Protein AF-A0A934ERA2-F1 (afdb_monomer_lite)

Foldseek 3Di:
DVVVLVVCVVDDDQLLLQLLLLLLLQVLLLVLLQHPLLVQAPLSLVLLLCQAAVLLVVLVVLCVVLVVCLPDPPCNVVSVVVSVVCCVVSVSPHRQHFPPSVVSNVVVVVVVVVCVSAQPCSLRRRHNVSVVQLVVCVPDQWDKAFAPLDPQPCPLCVPPSLSQADSSNQAGERSSDPPPCPSCVRGPSSRIDIGRDYDPVRYDYDDHDPVSSVVSNVCSNVVNCVQVVVQVVCVVVVNAFFQAAQQAAFLSVLLSQQSLSNQLQSNQSQSQWHADPCSNTNSSGSPITGDLQSGFQDLQDQRSCVPRPRSSRHRDDSVQSQFWASFFKDFQLCQQLLSVLVVCVVPDPDDSVVSQDDPLQVQQPQPLTQKAWAWDADPVRDIGTHIDGNRLNHNQRSNSQNPQPGPDGHRMDTGGDGPIDTHDDPVVVVPPCPPPQDDPLKGWPDRKDKQADDVSVCVVDVPPCVLCRNLAWGMKTWIWIDNDPPDIDIDIDTDGSDPVSVCVSVVVPQDADWDDDPPPDTDGPDDPPD

Secondary structure (DSSP, 8-state):
-HHHHHHHTTTS--THHHHHHHHHHHHHHHHTT---GGGT-HHHHHHHHIIIIIHHHHHHHHHHHHHHHHTSTTTHHHHHHHHHHHHHHHT-SS----TTHHHHHHHHHHHHHHHHHSTTHIIIII-HHHHHHHHHGGG-S-EEEE-TT-----HHHHH-TT--B-TTSS-EETTT-----HHHHT-TT--EEEES---GGGEE-----HHHHHHHHHHHHHHHHHHHHHHHHHHHTT-----PPTTBPPHHHHHHH-----HHHHT-TT--EEE-SSBTBTTTTT-EEE-TTT----TT--SHHHH-SSSSB----HHHHTTEEEEEEEE-TTT-HHHHHHHHGGG-SS-GGGG---HHHHT--STT-SEEEEEEE-TT--EEEEEEE-TTT-----HHHHH--SSSS-SEEEEEEEEEEEPPPHHHHHTS--S-SEETTEEESSSPEEEEHHHHHHHHSSS--HHHHHTTEEEEEEEEEEEETTEEEEEEEEEESSHHHHHHHHHS---S--EEETTTEEE-------

Sequence (530 aa):
MAGLRKKSQKSLYDGRRFKYYLLAFLLIGLVFGLQCVGWFDPLSIATSVYAISIHPYIINLINSFFGYLSAIPLIGYSFAVIHKFIQEILFAYHAPFFRAHGILLMVFVLLIATGMVFRRYWCRNICPMGAILALLSDWTIFKRTVSSSCTSCGLCVESCGMGAIESDGQGTKAGECILCMTCQKICPENSITFGNKQPAGQRYEIDLSKRAFIISGLTGAATTPFLKLNYTKSINKGKTSIIRPPGAVDEEDFVALCIRCGECMKVCKTNGLHPVLLAAGIEGVWTPKLIPRIGYCDYGCVLCTRVCPSGAIRRLPLEEKREVALGKARIDHNRCIPWVGYARLPELEKEWQDFNCGVCEEVCPVPTKAIHFNTYVDAQGREIRRPFVREDVCVGCGFCEKVCPVLGTSAIVVEGIQPQTKVKRPKEILNKNFLPETLGDWKRISGPNIYEGKDKLYEYIDGGAEPYLSYSFICVFNAEYVKDANKKILIDVWEFGSPEDAFGVFSKDRAGTDIKLGNGSALFNNYLYL

Structure (mmCIF, N/CA/C/O backbone):
data_AF-A0A934ERA2-F1
#
_entry.id   AF-A0A934ERA2-F1
#
loop_
_atom_site.group_PDB
_atom_site.id
_atom_site.type_symbol
_atom_site.label_atom_id
_atom_site.label_alt_id
_atom_site.label_comp_id
_atom_site.label_asym_id
_atom_site.label_entity_id
_atom_site.label_seq_id
_atom_site.pdbx_PDB_ins_code
_atom_site.Cartn_x
_atom_site.Cartn_y
_atom_site.Cartn_z
_atom_site.occupancy
_atom_site.B_iso_or_equiv
_atom_site.auth_seq_id
_atom_site.auth_comp_id
_atom_site.auth_asym_id
_atom_site.auth_atom_id
_atom_site.pdbx_PDB_model_num
ATOM 1 N N . MET A 1 1 ? -22.241 26.445 27.083 1.00 41.84 1 MET A N 1
ATOM 2 C CA . MET A 1 1 ? -21.954 25.114 26.480 1.00 41.84 1 MET A CA 1
ATOM 3 C C . MET A 1 1 ? -22.251 23.911 27.394 1.00 41.84 1 MET A C 1
ATOM 5 O O . MET A 1 1 ? -22.624 22.868 26.873 1.00 41.84 1 MET A O 1
ATOM 9 N N . ALA A 1 2 ? -22.143 24.013 28.729 1.00 34.28 2 ALA A N 1
ATOM 10 C CA . ALA A 1 2 ? -22.423 22.890 29.644 1.00 34.28 2 ALA A CA 1
ATOM 11 C C . ALA A 1 2 ? -23.906 22.437 29.678 1.00 34.28 2 ALA A C 1
ATOM 13 O O . ALA A 1 2 ? -24.179 21.242 29.751 1.00 34.28 2 ALA A O 1
ATOM 14 N N . GLY A 1 3 ? -24.864 23.366 29.548 1.00 34.94 3 GLY A N 1
ATOM 15 C CA . GLY A 1 3 ? -26.306 23.058 29.573 1.00 34.94 3 GLY A CA 1
ATOM 16 C C . GLY A 1 3 ? -26.826 22.282 28.351 1.00 34.94 3 GLY A C 1
ATOM 17 O O . GLY A 1 3 ? -27.640 21.375 28.503 1.00 34.94 3 GLY A O 1
ATOM 18 N N . LEU A 1 4 ? -26.300 22.563 27.151 1.00 40.66 4 LEU A N 1
ATOM 19 C CA . LEU A 1 4 ? -26.626 21.816 25.922 1.00 40.66 4 LEU A CA 1
ATOM 20 C C . LEU A 1 4 ? -26.089 20.373 25.970 1.00 40.66 4 LEU A C 1
ATOM 22 O O . LEU A 1 4 ? -26.783 19.441 25.565 1.00 40.66 4 LEU A O 1
ATOM 26 N N . ARG A 1 5 ? -24.897 20.172 26.554 1.00 48.78 5 ARG A N 1
ATOM 27 C CA . ARG A 1 5 ? -24.331 18.838 26.839 1.00 48.78 5 ARG A CA 1
ATOM 28 C C . ARG A 1 5 ? -25.234 18.019 27.772 1.00 48.78 5 ARG A C 1
ATOM 30 O O . ARG A 1 5 ? -25.459 16.842 27.508 1.00 48.78 5 ARG A O 1
ATOM 37 N N . LYS A 1 6 ? -25.799 18.654 28.808 1.00 45.78 6 LYS A N 1
ATOM 38 C CA . LYS A 1 6 ? -26.645 18.010 29.832 1.00 45.78 6 LYS A CA 1
ATOM 39 C C . LYS A 1 6 ? -27.974 17.472 29.279 1.00 45.78 6 LYS A C 1
ATOM 41 O O . LYS A 1 6 ? -28.416 16.400 29.683 1.00 45.78 6 LYS A O 1
ATOM 46 N N . LYS A 1 7 ? -28.597 18.189 28.332 1.00 40.59 7 LYS A N 1
ATOM 47 C CA . LYS A 1 7 ? -29.864 17.780 27.686 1.00 40.59 7 LYS A CA 1
ATOM 48 C C . LYS A 1 7 ? -29.660 16.700 26.612 1.00 40.59 7 LYS A C 1
ATOM 50 O O . LYS A 1 7 ? -30.451 15.769 26.529 1.00 40.59 7 LYS A O 1
ATOM 55 N N . SER A 1 8 ? -28.566 16.784 25.852 1.00 44.84 8 SER A N 1
ATOM 56 C CA . SER A 1 8 ? -28.188 15.803 24.819 1.00 44.84 8 SER A CA 1
ATOM 57 C C . SER A 1 8 ? -27.900 14.405 25.397 1.00 44.84 8 SER A C 1
ATOM 59 O O . SER A 1 8 ? -28.312 13.390 24.836 1.00 44.84 8 SER A O 1
ATOM 61 N N . GLN A 1 9 ? -27.279 14.340 26.580 1.00 48.28 9 GLN A N 1
ATOM 62 C CA . GLN A 1 9 ? -26.897 13.081 27.228 1.00 48.28 9 GLN A CA 1
ATOM 63 C C . GLN A 1 9 ? -28.094 12.259 27.756 1.00 48.28 9 GLN A C 1
ATOM 65 O O . GLN A 1 9 ? -27.956 11.050 27.921 1.00 48.28 9 GLN A O 1
ATOM 70 N N . LYS A 1 10 ? -29.260 12.891 27.988 1.00 43.75 10 LYS A N 1
ATOM 71 C CA . LYS A 1 10 ? -30.485 12.240 28.499 1.00 43.75 10 LYS A CA 1
ATOM 72 C C . LYS A 1 10 ? -31.393 11.632 27.418 1.00 43.75 10 LYS A C 1
ATOM 74 O O . LYS A 1 10 ? -32.306 10.901 27.777 1.00 43.75 10 LYS A O 1
ATOM 79 N N . SER A 1 11 ? -31.179 11.924 26.131 1.00 39.41 11 SER A N 1
ATOM 80 C CA . SER A 1 11 ? -32.147 11.569 25.072 1.00 39.41 11 SER A CA 1
ATOM 81 C C . SER A 1 11 ? -31.541 11.029 23.772 1.00 39.41 11 SER A C 1
ATOM 83 O O . SER A 1 11 ? -32.299 10.632 22.887 1.00 39.41 11 SER A O 1
ATOM 85 N N . LEU A 1 12 ? -30.215 10.988 23.609 1.00 42.38 12 LEU A N 1
ATOM 86 C CA . LEU A 1 12 ? -29.642 10.336 22.433 1.00 42.38 12 LEU A CA 1
ATOM 87 C C . LEU A 1 12 ? -29.610 8.816 22.615 1.00 42.38 12 LEU A C 1
ATOM 89 O O . LEU A 1 12 ? -28.908 8.302 23.485 1.00 42.38 12 LEU A O 1
ATOM 93 N N . TYR A 1 13 ? -30.372 8.145 21.751 1.00 51.91 13 TYR A N 1
ATOM 94 C CA . TYR A 1 13 ? -30.264 6.747 21.331 1.00 51.91 13 TYR A CA 1
ATOM 95 C C . TYR A 1 13 ? -28.963 6.062 21.792 1.00 51.91 13 TYR A C 1
ATOM 97 O O . TYR A 1 13 ? -27.866 6.452 21.379 1.00 51.91 13 TYR A O 1
ATOM 105 N N . ASP A 1 14 ? -29.068 5.037 22.649 1.00 64.62 14 ASP A N 1
ATOM 106 C CA . ASP A 1 14 ? -27.907 4.283 23.134 1.00 64.62 14 ASP A CA 1
ATOM 107 C C . ASP A 1 14 ? -27.366 3.372 22.016 1.00 64.62 14 ASP A C 1
ATOM 109 O O . ASP A 1 14 ? -27.658 2.180 21.938 1.00 64.62 14 ASP A O 1
ATOM 113 N N . GLY A 1 15 ? -26.567 3.956 21.119 1.00 77.06 15 GLY A N 1
ATOM 114 C CA . GLY A 1 15 ? -25.959 3.294 19.961 1.00 77.06 15 GLY A CA 1
ATOM 115 C C . GLY A 1 15 ? -24.936 2.199 20.292 1.00 77.06 15 GLY A C 1
ATOM 116 O O . GLY A 1 15 ? -24.309 1.673 19.380 1.00 77.06 15 GLY A O 1
ATOM 117 N N . ARG A 1 16 ? -24.768 1.809 21.563 1.00 85.69 16 ARG A N 1
ATOM 118 C CA . ARG A 1 16 ? -23.820 0.769 22.013 1.00 85.69 16 ARG A CA 1
ATOM 119 C C . ARG A 1 16 ? -24.027 -0.571 21.334 1.00 85.69 16 ARG A C 1
ATOM 121 O O . ARG A 1 16 ? -23.072 -1.312 21.148 1.00 85.69 16 ARG A O 1
ATOM 128 N N . ARG A 1 17 ? -25.266 -0.886 20.952 1.00 89.81 17 ARG A N 1
ATOM 129 C CA . ARG A 1 17 ? -25.591 -2.122 20.226 1.00 89.81 17 ARG A CA 1
ATOM 130 C C . ARG A 1 17 ? -24.832 -2.206 18.895 1.00 89.81 17 ARG A C 1
ATOM 132 O O . ARG A 1 17 ? -24.452 -3.293 18.476 1.00 89.81 17 ARG A O 1
ATOM 139 N N . PHE A 1 18 ? -24.558 -1.059 18.266 1.00 92.12 18 PHE A N 1
ATOM 140 C CA . PHE A 1 18 ? -23.933 -0.993 16.949 1.00 92.12 18 PHE A CA 1
ATOM 141 C C . PHE A 1 18 ? -22.527 -1.601 16.924 1.00 92.12 18 PHE A C 1
ATOM 143 O O . PHE A 1 18 ? -22.264 -2.403 16.037 1.00 92.12 18 PHE A O 1
ATOM 150 N N . LYS A 1 19 ? -21.652 -1.327 17.905 1.00 92.69 19 LYS A N 1
ATOM 151 C CA . LYS A 1 19 ? -20.303 -1.933 17.938 1.00 92.69 19 LYS A CA 1
ATOM 152 C C . LYS A 1 19 ? -20.334 -3.467 17.982 1.00 92.69 19 LYS A C 1
ATOM 154 O O . LYS A 1 19 ? -19.456 -4.096 17.402 1.00 92.69 19 LYS A O 1
ATOM 159 N N . TYR A 1 20 ? -21.343 -4.075 18.615 1.00 93.19 20 TYR A N 1
ATOM 160 C CA . TYR A 1 20 ? -21.502 -5.536 18.658 1.00 93.19 20 TYR A CA 1
ATOM 161 C C . TYR A 1 20 ? -21.994 -6.096 17.324 1.00 93.19 20 TYR A C 1
ATOM 163 O O . TYR A 1 20 ? -21.489 -7.112 16.855 1.00 93.19 20 TYR A O 1
ATOM 171 N N . TYR A 1 21 ? -22.951 -5.419 16.691 1.00 94.62 21 TYR A N 1
ATOM 172 C CA . TYR A 1 21 ? -23.435 -5.787 15.362 1.00 94.62 21 TYR A CA 1
ATOM 173 C C . TYR A 1 21 ? -22.355 -5.605 14.291 1.00 94.62 21 TYR A C 1
ATOM 175 O O . TYR A 1 21 ? -22.184 -6.471 13.436 1.00 94.62 21 TYR A O 1
ATOM 183 N N . LEU A 1 22 ? -21.567 -4.532 14.381 1.00 94.56 22 LEU A N 1
ATOM 184 C CA . LEU A 1 22 ? -20.403 -4.313 13.531 1.00 94.56 22 LEU A CA 1
ATOM 185 C C . LEU A 1 22 ? -19.338 -5.389 13.766 1.00 94.56 22 LEU A C 1
ATOM 187 O O . LEU A 1 22 ? -18.792 -5.911 12.803 1.00 94.56 22 LEU A O 1
ATOM 191 N N . LEU A 1 23 ? -19.069 -5.764 15.021 1.00 94.38 23 LEU A N 1
ATOM 192 C CA . LEU A 1 23 ? -18.162 -6.870 15.326 1.00 94.38 23 LEU A CA 1
ATOM 193 C C . LEU A 1 23 ? -18.644 -8.183 14.690 1.00 94.38 23 LEU A C 1
ATOM 195 O O . LEU A 1 23 ? -17.845 -8.869 14.061 1.00 94.38 23 LEU A O 1
ATOM 199 N N . ALA A 1 24 ? -19.936 -8.510 14.799 1.00 93.94 24 ALA A N 1
ATOM 200 C CA . ALA A 1 24 ? -20.512 -9.701 14.171 1.00 93.94 24 ALA A CA 1
ATOM 201 C C . ALA A 1 24 ? -20.370 -9.671 12.640 1.00 93.94 24 ALA A C 1
ATOM 203 O O . ALA A 1 24 ? -19.940 -10.659 12.047 1.00 93.94 24 ALA A O 1
ATOM 204 N N . PHE A 1 25 ? -20.667 -8.526 12.012 1.00 94.06 25 PHE A N 1
ATOM 205 C CA . PHE A 1 25 ? -20.465 -8.306 10.578 1.00 94.06 25 PHE A CA 1
ATOM 206 C C . PHE A 1 25 ? -19.002 -8.524 10.170 1.00 94.06 25 PHE A C 1
ATOM 208 O O . PHE A 1 25 ? -18.738 -9.242 9.211 1.00 94.06 25 PHE A O 1
ATOM 215 N N . LEU A 1 26 ? -18.051 -7.941 10.909 1.00 92.88 26 LEU A N 1
ATOM 216 C CA . LEU A 1 26 ? -16.624 -8.025 10.593 1.00 92.88 26 LEU A CA 1
ATOM 217 C C . LEU A 1 26 ? -16.064 -9.436 10.794 1.00 92.88 26 LEU A C 1
ATOM 219 O O . LEU A 1 26 ? -15.336 -9.914 9.933 1.00 92.88 26 LEU A O 1
ATOM 223 N N . LEU A 1 27 ? -16.403 -10.111 11.898 1.00 91.88 27 LEU A N 1
ATOM 224 C CA . LEU A 1 27 ? -15.912 -11.464 12.181 1.00 91.88 27 LEU A CA 1
ATOM 225 C C . LEU A 1 27 ? -16.462 -12.484 11.186 1.00 91.88 27 LEU A C 1
ATOM 227 O O . LEU A 1 27 ? -15.705 -13.307 10.681 1.00 91.88 27 LEU A O 1
ATOM 231 N N . ILE A 1 28 ? -17.760 -12.421 10.881 1.00 91.19 28 ILE A N 1
ATOM 232 C CA . ILE A 1 28 ? -18.367 -13.345 9.920 1.00 91.19 28 ILE A CA 1
ATOM 233 C C . ILE A 1 28 ? -17.897 -13.004 8.505 1.00 91.19 28 ILE A C 1
ATOM 235 O O . ILE A 1 28 ? -17.505 -13.907 7.778 1.00 91.19 28 ILE A O 1
ATOM 239 N N . GLY A 1 29 ? -17.830 -11.722 8.132 1.00 89.50 29 GLY A N 1
ATOM 240 C CA . GLY A 1 29 ? -17.253 -11.298 6.854 1.00 89.50 29 GLY A CA 1
ATOM 241 C C . GLY A 1 29 ? -15.820 -11.806 6.653 1.00 89.50 29 GLY A C 1
ATOM 242 O O . GLY A 1 29 ? -15.500 -12.312 5.578 1.00 89.50 29 GLY A O 1
ATOM 243 N N . LEU A 1 30 ? -14.986 -11.767 7.699 1.00 87.81 30 LEU A N 1
ATOM 244 C CA . LEU A 1 30 ? -13.610 -12.271 7.660 1.00 87.81 30 LEU A CA 1
ATOM 245 C C . LEU A 1 30 ? -13.542 -13.765 7.304 1.00 87.81 30 LEU A C 1
ATOM 247 O O . LEU A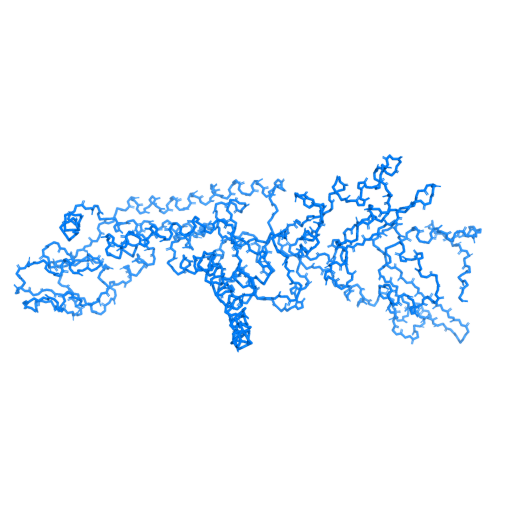 1 30 ? -12.690 -14.145 6.506 1.00 87.81 30 LEU A O 1
ATOM 251 N N . VAL A 1 31 ? -14.454 -14.595 7.830 1.00 87.12 31 VAL A N 1
ATOM 252 C CA . VAL A 1 31 ? -14.536 -16.037 7.501 1.00 87.12 31 VAL A CA 1
ATOM 253 C C . VAL A 1 31 ? -14.765 -16.260 6.003 1.00 87.12 31 VAL A C 1
ATOM 255 O O . VAL A 1 31 ? -14.252 -17.219 5.438 1.00 87.12 31 VAL A O 1
ATOM 258 N N . PHE A 1 32 ? -15.484 -15.349 5.344 1.00 83.62 32 PHE A N 1
ATOM 259 C CA . PHE A 1 32 ? -15.729 -15.391 3.901 1.00 83.62 32 PHE A CA 1
ATOM 260 C C . PHE A 1 32 ? -14.697 -14.591 3.083 1.00 83.62 32 PHE A C 1
ATOM 262 O O . PHE A 1 32 ? -14.867 -14.427 1.876 1.00 83.62 32 PHE A O 1
ATOM 269 N N . GLY A 1 33 ? -13.622 -14.097 3.709 1.00 79.62 33 GLY A N 1
ATOM 270 C CA . GLY A 1 33 ? -12.528 -13.389 3.039 1.00 79.62 33 GLY A CA 1
ATOM 271 C C . GLY A 1 33 ? -12.774 -11.897 2.790 1.00 79.62 33 GLY A C 1
ATOM 272 O O . GLY A 1 33 ? -12.138 -11.334 1.898 1.00 79.62 33 GLY A O 1
ATOM 273 N N . LEU A 1 34 ? -13.686 -11.262 3.540 1.00 84.75 34 LEU A N 1
ATOM 274 C CA . LEU A 1 34 ? -13.900 -9.811 3.547 1.00 84.75 34 LEU A CA 1
ATOM 275 C C . LEU A 1 34 ? -13.084 -9.169 4.674 1.00 84.75 34 LEU A C 1
ATOM 277 O O . LEU A 1 34 ? -13.501 -9.154 5.835 1.00 84.75 34 LEU A O 1
ATOM 281 N N . GLN A 1 35 ? -11.924 -8.603 4.334 1.00 85.88 35 GLN A N 1
ATOM 282 C CA . GLN A 1 35 ? -11.099 -7.889 5.307 1.00 85.88 35 GLN A CA 1
ATOM 283 C C . GLN A 1 35 ? -11.419 -6.387 5.342 1.00 85.88 35 GLN A C 1
ATOM 285 O O . GLN A 1 35 ? -10.787 -5.587 4.646 1.00 85.88 35 GLN A O 1
ATOM 290 N N . CYS A 1 36 ? -12.346 -5.986 6.215 1.00 87.00 36 CYS A N 1
ATOM 291 C CA . CYS A 1 36 ? -12.695 -4.578 6.465 1.00 87.00 36 CYS A CA 1
ATOM 292 C C . CYS A 1 36 ? -12.222 -4.046 7.829 1.00 87.00 36 CYS A C 1
ATOM 294 O O . CYS A 1 36 ? -12.471 -2.882 8.147 1.00 87.00 36 CYS A O 1
ATOM 296 N N . VAL A 1 37 ? -11.541 -4.859 8.648 1.00 87.19 37 VAL A N 1
ATOM 297 C CA . VAL A 1 37 ? -11.178 -4.488 10.029 1.00 87.19 37 VAL A CA 1
ATOM 298 C C . VAL A 1 37 ? -10.292 -3.240 10.069 1.00 87.19 37 VAL A C 1
ATOM 300 O O . VAL A 1 37 ? -10.499 -2.381 10.923 1.00 87.19 37 VAL A O 1
ATOM 303 N N . GLY A 1 38 ? -9.381 -3.071 9.103 1.00 85.44 38 GLY A N 1
ATOM 304 C CA . GLY A 1 38 ? -8.486 -1.907 9.029 1.00 85.44 38 GLY A CA 1
ATOM 305 C C . GLY A 1 38 ? -9.198 -0.548 8.927 1.00 85.44 38 GLY A C 1
ATOM 306 O O . GLY A 1 38 ? -8.617 0.467 9.298 1.00 85.44 38 GLY A O 1
ATOM 307 N N . TRP A 1 39 ? -10.461 -0.503 8.483 1.00 89.50 39 TRP A N 1
ATOM 308 C CA . TRP A 1 39 ? -11.257 0.735 8.432 1.00 89.50 39 TRP A CA 1
ATOM 309 C C . TRP A 1 39 ? -11.908 1.113 9.762 1.00 89.50 39 TRP A C 1
ATOM 311 O O . TRP A 1 39 ? -12.347 2.249 9.924 1.00 89.50 39 TRP A O 1
ATOM 321 N N . PHE A 1 40 ? -11.987 0.171 10.701 1.00 91.12 40 PHE A N 1
ATOM 322 C CA . PHE A 1 40 ? -12.629 0.353 12.004 1.00 91.12 40 PHE A CA 1
ATOM 323 C C . PHE A 1 40 ? -11.666 0.132 13.177 1.00 91.12 40 PHE A C 1
ATOM 325 O O . PHE A 1 40 ? -12.047 0.313 14.336 1.00 91.12 40 PHE A O 1
ATOM 332 N N . ASP A 1 41 ? -10.419 -0.238 12.896 1.00 89.81 41 ASP A N 1
ATOM 333 C CA . ASP A 1 41 ? -9.360 -0.342 13.886 1.00 89.81 41 ASP A CA 1
ATOM 334 C C . ASP A 1 41 ? -8.748 1.045 14.171 1.00 89.81 41 ASP A C 1
ATOM 336 O O . ASP A 1 41 ? -8.185 1.669 13.266 1.00 89.81 41 ASP A O 1
ATOM 340 N N . PRO A 1 42 ? -8.823 1.559 15.414 1.00 88.88 42 PRO A N 1
ATOM 341 C CA . PRO A 1 42 ? -8.307 2.886 15.741 1.00 88.88 42 PRO A CA 1
ATOM 342 C C . PRO A 1 42 ? -6.802 3.035 15.482 1.00 88.88 42 PRO A C 1
ATOM 344 O O . PRO A 1 42 ? -6.370 4.132 15.129 1.00 88.88 42 PRO A O 1
ATOM 347 N N . LEU A 1 43 ? -6.007 1.968 15.629 1.00 89.19 43 LEU A N 1
ATOM 348 C CA . LEU A 1 43 ? -4.563 2.024 15.380 1.00 89.19 43 LEU A CA 1
ATOM 349 C C . LEU A 1 43 ? -4.264 2.136 13.884 1.00 89.19 43 LEU A C 1
ATOM 351 O O . LEU A 1 43 ? -3.487 2.999 13.474 1.00 89.19 43 LEU A O 1
ATOM 355 N N . SER A 1 44 ? -4.923 1.327 13.059 1.00 91.75 44 SER A N 1
ATOM 356 C CA . SER A 1 44 ? -4.827 1.389 11.600 1.00 91.75 44 SER A CA 1
ATOM 357 C C . SER A 1 44 ? -5.296 2.744 11.073 1.00 91.75 44 SER A C 1
ATOM 359 O O . SER A 1 44 ? -4.587 3.356 10.280 1.00 91.75 44 SER A O 1
ATOM 361 N N . ILE A 1 45 ? -6.420 3.282 11.562 1.00 92.12 45 ILE A N 1
ATOM 362 C CA . ILE A 1 45 ? -6.892 4.625 11.184 1.00 92.12 45 ILE A CA 1
ATOM 363 C C . ILE A 1 45 ? -5.857 5.690 11.570 1.00 92.12 45 ILE A C 1
ATOM 365 O O . ILE A 1 45 ? -5.471 6.499 10.727 1.00 92.12 45 ILE A O 1
ATOM 369 N N . ALA A 1 46 ? -5.387 5.692 12.822 1.00 92.25 46 ALA A N 1
ATOM 370 C CA . ALA A 1 46 ? -4.443 6.696 13.309 1.00 92.25 46 ALA A CA 1
ATOM 371 C C . ALA A 1 46 ? -3.115 6.661 12.539 1.00 92.25 46 ALA A C 1
ATOM 373 O O . ALA A 1 46 ? -2.627 7.707 12.110 1.00 92.25 46 ALA A O 1
ATOM 374 N N . THR A 1 47 ? -2.560 5.467 12.316 1.00 93.00 47 THR A N 1
ATOM 375 C CA . THR A 1 47 ? -1.319 5.281 11.546 1.00 93.00 47 THR A CA 1
ATOM 376 C C . THR A 1 47 ? -1.494 5.700 10.089 1.00 93.00 47 THR A C 1
ATOM 378 O O . THR A 1 47 ? -0.665 6.448 9.579 1.00 93.00 47 THR A O 1
ATOM 381 N N . SER A 1 48 ? -2.612 5.342 9.452 1.00 92.88 48 SER A N 1
ATOM 382 C CA . SER A 1 48 ? -2.913 5.735 8.069 1.00 92.88 48 SER A CA 1
ATOM 383 C C . SER A 1 48 ? -3.053 7.245 7.918 1.00 92.88 48 SER A C 1
ATOM 385 O O . SER A 1 48 ? -2.474 7.836 7.009 1.00 92.88 48 SER A O 1
ATOM 387 N N . VAL A 1 49 ? -3.809 7.890 8.812 1.00 93.94 49 VAL A N 1
ATOM 388 C CA . VAL A 1 49 ? -3.990 9.349 8.810 1.00 93.94 49 VAL A CA 1
ATOM 389 C C . VAL A 1 49 ? -2.655 10.038 9.051 1.00 93.94 49 VAL A C 1
ATOM 391 O O . VAL A 1 49 ? -2.328 10.997 8.349 1.00 93.94 49 VAL A O 1
ATOM 394 N N . TYR A 1 50 ? -1.861 9.536 9.999 1.00 92.31 50 TYR A N 1
ATOM 395 C CA . TYR A 1 50 ? -0.526 10.056 10.238 1.00 92.31 50 TYR A CA 1
ATOM 396 C C . TYR A 1 50 ? 0.345 9.934 8.984 1.00 92.31 50 TYR A C 1
ATOM 398 O O . TYR A 1 50 ? 0.836 10.944 8.497 1.00 92.31 50 TYR A O 1
ATOM 406 N N . ALA A 1 51 ? 0.479 8.736 8.418 1.00 90.81 51 ALA A N 1
ATOM 407 C CA . ALA A 1 51 ? 1.338 8.459 7.271 1.00 90.81 51 ALA A CA 1
ATOM 408 C C . ALA A 1 51 ? 0.930 9.227 6.003 1.00 90.81 51 ALA A C 1
ATOM 410 O O . ALA A 1 51 ? 1.784 9.792 5.325 1.00 90.81 51 ALA A O 1
ATOM 411 N N . ILE A 1 52 ? -0.365 9.240 5.679 1.00 90.75 52 ILE A N 1
ATOM 412 C CA . ILE A 1 52 ? -0.883 9.715 4.387 1.00 90.75 52 ILE A CA 1
ATOM 413 C C . ILE A 1 52 ? -1.268 11.196 4.442 1.00 90.75 52 ILE A C 1
ATOM 415 O O . ILE A 1 52 ? -1.179 11.893 3.434 1.00 90.75 52 ILE A O 1
ATOM 419 N N . SER A 1 53 ? -1.735 11.684 5.594 1.00 92.06 53 SER A N 1
ATOM 420 C CA . SER A 1 53 ? -2.249 13.052 5.718 1.00 92.06 53 SER A CA 1
ATOM 421 C C . SER A 1 53 ? -1.331 13.937 6.541 1.00 92.06 53 SER A C 1
ATOM 423 O O . SER A 1 53 ? -0.900 14.955 6.032 1.00 92.06 53 SER A O 1
ATOM 425 N N . ILE A 1 54 ? -0.994 13.578 7.781 1.00 91.12 54 ILE A N 1
ATOM 426 C CA . ILE A 1 54 ? -0.303 14.497 8.705 1.00 91.12 54 ILE A CA 1
ATOM 427 C C . ILE A 1 54 ? 1.198 14.608 8.395 1.00 91.12 54 ILE A C 1
ATOM 429 O O . ILE A 1 54 ? 1.742 15.710 8.340 1.00 91.12 54 ILE A O 1
ATOM 433 N N . HIS A 1 55 ? 1.871 13.477 8.186 1.00 88.25 55 HIS A N 1
ATOM 434 C CA . HIS A 1 55 ? 3.317 13.390 8.006 1.00 88.25 55 HIS A CA 1
ATOM 435 C C . HIS A 1 55 ? 3.828 14.257 6.840 1.00 88.25 55 HIS A C 1
ATOM 437 O O . HIS A 1 55 ? 4.748 15.039 7.080 1.00 88.25 55 HIS A O 1
ATOM 443 N N . PRO A 1 56 ? 3.217 14.249 5.634 1.00 88.31 56 PRO A N 1
ATOM 444 C CA . PRO A 1 56 ? 3.640 15.129 4.543 1.00 88.31 56 PRO A CA 1
ATOM 445 C C . PRO A 1 56 ? 3.604 16.618 4.897 1.00 88.31 56 PRO A C 1
ATOM 447 O O . PRO A 1 56 ? 4.539 17.340 4.559 1.00 88.31 56 PRO A O 1
ATOM 450 N N . TYR A 1 57 ? 2.576 17.085 5.617 1.00 89.00 57 TYR A N 1
ATOM 451 C CA . TYR A 1 57 ? 2.498 18.489 6.037 1.00 89.00 57 TYR A CA 1
ATOM 452 C C . TYR A 1 57 ? 3.539 18.837 7.096 1.00 89.00 57 TYR A C 1
ATOM 454 O O . TYR A 1 57 ? 4.123 19.914 7.020 1.00 89.00 57 TYR A O 1
ATOM 462 N N . ILE A 1 58 ? 3.801 17.939 8.054 1.00 88.06 58 ILE A N 1
ATOM 463 C CA . ILE A 1 58 ? 4.868 18.135 9.046 1.00 88.06 58 ILE A CA 1
ATOM 464 C C . ILE A 1 58 ? 6.219 18.249 8.337 1.00 88.06 58 ILE A C 1
ATOM 466 O O . ILE A 1 58 ? 6.961 19.193 8.596 1.00 88.06 58 ILE A O 1
ATOM 470 N N . ILE A 1 59 ? 6.521 17.335 7.410 1.00 85.00 59 ILE A N 1
ATOM 471 C CA . ILE A 1 59 ? 7.769 17.372 6.640 1.00 85.00 59 ILE A CA 1
ATOM 472 C C . ILE A 1 59 ? 7.870 18.647 5.803 1.00 85.00 59 ILE A C 1
ATOM 474 O O . ILE A 1 59 ? 8.917 19.291 5.801 1.00 85.00 59 ILE A O 1
ATOM 478 N N . ASN A 1 60 ? 6.787 19.050 5.136 1.00 87.12 60 ASN A N 1
ATOM 479 C CA . ASN A 1 60 ? 6.765 20.290 4.369 1.00 87.12 60 ASN A CA 1
ATOM 480 C C . ASN A 1 60 ? 7.016 21.512 5.263 1.00 87.12 60 ASN A C 1
ATOM 482 O O . ASN A 1 60 ? 7.847 22.345 4.928 1.00 87.12 60 ASN A O 1
ATOM 486 N N . LEU A 1 61 ? 6.356 21.589 6.421 1.00 88.44 61 LEU A N 1
ATOM 487 C CA . LEU A 1 61 ? 6.535 22.676 7.381 1.00 88.44 61 LEU A CA 1
ATOM 488 C C . LEU A 1 61 ? 7.978 22.747 7.897 1.00 88.44 61 LEU A C 1
ATOM 490 O O . LEU A 1 61 ? 8.562 23.826 7.904 1.00 88.44 61 LEU A O 1
ATOM 494 N N . ILE A 1 62 ? 8.559 21.606 8.282 1.00 85.94 62 ILE A N 1
ATOM 495 C CA . ILE A 1 62 ? 9.956 21.512 8.730 1.00 85.94 62 ILE A CA 1
ATOM 496 C C . ILE A 1 62 ? 10.893 21.976 7.611 1.00 85.94 62 ILE A C 1
ATOM 498 O O . ILE A 1 62 ? 11.730 22.845 7.838 1.00 85.94 62 ILE A O 1
ATOM 502 N N . ASN A 1 63 ? 10.731 21.453 6.393 1.00 85.06 63 ASN A N 1
ATOM 503 C CA . ASN A 1 63 ? 11.586 21.813 5.263 1.00 85.06 63 ASN A CA 1
ATOM 504 C C . ASN A 1 63 ? 11.471 23.296 4.890 1.00 85.06 63 ASN A C 1
ATOM 506 O O . ASN A 1 63 ? 12.493 23.931 4.646 1.00 85.06 63 ASN A O 1
ATOM 510 N N . SER A 1 64 ? 10.265 23.868 4.886 1.00 87.19 64 SER A N 1
ATOM 511 C CA . SER A 1 64 ? 10.068 25.301 4.644 1.00 87.19 64 SER A CA 1
ATOM 512 C C . SER A 1 64 ? 10.681 26.160 5.751 1.00 87.19 64 SER A C 1
ATOM 514 O O . SER A 1 64 ? 11.327 27.162 5.455 1.00 87.19 64 SER A O 1
ATOM 516 N N . PHE A 1 65 ? 10.523 25.762 7.016 1.00 88.75 65 PHE A N 1
ATOM 517 C CA . PHE A 1 65 ? 11.072 26.483 8.164 1.00 88.75 65 PHE A CA 1
ATOM 518 C C . PHE A 1 65 ? 12.606 26.497 8.158 1.00 88.75 65 PHE A C 1
ATOM 520 O O . PHE A 1 65 ? 13.213 27.563 8.242 1.00 88.75 65 PHE A O 1
ATOM 527 N N . PHE A 1 66 ? 13.242 25.333 8.002 1.00 85.56 66 PHE A N 1
ATOM 528 C CA . PHE A 1 66 ? 14.702 25.246 7.939 1.00 85.56 66 PHE A CA 1
ATOM 529 C C . PHE A 1 66 ? 15.271 25.846 6.652 1.00 85.56 66 PHE A C 1
ATOM 531 O O . PHE A 1 66 ? 16.315 26.491 6.707 1.00 85.56 66 PHE A O 1
ATOM 538 N N . GLY A 1 67 ? 14.563 25.720 5.525 1.00 84.56 67 GLY A N 1
ATOM 539 C CA . GLY A 1 67 ? 14.918 26.405 4.284 1.00 84.56 67 GLY A CA 1
ATOM 540 C C . GLY A 1 67 ? 14.971 27.922 4.474 1.00 84.56 67 GLY A C 1
ATOM 541 O O . GLY A 1 67 ? 15.967 28.548 4.122 1.00 84.56 67 GLY A O 1
ATOM 542 N N . TYR A 1 68 ? 13.960 28.500 5.129 1.00 87.62 68 TYR A N 1
ATOM 543 C CA . TYR A 1 68 ? 13.950 29.921 5.479 1.00 87.62 68 TYR A CA 1
ATOM 544 C C . TYR A 1 68 ? 15.108 30.306 6.415 1.00 87.62 68 TYR A C 1
ATOM 546 O O . TYR A 1 68 ? 15.824 31.266 6.143 1.00 87.62 68 TYR A O 1
ATOM 554 N N . LEU A 1 69 ? 15.344 29.540 7.487 1.00 87.19 69 LEU A N 1
ATOM 555 C CA . LEU A 1 69 ? 16.430 29.820 8.438 1.00 87.19 69 LEU A CA 1
ATOM 556 C C . LEU A 1 69 ? 17.826 29.706 7.814 1.00 87.19 69 LEU A C 1
ATOM 558 O O . LEU A 1 69 ? 18.719 30.478 8.158 1.00 87.19 69 LEU A O 1
ATOM 562 N N . SER A 1 70 ? 18.013 28.767 6.884 1.00 84.81 70 SER A N 1
ATOM 563 C CA . SER A 1 70 ? 19.283 28.581 6.176 1.00 84.81 70 SER A CA 1
ATOM 564 C C . SER A 1 70 ? 19.658 29.775 5.288 1.00 84.81 70 SER A C 1
ATOM 566 O O . SER A 1 70 ? 20.837 29.977 5.009 1.00 84.81 70 SER A O 1
ATOM 568 N N . ALA A 1 71 ? 18.680 30.604 4.904 1.00 85.44 71 ALA A N 1
ATOM 569 C CA . ALA A 1 71 ? 18.887 31.805 4.099 1.00 85.44 71 ALA A CA 1
ATOM 570 C C . ALA A 1 71 ? 19.322 33.039 4.918 1.00 85.44 71 ALA A C 1
ATOM 572 O O . ALA A 1 71 ? 19.635 34.075 4.334 1.00 85.44 71 ALA A O 1
ATOM 573 N N . ILE A 1 72 ? 19.348 32.960 6.257 1.00 88.62 72 ILE A N 1
ATOM 574 C CA . ILE A 1 72 ? 19.714 34.086 7.129 1.00 88.62 72 ILE A CA 1
ATOM 575 C C . ILE A 1 72 ? 21.252 34.215 7.219 1.00 88.62 72 ILE A C 1
ATOM 577 O O . ILE A 1 72 ? 21.918 33.268 7.657 1.00 88.62 72 ILE A O 1
ATOM 581 N N . PRO A 1 73 ? 21.840 35.382 6.880 1.00 80.00 73 PRO A N 1
ATOM 582 C CA . PRO A 1 73 ? 23.271 35.641 7.069 1.00 80.00 73 PRO A CA 1
ATOM 583 C C . PRO A 1 73 ? 23.679 35.513 8.553 1.00 80.00 73 PRO A C 1
ATOM 585 O O . PRO A 1 73 ? 22.905 35.881 9.428 1.00 80.00 73 PRO A O 1
ATOM 588 N N . LEU A 1 74 ? 24.889 35.012 8.839 1.00 80.69 74 LEU A N 1
ATOM 589 C CA . LEU A 1 74 ? 25.454 34.588 10.147 1.00 80.69 74 LEU A CA 1
ATOM 590 C C . LEU A 1 74 ? 25.090 33.184 10.664 1.00 80.69 74 LEU A C 1
ATOM 592 O O . LEU A 1 74 ? 25.991 32.495 11.133 1.00 80.69 74 LEU A O 1
ATOM 596 N N . ILE A 1 75 ? 23.824 32.752 10.630 1.00 83.38 75 ILE A N 1
ATOM 597 C CA . ILE A 1 75 ? 23.396 31.498 11.308 1.00 83.38 75 ILE A CA 1
ATOM 598 C C . ILE A 1 75 ? 22.998 30.393 10.308 1.00 83.38 75 ILE A C 1
ATOM 600 O O . ILE A 1 75 ? 22.851 29.227 10.681 1.00 83.38 75 ILE A O 1
ATOM 604 N N . GLY A 1 76 ? 22.888 30.723 9.016 1.00 81.94 76 GLY A N 1
ATOM 605 C CA . GLY A 1 76 ? 22.415 29.807 7.975 1.00 81.94 76 GLY A CA 1
ATOM 606 C C . GLY A 1 76 ? 23.187 28.485 7.872 1.00 81.94 76 GLY A C 1
ATOM 607 O O . GLY A 1 76 ? 22.569 27.435 7.705 1.00 81.94 76 GLY A O 1
ATOM 608 N N . TYR A 1 77 ? 24.514 28.498 8.064 1.00 84.00 77 TYR A N 1
ATOM 609 C CA . TYR A 1 77 ? 25.335 27.278 8.032 1.00 84.00 77 TYR A CA 1
ATOM 610 C C . TYR A 1 77 ? 24.947 26.283 9.136 1.00 84.00 77 TYR A C 1
ATOM 612 O O . TYR A 1 77 ? 24.722 25.104 8.863 1.00 84.00 77 TYR A O 1
ATOM 620 N N . SER A 1 78 ? 24.797 26.759 10.376 1.00 85.56 78 SER A N 1
ATOM 621 C CA . SER A 1 78 ? 24.395 25.919 11.510 1.00 85.56 78 SER A CA 1
ATOM 622 C C . SER A 1 78 ? 23.018 25.299 11.279 1.00 85.56 78 SER A C 1
ATOM 624 O O . SER A 1 78 ? 22.823 24.107 11.520 1.00 85.56 78 SER A O 1
ATOM 626 N N . PHE A 1 79 ? 22.071 26.077 10.744 1.00 86.19 79 PHE A N 1
ATOM 627 C CA . PHE A 1 79 ? 20.742 25.565 10.414 1.00 86.19 79 PHE A CA 1
ATOM 628 C C . PHE A 1 79 ? 20.749 24.585 9.244 1.00 86.19 79 PHE A C 1
ATOM 630 O O . PHE A 1 79 ? 19.989 23.625 9.295 1.00 86.19 79 PHE A O 1
ATOM 637 N N . ALA A 1 80 ? 21.616 24.750 8.244 1.00 82.00 80 ALA A N 1
ATOM 638 C CA . ALA A 1 80 ? 21.757 23.786 7.153 1.00 82.00 80 ALA A CA 1
ATOM 639 C C . ALA A 1 80 ? 22.286 22.425 7.647 1.00 82.00 80 ALA A C 1
ATOM 641 O O . ALA A 1 80 ? 21.779 21.378 7.241 1.00 82.00 80 ALA A O 1
ATOM 642 N N . VAL A 1 81 ? 23.252 22.425 8.575 1.00 84.88 81 VAL A N 1
ATOM 643 C CA . VAL A 1 81 ? 23.762 21.193 9.203 1.00 84.88 81 VAL A CA 1
ATOM 644 C C . VAL A 1 81 ? 22.666 20.502 10.019 1.00 84.88 81 VAL A C 1
ATOM 646 O O . VAL A 1 81 ? 22.440 19.301 9.860 1.00 84.88 81 VAL A O 1
ATOM 649 N N . ILE A 1 82 ? 21.940 21.262 10.848 1.00 84.31 82 ILE A N 1
ATOM 650 C CA . ILE A 1 82 ? 20.813 20.739 11.636 1.00 84.31 82 ILE A CA 1
ATOM 651 C C . ILE A 1 82 ? 19.705 20.215 10.712 1.00 84.31 82 ILE A C 1
ATOM 653 O O . ILE A 1 82 ? 19.154 19.145 10.959 1.00 84.31 82 ILE A O 1
ATOM 657 N N . HIS A 1 83 ? 19.395 20.931 9.630 1.00 83.06 83 HIS A N 1
ATOM 658 C CA . HIS A 1 83 ? 18.374 20.535 8.663 1.00 83.06 83 HIS A CA 1
ATOM 659 C C . HIS A 1 83 ? 18.721 19.207 7.999 1.00 83.06 83 HIS A C 1
ATOM 661 O O . HIS A 1 83 ? 17.879 18.312 7.986 1.00 83.06 83 HIS A O 1
ATOM 667 N N . LYS A 1 84 ? 19.965 19.039 7.536 1.00 82.12 84 LYS A N 1
ATOM 668 C CA . LYS A 1 84 ? 20.437 17.779 6.946 1.00 82.12 84 LYS A CA 1
ATOM 669 C C . LYS A 1 84 ? 20.332 16.615 7.936 1.00 82.12 84 LYS A C 1
ATOM 671 O O . LYS A 1 84 ? 19.834 15.550 7.583 1.00 82.12 84 LYS A O 1
ATOM 676 N N . PHE A 1 85 ? 20.724 16.837 9.189 1.00 83.94 85 PHE A N 1
ATOM 677 C CA . PHE A 1 85 ? 20.605 15.832 10.247 1.00 83.94 85 PHE A CA 1
ATOM 678 C C . PHE A 1 85 ? 19.139 15.444 10.521 1.00 83.94 85 PHE A C 1
ATOM 680 O O . PHE A 1 85 ? 18.804 14.263 10.612 1.00 83.94 85 PHE A O 1
ATOM 687 N N . ILE A 1 86 ? 18.234 16.427 10.580 1.00 79.38 86 ILE A N 1
ATOM 688 C CA . ILE A 1 86 ? 16.790 16.192 10.735 1.00 79.38 86 ILE A CA 1
ATOM 689 C C . ILE A 1 86 ? 16.219 15.448 9.522 1.00 79.38 86 ILE A C 1
ATOM 691 O O . ILE A 1 86 ? 15.388 14.557 9.696 1.00 79.38 86 ILE A O 1
ATOM 695 N N . GLN A 1 87 ? 16.660 15.774 8.304 1.00 78.12 87 GLN A N 1
ATOM 696 C CA . GLN A 1 87 ? 16.237 15.083 7.084 1.00 78.12 87 GLN A CA 1
ATOM 697 C C . GLN A 1 8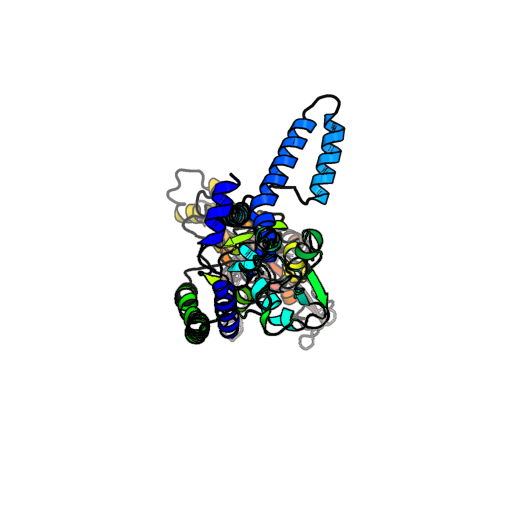7 ? 16.643 13.609 7.077 1.00 78.12 87 GLN A C 1
ATOM 699 O O . GLN A 1 87 ? 15.834 12.764 6.686 1.00 78.12 87 GLN A O 1
ATOM 704 N N . GLU A 1 88 ? 17.847 13.296 7.555 1.00 75.38 88 GLU A N 1
ATOM 705 C CA . GLU A 1 88 ? 18.323 11.922 7.719 1.00 75.38 88 GLU A CA 1
ATOM 706 C C . GLU A 1 88 ? 17.513 11.150 8.772 1.00 75.38 88 GLU A C 1
ATOM 708 O O . GLU A 1 88 ? 17.096 10.024 8.503 1.00 75.38 88 GLU A O 1
ATOM 713 N N . ILE A 1 89 ? 17.217 11.759 9.927 1.00 74.31 89 ILE A N 1
ATOM 714 C CA . ILE A 1 89 ? 16.453 11.109 11.010 1.00 74.31 89 ILE A CA 1
ATOM 715 C C . ILE A 1 89 ? 14.979 10.907 10.643 1.00 74.31 89 ILE A C 1
ATOM 717 O O . ILE A 1 89 ? 14.415 9.839 10.885 1.00 74.31 89 ILE A O 1
ATOM 721 N N . LEU A 1 90 ? 14.332 11.934 10.089 1.00 67.06 90 LEU A N 1
ATOM 722 C CA . LEU A 1 90 ? 12.897 11.917 9.793 1.00 67.06 90 LEU A CA 1
ATOM 723 C C . LEU A 1 90 ? 12.571 11.339 8.409 1.00 67.06 90 LEU A C 1
ATOM 725 O O . LEU A 1 90 ? 11.396 11.294 8.046 1.00 67.06 90 LEU A O 1
ATOM 729 N N . PHE A 1 91 ? 13.580 10.912 7.636 1.00 63.75 91 PHE A N 1
ATOM 730 C CA . PHE A 1 91 ? 13.440 10.523 6.226 1.00 63.75 91 PHE A CA 1
ATOM 731 C C . PHE A 1 91 ? 12.711 11.599 5.388 1.00 63.75 91 PHE A C 1
ATOM 733 O O . PHE A 1 91 ? 11.938 11.298 4.481 1.00 63.75 91 PHE A O 1
ATOM 740 N N . ALA A 1 92 ? 12.970 12.874 5.693 1.00 58.09 92 ALA A N 1
ATOM 741 C CA . ALA A 1 92 ? 12.185 14.038 5.272 1.00 58.09 92 ALA A CA 1
ATOM 742 C C . ALA A 1 92 ? 12.635 14.674 3.939 1.00 58.09 92 ALA A C 1
ATOM 744 O O . ALA A 1 92 ? 12.463 15.877 3.733 1.00 58.09 92 ALA A O 1
ATOM 745 N N . TYR A 1 93 ? 13.230 13.892 3.035 1.00 59.94 93 TYR A N 1
ATOM 746 C CA . TYR A 1 93 ? 13.843 14.407 1.802 1.00 59.94 93 TYR A CA 1
ATOM 747 C C . TYR A 1 93 ? 12.830 15.056 0.847 1.00 59.94 93 TYR A C 1
ATOM 749 O O . TYR A 1 93 ? 13.116 16.086 0.244 1.00 59.94 93 TYR A O 1
ATOM 757 N N . HIS A 1 94 ? 11.618 14.503 0.762 1.00 64.19 94 HIS A N 1
ATOM 758 C CA . HIS A 1 94 ? 10.512 15.062 -0.013 1.00 64.19 94 HIS A CA 1
ATOM 759 C C . HIS A 1 94 ? 9.206 14.873 0.754 1.00 64.19 94 HIS A C 1
ATOM 761 O O . HIS A 1 94 ? 8.961 13.781 1.251 1.00 64.19 94 HIS A O 1
ATOM 767 N N . ALA A 1 95 ? 8.368 15.912 0.839 1.00 63.59 95 ALA A N 1
ATOM 768 C CA . ALA A 1 95 ? 7.029 15.816 1.421 1.00 63.59 95 ALA A CA 1
ATOM 769 C C . ALA A 1 95 ? 6.095 15.085 0.436 1.00 63.59 95 ALA A C 1
ATOM 771 O O . ALA A 1 95 ? 5.742 15.651 -0.604 1.00 63.59 95 ALA A O 1
ATOM 772 N N . PRO A 1 96 ? 5.693 13.833 0.712 1.00 70.44 96 PRO A N 1
ATOM 773 C CA . PRO A 1 96 ? 4.922 13.062 -0.243 1.00 70.44 96 PRO A CA 1
ATOM 774 C C . PRO A 1 96 ? 3.438 13.432 -0.155 1.00 70.44 96 PRO A C 1
ATOM 776 O O . PRO A 1 96 ? 2.732 12.976 0.736 1.00 70.44 96 PRO A O 1
ATOM 779 N N . PHE A 1 97 ? 2.919 14.258 -1.065 1.00 82.31 97 PHE A N 1
ATOM 780 C CA . PHE A 1 97 ? 1.473 14.508 -1.111 1.00 82.31 97 PHE A CA 1
ATOM 781 C C . PHE A 1 97 ? 0.747 13.327 -1.760 1.00 82.31 97 PHE A C 1
ATOM 783 O O . PHE A 1 97 ? 0.862 13.078 -2.962 1.00 82.31 97 PHE A O 1
ATOM 790 N N . PHE A 1 98 ? -0.014 12.581 -0.960 1.00 86.88 98 PHE A N 1
ATOM 791 C CA . PHE A 1 98 ? -0.723 11.393 -1.427 1.00 86.88 98 PHE A CA 1
ATOM 792 C C . PHE A 1 98 ? -2.086 11.726 -2.041 1.00 86.88 98 PHE A C 1
ATOM 794 O O . PHE A 1 98 ? -2.765 12.665 -1.636 1.00 86.88 98 PHE A O 1
ATOM 801 N N . ARG A 1 99 ? -2.558 10.924 -3.000 1.00 82.25 99 ARG A N 1
ATOM 802 C CA . ARG A 1 99 ? -3.930 11.065 -3.514 1.00 82.25 99 ARG A CA 1
ATOM 803 C C . ARG A 1 99 ? -4.948 10.816 -2.394 1.00 82.25 99 ARG A C 1
ATOM 805 O O . ARG A 1 99 ? -4.755 9.927 -1.575 1.00 82.25 99 ARG A O 1
ATOM 812 N N . ALA A 1 100 ? -6.032 11.594 -2.380 1.00 82.69 100 ALA A N 1
ATOM 813 C CA . ALA A 1 100 ? -7.152 11.459 -1.441 1.00 82.69 100 ALA A CA 1
ATOM 814 C C . ALA A 1 100 ? -6.826 11.587 0.065 1.00 82.69 100 ALA A C 1
ATOM 816 O O . ALA A 1 100 ? -7.676 11.266 0.897 1.00 82.69 100 ALA A O 1
ATOM 817 N N . HIS A 1 101 ? -5.656 12.122 0.429 1.00 88.88 101 HIS A N 1
ATOM 818 C CA . HIS A 1 101 ? -5.299 12.423 1.822 1.00 88.88 101 HIS A CA 1
ATOM 819 C C . HIS A 1 101 ? -6.349 13.313 2.518 1.00 88.88 101 HIS A C 1
ATOM 821 O O . HIS A 1 101 ? -6.735 13.042 3.650 1.00 88.88 101 HIS A O 1
ATOM 827 N N . GLY A 1 102 ? -6.906 14.312 1.818 1.00 90.00 102 GLY A N 1
ATOM 828 C CA . GLY A 1 102 ? -7.939 15.197 2.370 1.00 90.00 102 GLY A CA 1
ATOM 829 C C . GLY A 1 102 ? -9.225 14.478 2.800 1.00 90.00 102 GLY A C 1
ATOM 830 O O . GLY A 1 102 ? -9.809 14.844 3.816 1.00 90.00 102 GLY A O 1
ATOM 831 N N . ILE A 1 103 ? -9.639 13.420 2.089 1.00 90.44 103 ILE A N 1
ATOM 832 C CA . ILE A 1 103 ? -10.815 12.614 2.467 1.00 90.44 103 ILE A CA 1
ATOM 833 C C . ILE A 1 103 ? -10.531 11.869 3.773 1.00 90.44 103 ILE A C 1
ATOM 835 O O . ILE A 1 103 ? -11.344 11.901 4.696 1.00 90.44 103 ILE A O 1
ATOM 839 N N . LEU A 1 104 ? -9.360 11.234 3.866 1.00 88.94 104 LEU A N 1
ATOM 840 C CA . LEU A 1 104 ? -8.950 10.493 5.057 1.00 88.94 104 LEU A CA 1
ATOM 841 C C . LEU A 1 104 ? -8.848 11.419 6.281 1.00 88.94 104 LEU A C 1
ATOM 843 O O . LEU A 1 104 ? -9.373 11.095 7.347 1.00 88.94 104 LEU A O 1
ATOM 847 N N . LEU A 1 105 ? -8.240 12.598 6.111 1.00 92.06 105 LEU A N 1
ATOM 848 C CA . LEU A 1 105 ? -8.146 13.616 7.156 1.00 92.06 105 LEU A CA 1
ATOM 849 C C . LEU A 1 105 ? -9.526 14.123 7.588 1.00 92.06 105 LEU A C 1
ATOM 851 O O . LEU A 1 105 ? -9.787 14.231 8.782 1.00 92.06 105 LEU A O 1
ATOM 855 N N . MET A 1 106 ? -10.421 14.399 6.637 1.00 93.12 106 MET A N 1
ATOM 856 C CA . MET A 1 106 ? -11.780 14.862 6.923 1.00 93.12 106 MET A CA 1
ATOM 857 C C . MET A 1 106 ? -12.556 13.843 7.762 1.00 93.12 106 MET A C 1
ATOM 859 O O . MET A 1 106 ? -13.124 14.209 8.789 1.00 93.12 106 MET A O 1
ATOM 863 N N . VAL A 1 107 ? -12.536 12.563 7.372 1.00 89.88 107 VAL A N 1
ATOM 864 C CA . VAL A 1 107 ? -13.177 11.484 8.140 1.00 89.88 107 VAL A CA 1
ATOM 865 C C . VAL A 1 107 ? -12.596 11.417 9.551 1.00 89.88 107 VAL A C 1
ATOM 867 O O . VAL A 1 107 ? -13.347 11.362 10.521 1.00 89.88 107 VAL A O 1
ATOM 870 N N . PHE A 1 108 ? -11.273 11.494 9.694 1.00 91.50 108 PHE A N 1
ATOM 871 C CA . PHE A 1 108 ? -10.623 11.462 11.003 1.00 91.50 108 PHE A CA 1
ATOM 872 C C . PHE A 1 108 ? -10.990 12.659 11.892 1.00 91.50 108 PHE A C 1
ATOM 874 O O . PHE A 1 108 ? -11.294 12.483 13.072 1.00 91.50 108 PHE A O 1
ATOM 881 N N . VAL A 1 109 ? -11.024 13.871 11.331 1.00 92.56 109 VAL A N 1
ATOM 882 C CA . VAL A 1 109 ? -11.448 15.083 12.048 1.00 92.56 109 VAL A CA 1
ATOM 883 C C . VAL A 1 109 ? -12.900 14.961 12.501 1.00 92.56 109 VAL A C 1
ATOM 885 O O . VAL A 1 109 ? -13.196 15.272 13.653 1.00 92.56 109 VAL A O 1
ATOM 888 N N . LEU A 1 110 ? -13.794 14.451 11.648 1.00 91.19 110 LEU A N 1
ATOM 889 C CA . LEU A 1 110 ? -15.186 14.188 12.020 1.00 91.19 110 LEU A CA 1
ATOM 890 C C . LEU A 1 110 ? -15.273 13.170 13.166 1.00 91.19 110 LEU A C 1
ATOM 892 O O . LEU A 1 110 ? -15.996 13.403 14.136 1.00 91.19 110 LEU A O 1
ATOM 896 N N . LEU A 1 111 ? -14.492 12.087 13.113 1.00 88.81 111 LEU A N 1
ATOM 897 C CA . LEU A 1 111 ? -14.423 11.104 14.197 1.00 88.81 111 LEU A CA 1
ATOM 898 C C . LEU A 1 111 ? -13.969 11.741 15.519 1.00 88.81 111 LEU A C 1
ATOM 900 O O . LEU A 1 111 ? -14.620 11.534 16.544 1.00 88.81 111 LEU A O 1
ATOM 904 N N . ILE A 1 112 ? -12.921 12.569 15.517 1.00 89.38 112 ILE A N 1
ATOM 905 C CA . ILE A 1 112 ? -12.468 13.285 16.723 1.00 89.38 112 ILE A CA 1
ATOM 906 C C . ILE A 1 112 ? -13.522 14.289 17.208 1.00 89.38 112 ILE A C 1
ATOM 908 O O . ILE A 1 112 ? -13.789 14.366 18.411 1.00 89.38 112 ILE A O 1
ATOM 912 N N . ALA A 1 113 ? -14.156 15.027 16.295 1.00 90.56 113 ALA A N 1
ATOM 913 C CA . ALA A 1 113 ? -15.179 16.015 16.621 1.00 90.56 113 ALA A CA 1
ATOM 914 C C . ALA A 1 113 ? -16.371 15.376 17.352 1.00 90.56 113 ALA A C 1
ATOM 916 O O . ALA A 1 113 ? -16.872 15.949 18.324 1.00 90.56 113 ALA A O 1
ATOM 917 N N . THR A 1 114 ? -16.770 14.147 16.989 1.00 86.06 114 THR A N 1
ATOM 918 C CA . THR A 1 114 ? -17.805 13.417 17.752 1.00 86.06 114 THR A CA 1
ATOM 919 C C . THR A 1 114 ? -17.396 13.181 19.208 1.00 86.06 114 THR A C 1
ATOM 921 O O . THR A 1 114 ? -18.237 13.272 20.103 1.00 86.06 114 THR A O 1
ATOM 924 N N . GLY A 1 115 ? -16.102 12.967 19.467 1.00 82.44 115 GLY A N 1
ATOM 925 C CA . GLY A 1 115 ? -15.525 12.839 20.806 1.00 82.44 115 GLY A CA 1
ATOM 926 C C . GLY A 1 115 ? -15.582 14.124 21.641 1.00 82.44 115 GLY A C 1
ATOM 927 O O . GLY A 1 115 ? -15.674 14.061 22.870 1.00 82.44 115 GLY A O 1
ATOM 928 N N . MET A 1 116 ? -15.567 15.294 20.990 1.00 82.75 116 MET A N 1
ATOM 929 C CA . MET A 1 116 ? -15.723 16.591 21.660 1.00 82.75 116 MET A CA 1
ATOM 930 C C . MET A 1 116 ? -17.160 16.806 22.141 1.00 82.75 116 MET A C 1
ATOM 932 O O . MET A 1 116 ? -17.378 17.411 23.193 1.00 82.75 116 MET A O 1
ATOM 936 N N . VAL A 1 117 ? -18.148 16.279 21.416 1.00 81.62 117 VAL A N 1
ATOM 937 C CA . VAL A 1 117 ? -19.559 16.345 21.820 1.00 81.62 117 VAL A CA 1
ATOM 938 C C . VAL A 1 117 ? -19.868 15.262 22.857 1.00 81.62 117 VAL A C 1
ATOM 940 O O . VAL A 1 117 ? -20.393 15.571 23.930 1.00 81.62 117 VAL A O 1
ATOM 943 N N . PHE A 1 118 ? -19.465 14.019 22.582 1.00 81.31 118 PHE A N 1
ATOM 944 C CA . PHE A 1 118 ? -19.735 12.842 23.404 1.00 81.31 118 PHE A CA 1
ATOM 945 C C . PHE A 1 118 ? -18.432 12.170 23.847 1.00 81.31 118 PHE A C 1
ATOM 947 O O . PHE A 1 118 ? -17.667 11.653 23.031 1.00 81.31 118 PHE A O 1
ATOM 954 N N . ARG A 1 119 ? -18.196 12.108 25.164 1.00 84.00 119 ARG A N 1
ATOM 955 C CA . ARG A 1 119 ? -16.998 11.457 25.715 1.00 84.00 119 ARG A CA 1
ATOM 956 C C . ARG A 1 119 ? -16.905 10.012 25.216 1.00 84.00 119 ARG A C 1
ATOM 958 O O . ARG A 1 119 ? -17.849 9.240 25.361 1.00 84.00 119 ARG A O 1
ATOM 965 N N . ARG A 1 120 ? -15.749 9.668 24.636 1.00 85.56 120 ARG A N 1
ATOM 966 C CA . ARG A 1 120 ? -15.398 8.311 24.176 1.00 85.56 120 ARG A CA 1
ATOM 967 C C . ARG A 1 120 ? -16.428 7.684 23.218 1.00 85.56 120 ARG A C 1
ATOM 969 O O . ARG A 1 120 ? -16.599 6.467 23.223 1.00 85.56 120 ARG A O 1
ATOM 976 N N . TYR A 1 121 ? -17.083 8.498 22.381 1.00 88.56 121 TYR A N 1
ATOM 977 C CA . TYR A 1 121 ? -18.138 8.051 21.459 1.00 88.56 121 TYR A CA 1
ATOM 978 C C . TYR A 1 121 ? -17.729 6.856 20.589 1.00 88.56 121 TYR A C 1
ATOM 980 O O . TYR A 1 121 ? -18.470 5.877 20.509 1.00 88.56 121 TYR A O 1
ATOM 988 N N . TRP A 1 122 ? -16.529 6.910 20.001 1.00 89.44 122 TRP A N 1
ATOM 989 C CA . TRP A 1 122 ? -15.983 5.831 19.176 1.00 89.44 122 TRP A CA 1
ATOM 990 C C . TRP A 1 122 ? -15.928 4.503 19.934 1.00 89.44 122 TRP A C 1
ATOM 992 O O . TRP A 1 122 ? -16.554 3.534 19.520 1.00 89.44 122 TRP A O 1
ATOM 1002 N N . CYS A 1 123 ? -15.248 4.466 21.085 1.00 87.50 123 CYS A N 1
ATOM 1003 C CA . CYS A 1 123 ? -15.105 3.253 21.894 1.00 87.50 123 CYS A CA 1
ATOM 1004 C C . CYS A 1 123 ? -16.443 2.740 22.443 1.00 87.50 123 CYS A C 1
ATOM 1006 O O . CYS A 1 123 ? -16.618 1.537 22.617 1.00 87.50 123 CYS A O 1
ATOM 1008 N N . ARG A 1 124 ? -17.381 3.652 22.720 1.00 87.56 124 ARG A N 1
ATOM 1009 C CA . ARG A 1 124 ? -18.707 3.329 23.251 1.00 87.56 124 ARG A CA 1
ATOM 1010 C C . ARG A 1 124 ? -19.623 2.701 22.198 1.00 87.56 124 ARG A C 1
ATOM 1012 O O . ARG A 1 124 ? -20.336 1.759 22.525 1.00 87.56 124 ARG A O 1
ATOM 1019 N N . ASN A 1 125 ? -19.630 3.229 20.974 1.00 89.31 125 ASN A N 1
ATOM 1020 C CA . ASN A 1 125 ? -20.694 2.938 20.009 1.00 89.31 125 ASN A CA 1
ATOM 1021 C C . ASN A 1 125 ? -20.217 2.296 18.703 1.00 89.31 125 ASN A C 1
ATOM 1023 O O . ASN A 1 125 ? -21.009 1.594 18.091 1.00 89.31 125 ASN A O 1
ATOM 1027 N N . ILE A 1 126 ? -18.972 2.518 18.265 1.00 90.81 126 ILE A N 1
ATOM 1028 C CA . ILE A 1 126 ? -18.514 2.121 16.919 1.00 90.81 126 ILE A CA 1
ATOM 1029 C C . ILE A 1 126 ? -17.391 1.085 16.973 1.00 90.81 126 ILE A C 1
ATOM 1031 O O . ILE A 1 126 ? -17.422 0.118 16.231 1.00 90.81 126 ILE A O 1
ATOM 1035 N N . CYS A 1 127 ? -16.408 1.260 17.853 1.00 91.50 127 CYS A N 1
ATOM 1036 C CA . CYS A 1 127 ? -15.169 0.488 17.855 1.00 91.50 127 CYS A CA 1
ATOM 1037 C C . CYS A 1 127 ? -15.406 -1.025 18.061 1.00 91.50 127 CYS A C 1
ATOM 1039 O O . CYS A 1 127 ? -15.805 -1.416 19.165 1.00 91.50 127 CYS A O 1
ATOM 1041 N N . PRO A 1 128 ? -15.075 -1.890 17.081 1.00 92.50 128 PRO A N 1
ATOM 1042 C CA . PRO A 1 128 ? -15.178 -3.345 17.226 1.00 92.50 128 PRO A CA 1
ATOM 1043 C C . PRO A 1 128 ? -14.272 -3.886 18.336 1.00 92.50 128 PRO A C 1
ATOM 1045 O O . PRO A 1 128 ? -14.683 -4.750 19.106 1.00 92.50 128 PRO A O 1
ATOM 1048 N N . MET A 1 129 ? -13.072 -3.314 18.497 1.00 90.50 129 MET A N 1
ATOM 1049 C CA . MET A 1 129 ? -12.173 -3.654 19.607 1.00 90.50 129 MET A CA 1
ATOM 1050 C C . MET A 1 129 ? -12.817 -3.340 20.966 1.00 90.50 129 MET A C 1
ATOM 1052 O O . MET A 1 129 ? -12.691 -4.107 21.915 1.00 90.50 129 MET A O 1
ATOM 1056 N N . GLY A 1 130 ? -13.587 -2.250 21.056 1.00 90.12 130 GLY A N 1
ATOM 1057 C CA . GLY A 1 130 ? -14.370 -1.924 22.249 1.00 90.12 130 GLY A CA 1
ATOM 1058 C C . GLY A 1 130 ? -15.506 -2.915 22.529 1.00 90.12 130 GLY A C 1
ATOM 1059 O O . GLY A 1 130 ? -15.891 -3.075 23.684 1.00 90.12 130 GLY A O 1
ATOM 1060 N N . ALA A 1 131 ? -16.043 -3.588 21.506 1.00 92.06 131 ALA A N 1
ATOM 1061 C CA . ALA A 1 131 ? -17.019 -4.663 21.683 1.00 92.06 131 ALA A CA 1
ATOM 1062 C C . ALA A 1 131 ? -16.346 -5.953 22.174 1.00 92.06 131 ALA A C 1
ATOM 1064 O O . ALA A 1 131 ? -16.842 -6.555 23.121 1.00 92.06 131 ALA A O 1
ATOM 1065 N N . ILE A 1 132 ? -15.190 -6.326 21.611 1.00 92.12 132 ILE A N 1
ATOM 1066 C CA . ILE A 1 132 ? -14.400 -7.482 22.077 1.00 92.12 132 ILE A CA 1
ATOM 1067 C C . ILE A 1 132 ? -14.017 -7.309 23.549 1.00 92.12 132 ILE A C 1
ATOM 1069 O O . ILE A 1 132 ? -14.281 -8.189 24.365 1.00 92.12 132 ILE A O 1
ATOM 1073 N N . LEU A 1 133 ? -13.449 -6.154 23.911 1.00 90.69 133 LEU A N 1
ATOM 1074 C CA . LEU A 1 133 ? -13.070 -5.872 25.297 1.00 90.69 133 LEU A CA 1
ATOM 1075 C C . LEU A 1 133 ? -14.280 -5.898 26.239 1.00 90.69 133 LEU A C 1
ATOM 1077 O O . LEU A 1 133 ? -14.162 -6.396 27.354 1.00 90.69 133 LEU A O 1
ATOM 1081 N N . ALA A 1 134 ? -15.445 -5.423 25.789 1.00 90.50 134 ALA A N 1
ATOM 1082 C CA . ALA A 1 134 ? -16.668 -5.502 26.579 1.00 90.50 134 ALA A CA 1
ATOM 1083 C C . ALA A 1 134 ? -17.129 -6.953 26.801 1.00 90.50 134 ALA A C 1
ATOM 1085 O O . ALA A 1 134 ? -17.492 -7.299 27.920 1.00 90.50 134 ALA A O 1
ATOM 1086 N N . LEU A 1 135 ? -17.044 -7.823 25.789 1.00 89.69 135 LEU A N 1
ATOM 1087 C CA . LEU A 1 135 ? -17.370 -9.250 25.935 1.00 89.69 135 LEU A CA 1
ATOM 1088 C C . LEU A 1 135 ? -16.430 -9.970 26.915 1.00 89.69 135 LEU A C 1
ATOM 1090 O O . LEU A 1 135 ? -16.868 -10.835 27.666 1.00 89.69 135 LEU A O 1
ATOM 1094 N N . LEU A 1 136 ? -15.148 -9.597 26.936 1.00 88.69 136 LEU A N 1
ATOM 1095 C CA . LEU A 1 136 ? -14.144 -10.209 27.818 1.00 88.69 136 LEU A CA 1
ATOM 1096 C C . LEU A 1 136 ? -14.143 -9.633 29.241 1.00 88.69 136 LEU A C 1
ATOM 1098 O O . LEU A 1 136 ? -13.630 -10.252 30.171 1.00 88.69 136 LEU A O 1
ATOM 1102 N N . SER A 1 137 ? -14.706 -8.443 29.433 1.00 86.56 137 SER A N 1
ATOM 1103 C CA . SER A 1 137 ? -14.650 -7.740 30.718 1.00 86.56 137 SER A CA 1
ATOM 1104 C C . SER A 1 137 ? -15.485 -8.379 31.836 1.00 86.56 137 SER A C 1
ATOM 1106 O O . SER A 1 137 ? -15.305 -8.039 33.001 1.00 86.56 137 SER A O 1
ATOM 1108 N N . ASP A 1 138 ? -16.348 -9.352 31.536 1.00 77.75 138 ASP A N 1
ATOM 1109 C CA . ASP A 1 138 ? -17.063 -10.105 32.572 1.00 77.75 138 ASP A CA 1
ATOM 1110 C C . ASP A 1 138 ? -16.127 -10.964 33.447 1.00 77.75 138 ASP A C 1
ATOM 1112 O O . ASP A 1 138 ? -16.487 -11.302 34.584 1.00 77.75 138 ASP A O 1
ATOM 1116 N N . TRP A 1 139 ? -14.918 -11.259 32.949 1.00 83.81 139 TRP A N 1
ATOM 1117 C CA . TRP A 1 139 ? -13.856 -11.993 33.647 1.00 83.81 139 TRP A CA 1
ATOM 1118 C C . TRP A 1 139 ? -12.973 -11.114 34.542 1.00 83.81 139 TRP A C 1
ATOM 1120 O O . TRP A 1 139 ? -11.980 -11.594 35.089 1.00 83.81 139 TRP A O 1
ATOM 1130 N N . THR A 1 140 ? -13.298 -9.829 34.720 1.00 84.69 140 THR A N 1
ATOM 1131 C CA . THR A 1 140 ? -12.514 -8.967 35.609 1.00 84.69 140 THR A CA 1
ATOM 1132 C C . THR A 1 140 ? -12.684 -9.364 37.073 1.00 84.69 140 THR A C 1
ATOM 1134 O O . THR A 1 140 ? -13.785 -9.666 37.540 1.00 84.69 140 THR A O 1
ATOM 1137 N N . ILE A 1 141 ? -11.574 -9.291 37.815 1.00 86.69 141 ILE A N 1
ATOM 1138 C CA . ILE A 1 141 ? -11.557 -9.482 39.269 1.00 86.69 141 ILE A CA 1
ATOM 1139 C C . ILE A 1 141 ? -12.324 -8.342 39.938 1.00 86.69 141 ILE A C 1
ATOM 1141 O O . ILE A 1 141 ? -13.172 -8.587 40.777 1.00 86.69 141 ILE A O 1
ATOM 1145 N N . PHE A 1 142 ? -12.095 -7.094 39.533 1.00 91.94 142 PHE A N 1
ATOM 1146 C CA . PHE A 1 142 ? -12.760 -5.944 40.138 1.00 91.94 142 PHE A CA 1
ATOM 1147 C C . PHE A 1 142 ? -14.064 -5.605 39.417 1.00 91.94 142 PHE A C 1
ATOM 1149 O O . PHE A 1 142 ? -14.088 -5.441 38.194 1.00 91.94 142 PHE A O 1
ATOM 1156 N N . LYS A 1 143 ? -15.141 -5.447 40.189 1.00 92.31 143 LYS A N 1
ATOM 1157 C CA . LYS A 1 143 ? -16.466 -5.019 39.734 1.00 92.31 143 LYS A CA 1
ATOM 1158 C C . LYS A 1 143 ? -16.993 -3.917 40.643 1.00 92.31 143 LYS A C 1
ATOM 1160 O O . LYS A 1 143 ? -16.736 -3.914 41.845 1.00 92.31 143 LYS A O 1
ATOM 1165 N N . ARG A 1 144 ? -17.701 -2.959 40.048 1.00 94.44 144 ARG A N 1
ATOM 1166 C CA . ARG A 1 144 ? -18.264 -1.806 40.756 1.00 94.44 144 ARG A CA 1
ATOM 1167 C C . ARG A 1 144 ? -19.450 -2.253 41.609 1.00 94.44 144 ARG A C 1
ATOM 1169 O O . ARG A 1 144 ? -20.391 -2.829 41.071 1.00 94.44 144 ARG A O 1
ATOM 1176 N N . THR A 1 145 ? -19.429 -1.895 42.886 1.00 94.69 145 THR A N 1
ATOM 1177 C CA . THR A 1 145 ? -20.504 -2.161 43.846 1.00 94.69 145 THR A CA 1
ATOM 1178 C C . THR A 1 145 ? -20.900 -0.864 44.535 1.00 94.69 145 THR A C 1
ATOM 1180 O O . THR A 1 145 ? -20.047 -0.034 44.855 1.00 94.69 145 THR A O 1
ATOM 1183 N N . VAL A 1 146 ? -22.202 -0.673 44.733 1.00 95.25 146 VAL A N 1
ATOM 1184 C CA . VAL A 1 146 ? -22.765 0.517 45.379 1.00 95.25 146 VAL A CA 1
ATOM 1185 C C . VAL A 1 146 ? -23.468 0.103 46.669 1.00 95.25 146 VAL A C 1
ATOM 1187 O O . VAL A 1 146 ? -24.272 -0.827 46.658 1.00 95.25 146 VAL A O 1
ATOM 1190 N N . SER A 1 147 ? -23.150 0.744 47.791 1.00 94.38 147 SER A N 1
ATOM 1191 C CA . SER A 1 147 ? -23.809 0.493 49.076 1.00 94.38 147 SER A CA 1
ATOM 1192 C C . SER A 1 147 ? -25.172 1.190 49.167 1.00 94.38 147 SER A C 1
ATOM 1194 O O . SER A 1 147 ? -25.506 2.075 48.376 1.00 94.38 147 SER A O 1
ATOM 1196 N N . SER A 1 148 ? -25.948 0.832 50.190 1.00 92.62 148 SER A N 1
ATOM 1197 C CA . SER A 1 148 ? -27.228 1.471 50.515 1.00 92.62 148 SER A CA 1
ATOM 1198 C C . SER A 1 148 ? -27.108 2.934 50.960 1.00 92.62 148 SER A C 1
ATOM 1200 O O . SER A 1 148 ? -28.121 3.621 51.003 1.00 92.62 148 SER A O 1
ATOM 1202 N N . SER A 1 149 ? -25.901 3.442 51.246 1.00 93.31 149 SER A N 1
ATOM 1203 C CA . SER A 1 149 ? -25.691 4.865 51.563 1.00 93.31 149 SER A CA 1
ATOM 1204 C C . SER A 1 149 ? -25.786 5.783 50.337 1.00 93.31 149 SER A C 1
ATOM 1206 O O . SER A 1 149 ? -25.639 6.995 50.458 1.00 93.31 149 SER A O 1
ATOM 1208 N N . CYS A 1 150 ? -26.023 5.234 49.141 1.00 94.12 150 CYS A N 1
ATOM 1209 C CA . CYS A 1 150 ? -26.128 6.017 47.919 1.00 94.12 150 CYS A CA 1
ATOM 1210 C C . CYS A 1 150 ? -27.390 6.894 47.900 1.00 94.12 150 CYS A C 1
ATOM 1212 O O . CYS A 1 150 ? -28.514 6.402 47.870 1.00 94.12 150 CYS A O 1
ATOM 1214 N N . THR A 1 151 ? -27.196 8.206 47.786 1.00 94.06 151 THR A N 1
ATOM 1215 C CA . THR A 1 151 ? -28.276 9.204 47.680 1.00 94.06 151 THR A CA 1
ATOM 1216 C C . THR A 1 151 ? -28.807 9.403 46.255 1.00 94.06 151 THR A C 1
ATOM 1218 O O . THR A 1 151 ? -29.616 10.293 46.015 1.00 94.06 151 THR A O 1
ATOM 1221 N N . SER A 1 152 ? -28.350 8.605 45.280 1.00 93.31 152 SER A N 1
ATOM 1222 C CA . SER A 1 152 ? -28.713 8.736 43.855 1.00 93.31 152 SER A CA 1
ATOM 1223 C C . SER A 1 152 ? -28.464 10.142 43.268 1.00 93.31 152 SER A C 1
ATOM 1225 O O . SER A 1 152 ? -29.156 10.589 42.358 1.00 93.31 152 SER A O 1
ATOM 1227 N N . CYS A 1 153 ? -27.432 10.849 43.750 1.00 93.50 153 CYS A N 1
ATOM 1228 C CA . CYS A 1 153 ? -27.127 12.234 43.355 1.00 93.50 153 CYS A CA 1
ATOM 1229 C C . CYS A 1 153 ? -26.691 12.422 41.883 1.00 93.50 153 CYS A C 1
ATOM 1231 O O . CYS A 1 153 ? -26.580 13.549 41.407 1.00 93.50 153 CYS A O 1
ATOM 1233 N N . GLY A 1 154 ? -26.391 11.338 41.155 1.00 92.00 154 GLY A N 1
ATOM 1234 C CA . GLY A 1 154 ? -26.075 11.365 39.719 1.00 92.00 154 GLY A CA 1
ATOM 1235 C C . GLY A 1 154 ? -24.659 11.824 39.331 1.00 92.00 154 GLY A C 1
ATOM 1236 O O . GLY A 1 154 ? -24.284 11.698 38.165 1.00 92.00 154 GLY A O 1
ATOM 1237 N N . LEU A 1 155 ? -23.820 12.278 40.272 1.00 93.75 155 LEU A N 1
ATOM 1238 C CA . LEU A 1 155 ? -22.454 12.759 39.978 1.00 93.75 155 LEU A CA 1
ATOM 1239 C C . LEU A 1 155 ? -21.575 11.709 39.280 1.00 93.75 155 LEU A C 1
ATOM 1241 O O . LEU A 1 155 ? -20.808 12.023 38.362 1.00 93.75 155 LEU A O 1
ATOM 1245 N N . CYS A 1 156 ? -21.700 10.444 39.692 1.00 94.44 156 CYS A N 1
ATOM 1246 C CA . CYS A 1 156 ? -20.982 9.338 39.066 1.00 94.44 156 CYS A CA 1
ATOM 1247 C C . CYS A 1 156 ? -21.449 9.083 37.622 1.00 94.44 156 CYS A C 1
ATOM 1249 O O . CYS A 1 156 ? -20.613 8.789 36.765 1.00 94.44 156 CYS A O 1
ATOM 1251 N N . VAL A 1 157 ? -22.746 9.254 37.342 1.00 92.56 157 VAL A N 1
ATOM 1252 C CA . VAL A 1 157 ? -23.360 9.083 36.016 1.00 92.56 157 VAL A CA 1
ATOM 1253 C C . VAL A 1 157 ? -22.828 10.137 35.052 1.00 92.56 157 VAL A C 1
ATOM 1255 O O . VAL A 1 157 ? -22.325 9.796 33.981 1.00 92.56 157 VAL A O 1
ATOM 1258 N N . GLU A 1 158 ? -22.855 11.410 35.458 1.00 89.75 158 GLU A N 1
ATOM 1259 C CA . GLU A 1 158 ? -22.347 12.525 34.646 1.00 89.75 158 GLU A CA 1
ATOM 1260 C C . GLU A 1 158 ? -20.840 12.396 34.373 1.00 89.75 158 GLU A C 1
ATOM 1262 O O . GLU A 1 158 ? -20.355 12.690 33.275 1.00 89.75 158 GLU A O 1
ATOM 1267 N N . SER A 1 159 ? -20.090 11.908 35.362 1.00 91.38 159 SER A N 1
ATOM 1268 C CA . SER A 1 159 ? -18.634 11.777 35.270 1.00 91.38 159 SER A CA 1
ATOM 1269 C C . SER A 1 159 ? -18.173 10.544 34.497 1.00 91.38 159 SER A C 1
ATOM 1271 O O . SER A 1 159 ? -17.035 10.516 34.018 1.00 91.38 159 SER A O 1
ATOM 1273 N N . CYS A 1 160 ? -19.029 9.530 34.336 1.00 91.44 160 CYS A N 1
ATOM 1274 C CA . CYS A 1 160 ? -18.675 8.290 33.659 1.00 91.44 160 CYS A CA 1
ATOM 1275 C C . CYS A 1 160 ? -18.423 8.530 32.162 1.00 91.44 160 CYS A C 1
ATOM 1277 O O . CYS A 1 160 ? -19.347 8.606 31.354 1.00 91.44 160 CYS A O 1
ATOM 1279 N N . GLY A 1 161 ? -17.148 8.583 31.762 1.00 87.56 161 GLY A N 1
ATOM 1280 C CA . GLY A 1 161 ? -16.760 8.800 30.364 1.00 87.56 161 GLY A CA 1
ATOM 1281 C C . GLY A 1 161 ? -17.221 7.700 29.402 1.00 87.56 161 GLY A C 1
ATOM 1282 O O . GLY A 1 161 ? -17.350 7.963 28.214 1.00 87.56 161 GLY A O 1
ATOM 1283 N N . MET A 1 162 ? -17.490 6.491 29.905 1.00 89.50 162 MET A N 1
ATOM 1284 C CA . MET A 1 162 ? -18.079 5.394 29.127 1.00 89.50 162 MET A CA 1
ATOM 1285 C C . MET A 1 162 ? -19.608 5.373 29.194 1.00 89.50 162 MET A C 1
ATOM 1287 O O . MET A 1 162 ? -20.225 4.576 28.497 1.00 89.50 162 MET A O 1
ATOM 1291 N N . GLY A 1 163 ? -20.245 6.195 30.036 1.00 89.25 163 GLY A N 1
ATOM 1292 C CA . GLY A 1 163 ? -21.686 6.153 30.313 1.00 89.25 163 GLY A CA 1
ATOM 1293 C C . GLY A 1 163 ? -22.186 4.791 30.812 1.00 89.25 163 GLY A C 1
ATOM 1294 O O . GLY A 1 163 ? -23.303 4.401 30.494 1.00 89.25 163 GLY A O 1
ATOM 1295 N N . ALA A 1 164 ? -21.333 4.030 31.494 1.00 91.44 164 ALA A N 1
ATOM 1296 C CA . ALA A 1 164 ? -21.605 2.663 31.929 1.00 91.44 164 ALA A CA 1
ATOM 1297 C C . ALA A 1 164 ? -22.494 2.578 33.182 1.00 91.44 164 ALA A C 1
ATOM 1299 O O . ALA A 1 164 ? -22.746 1.479 33.651 1.00 91.44 164 ALA A O 1
ATOM 1300 N N . ILE A 1 165 ? -22.917 3.708 33.753 1.00 92.88 165 ILE A N 1
ATOM 1301 C CA . ILE A 1 165 ? -23.713 3.767 34.984 1.00 92.88 165 ILE A CA 1
ATOM 1302 C C . ILE A 1 165 ? -25.143 4.165 34.609 1.00 92.88 165 ILE A C 1
ATOM 1304 O O . ILE A 1 165 ? -25.323 5.079 33.799 1.00 92.88 165 ILE A O 1
ATOM 1308 N N . GLU A 1 166 ? -26.126 3.470 35.175 1.00 90.75 166 GLU A N 1
ATOM 1309 C CA . GLU A 1 166 ? -27.550 3.761 34.991 1.00 90.75 166 GLU A CA 1
ATOM 1310 C C . GLU A 1 166 ? -27.956 5.092 35.633 1.00 90.75 166 GLU A C 1
ATOM 1312 O O . GLU A 1 166 ? -27.233 5.664 36.450 1.00 90.75 166 GLU A O 1
ATOM 1317 N N . SER A 1 167 ? -29.124 5.611 35.251 1.00 87.88 167 SER A N 1
ATOM 1318 C CA . SER A 1 167 ? -29.610 6.917 35.716 1.00 87.88 167 SER A CA 1
ATOM 1319 C C . SER A 1 167 ? -29.834 7.003 37.227 1.00 87.88 167 SER A C 1
ATOM 1321 O O . SER A 1 167 ? -29.809 8.104 37.770 1.00 87.88 167 SER A O 1
ATOM 1323 N N . ASP A 1 168 ? -30.032 5.866 37.895 1.00 88.19 168 ASP A N 1
ATOM 1324 C CA . ASP A 1 168 ? -30.151 5.758 39.353 1.00 88.19 168 ASP A CA 1
ATOM 1325 C C . ASP A 1 168 ? -28.799 5.902 40.083 1.00 88.19 168 ASP A C 1
ATOM 1327 O O . ASP A 1 168 ? -28.750 6.025 41.304 1.00 88.19 168 ASP A O 1
ATOM 1331 N N . GLY A 1 169 ? -27.680 5.885 39.352 1.00 90.12 169 GLY A N 1
ATOM 1332 C CA . GLY A 1 169 ? -26.337 5.896 39.924 1.00 90.12 169 GLY A CA 1
ATOM 1333 C C . GLY A 1 169 ? -25.927 4.586 40.605 1.00 90.12 169 GLY A C 1
ATOM 1334 O O . GLY A 1 169 ? -24.790 4.484 41.067 1.00 90.12 169 GLY A O 1
ATOM 1335 N N . GLN A 1 170 ? -26.791 3.573 40.645 1.00 92.69 170 GLN A N 1
ATOM 1336 C CA . GLN A 1 170 ? -26.544 2.280 41.282 1.00 92.69 170 GLN A CA 1
ATOM 1337 C C . GLN A 1 170 ? -26.181 1.227 40.235 1.00 92.69 170 GLN A C 1
ATOM 1339 O O . GLN A 1 170 ? -25.132 0.584 40.350 1.00 92.69 170 GLN A O 1
ATOM 1344 N N . GLY A 1 171 ? -26.982 1.115 39.175 1.00 92.50 171 GLY A N 1
ATOM 1345 C CA . GLY A 1 171 ? -26.781 0.150 38.102 1.00 92.50 171 GLY A CA 1
ATOM 1346 C C . GLY A 1 171 ? -25.492 0.382 37.313 1.00 92.50 171 GLY A C 1
ATOM 1347 O O . GLY A 1 171 ? -25.083 1.517 37.062 1.00 92.50 171 GLY A O 1
ATOM 1348 N N . THR A 1 172 ? -24.839 -0.704 36.904 1.00 93.12 172 THR A N 1
ATOM 1349 C CA . THR A 1 172 ? -23.698 -0.680 35.980 1.00 93.12 172 THR A CA 1
ATOM 1350 C C . THR A 1 172 ? -23.972 -1.610 34.806 1.00 93.12 172 THR A C 1
ATOM 1352 O O . THR A 1 172 ? -24.271 -2.791 35.003 1.00 93.12 172 THR A O 1
ATOM 1355 N N . LYS A 1 173 ? -23.817 -1.082 33.590 1.00 91.00 173 LYS A N 1
ATOM 1356 C CA . LYS A 1 173 ? -23.930 -1.819 32.332 1.00 91.00 173 LYS A CA 1
ATOM 1357 C C . LYS A 1 173 ? -22.811 -2.848 32.217 1.00 91.00 173 LYS A C 1
ATOM 1359 O O . LYS A 1 173 ? -21.629 -2.490 32.285 1.00 91.00 173 LYS A O 1
ATOM 1364 N N . ALA A 1 174 ? -23.192 -4.108 32.037 1.00 87.69 174 ALA A N 1
ATOM 1365 C CA . ALA A 1 174 ? -22.284 -5.232 31.892 1.00 87.69 174 ALA A CA 1
ATOM 1366 C C . ALA A 1 174 ? -21.319 -4.980 30.727 1.00 87.69 174 ALA A C 1
ATOM 1368 O O . ALA A 1 174 ? -21.707 -4.575 29.634 1.00 87.69 174 ALA A O 1
ATOM 1369 N N . GLY A 1 175 ? -20.042 -5.142 31.035 1.00 88.94 175 GLY A N 1
ATOM 1370 C CA . GLY A 1 175 ? -18.904 -4.948 30.158 1.00 88.94 175 GLY A CA 1
ATOM 1371 C C . GLY A 1 175 ? -18.605 -3.569 29.572 1.00 88.94 175 GLY A C 1
ATOM 1372 O O . GLY A 1 175 ? -17.630 -3.396 28.845 1.00 88.94 175 GLY A O 1
ATOM 1373 N N . GLU A 1 176 ? -19.358 -2.537 29.945 1.00 90.25 176 GLU A N 1
ATOM 1374 C CA . GLU A 1 176 ? -19.058 -1.160 29.527 1.00 90.25 176 GLU A CA 1
ATOM 1375 C C . GLU A 1 176 ? -18.126 -0.427 30.502 1.00 90.25 176 GLU A C 1
ATOM 1377 O O . GLU A 1 176 ? -17.513 0.592 30.157 1.00 90.25 176 GLU A O 1
ATOM 1382 N N . CYS A 1 177 ? -18.044 -0.903 31.747 1.00 91.00 177 CYS A N 1
ATOM 1383 C CA . CYS A 1 177 ? -17.192 -0.314 32.770 1.00 91.00 177 CYS A CA 1
ATOM 1384 C C . CYS A 1 177 ? -15.728 -0.692 32.528 1.00 91.00 177 CYS A C 1
ATOM 1386 O O . CYS A 1 177 ? -15.326 -1.830 32.732 1.00 91.00 177 CYS A O 1
ATOM 1388 N N . ILE A 1 178 ? -14.905 0.293 32.172 1.00 91.44 178 ILE A N 1
ATOM 1389 C CA . ILE A 1 178 ? -13.461 0.105 31.956 1.00 91.44 178 ILE A CA 1
ATOM 1390 C C . ILE A 1 178 ? -12.620 0.231 33.238 1.00 91.44 178 ILE A C 1
ATOM 1392 O O . ILE A 1 178 ? -11.420 0.464 33.151 1.00 91.44 178 ILE A O 1
ATOM 1396 N N . LEU A 1 179 ? -13.248 0.166 34.419 1.00 92.31 179 LEU A N 1
ATOM 1397 C CA . LEU A 1 179 ? -12.567 0.201 35.720 1.00 92.31 179 LEU A CA 1
ATOM 1398 C C . LEU A 1 179 ? -11.584 1.379 35.872 1.00 92.31 179 LEU A C 1
ATOM 1400 O O . LEU A 1 179 ? -10.431 1.199 36.232 1.00 92.31 179 LEU A O 1
ATOM 1404 N N . CYS A 1 180 ? -12.031 2.607 35.590 1.00 93.44 180 CYS A N 1
ATOM 1405 C CA . CYS A 1 180 ? -11.204 3.808 35.785 1.00 93.44 180 CYS A CA 1
ATOM 1406 C C . CYS A 1 180 ? -11.325 4.434 37.186 1.00 93.44 180 CYS A C 1
ATOM 1408 O O . CYS A 1 180 ? -10.727 5.478 37.437 1.00 93.44 180 CYS A O 1
ATOM 1410 N N . MET A 1 181 ? -12.184 3.873 38.049 1.00 94.94 181 MET A N 1
ATOM 1411 C CA . MET A 1 181 ? -12.491 4.303 39.427 1.00 94.94 181 MET A CA 1
ATOM 1412 C C . MET A 1 181 ? -12.874 5.785 39.624 1.00 94.94 181 MET A C 1
ATOM 1414 O O . MET A 1 181 ? -13.042 6.244 40.752 1.00 94.94 181 MET A O 1
ATOM 1418 N N . THR A 1 182 ? -13.122 6.547 38.555 1.00 95.88 182 THR A N 1
ATOM 1419 C CA . THR A 1 182 ? -13.518 7.964 38.648 1.00 95.88 182 THR A CA 1
ATOM 1420 C C . THR A 1 182 ? -14.795 8.156 39.468 1.00 95.88 182 THR A C 1
ATOM 1422 O O . THR A 1 182 ? -14.911 9.127 40.209 1.00 95.88 182 THR A O 1
ATOM 1425 N N . CYS A 1 183 ? -15.740 7.216 39.374 1.00 95.38 183 CYS A N 1
ATOM 1426 C CA . CYS A 1 183 ? -16.977 7.259 40.146 1.00 95.38 183 CYS A CA 1
ATOM 1427 C C . CYS A 1 183 ? -16.747 7.119 41.656 1.00 95.38 183 CYS A C 1
ATOM 1429 O O . CYS A 1 183 ? -17.450 7.773 42.412 1.00 95.38 183 CYS A O 1
ATOM 1431 N N . GLN A 1 184 ? -15.768 6.317 42.087 1.00 96.75 184 GLN A N 1
ATOM 1432 C CA . GLN A 1 184 ? -15.416 6.187 43.502 1.00 96.75 184 GLN A CA 1
ATOM 1433 C C . GLN A 1 184 ? -14.830 7.496 44.027 1.00 96.75 184 GLN A C 1
ATOM 1435 O O . GLN A 1 184 ? -15.271 7.991 45.054 1.00 96.75 184 GLN A O 1
ATOM 1440 N N . LYS A 1 185 ? -13.914 8.109 43.267 1.00 96.81 185 LYS A N 1
ATOM 1441 C CA . LYS A 1 185 ? -13.274 9.374 43.651 1.00 96.81 185 LYS A CA 1
ATOM 1442 C C . LYS A 1 185 ? -14.258 10.540 43.815 1.00 96.81 185 LYS A C 1
ATOM 1444 O O . LYS A 1 185 ? -14.018 11.414 44.635 1.00 96.81 185 LYS A O 1
ATOM 1449 N N . ILE A 1 186 ? -15.319 10.595 43.006 1.00 96.56 186 ILE A N 1
ATOM 1450 C CA . ILE A 1 186 ? -16.273 11.718 43.012 1.00 96.56 186 ILE A CA 1
ATOM 1451 C C . ILE A 1 186 ? -17.491 11.489 43.920 1.00 96.56 186 ILE A C 1
ATOM 1453 O O . ILE A 1 186 ? -18.347 12.361 44.011 1.00 96.56 186 ILE A O 1
ATOM 1457 N N . CYS A 1 187 ? -17.622 10.315 44.543 1.00 96.75 187 CYS A N 1
ATOM 1458 C CA . CYS A 1 187 ? -18.783 9.988 45.367 1.00 96.75 187 CYS A CA 1
ATOM 1459 C C . CYS A 1 187 ? -18.685 10.687 46.736 1.00 96.75 187 CYS A C 1
ATOM 1461 O O . CYS A 1 187 ? -17.802 10.318 47.507 1.00 96.75 187 CYS A O 1
ATOM 1463 N N . PRO A 1 188 ? -19.583 11.634 47.078 1.00 95.31 188 PRO A N 1
ATOM 1464 C CA . PRO A 1 188 ? -19.516 12.343 48.363 1.00 95.31 188 PRO A CA 1
ATOM 1465 C C . PRO A 1 188 ? -19.732 11.411 49.562 1.00 95.31 188 PRO A C 1
ATOM 1467 O O . PRO A 1 188 ? -19.072 11.539 50.585 1.00 95.31 188 PRO A O 1
ATOM 1470 N N . GLU A 1 189 ? -20.610 10.424 49.388 1.00 95.56 189 GLU A N 1
ATOM 1471 C CA . GLU A 1 189 ? -21.006 9.456 50.418 1.00 95.56 189 GLU A CA 1
ATOM 1472 C C . GLU A 1 189 ? -20.049 8.259 50.532 1.00 95.56 189 GLU A C 1
ATOM 1474 O O . GLU A 1 189 ? -20.297 7.330 51.300 1.00 95.56 189 GLU A O 1
ATOM 1479 N N . ASN A 1 190 ? -18.987 8.220 49.713 1.00 95.50 190 ASN A N 1
ATOM 1480 C CA . ASN A 1 190 ? -18.074 7.077 49.588 1.00 95.50 190 ASN A CA 1
ATOM 1481 C C . ASN A 1 190 ? -18.792 5.722 49.379 1.00 95.50 190 ASN A C 1
ATOM 1483 O O . ASN A 1 190 ? -18.262 4.664 49.709 1.00 95.50 190 ASN A O 1
ATOM 1487 N N . SER A 1 191 ? -19.991 5.735 48.785 1.00 95.12 191 SER A N 1
ATOM 1488 C CA . SER A 1 191 ? -20.840 4.546 48.607 1.00 95.12 191 SER A CA 1
ATOM 1489 C C . SER A 1 191 ? -20.347 3.572 47.536 1.00 95.12 191 SER A C 1
ATOM 1491 O O . SER A 1 191 ? -20.952 2.521 47.347 1.00 95.12 191 SER A O 1
ATOM 1493 N N . ILE A 1 192 ? -19.316 3.925 46.766 1.00 96.44 192 ILE A N 1
ATOM 1494 C CA . ILE A 1 192 ? -18.870 3.154 45.602 1.00 96.44 192 ILE A CA 1
ATOM 1495 C C . ILE A 1 192 ? -17.555 2.453 45.925 1.00 96.44 192 ILE A C 1
ATOM 1497 O O . ILE A 1 192 ? -16.544 3.107 46.172 1.00 96.44 192 ILE A O 1
ATOM 1501 N N . THR A 1 193 ? -17.550 1.128 45.829 1.00 95.44 193 THR A N 1
ATOM 1502 C CA . THR A 1 193 ? -16.365 0.285 46.015 1.00 95.44 193 THR A CA 1
ATOM 1503 C C . THR A 1 193 ? -16.144 -0.616 44.800 1.00 95.44 193 THR A C 1
ATOM 1505 O O . THR A 1 193 ? -17.017 -0.767 43.940 1.00 95.44 193 THR A O 1
ATOM 1508 N N . PHE A 1 194 ? -14.948 -1.196 44.698 1.00 94.62 194 PHE A N 1
ATOM 1509 C CA . PHE A 1 194 ? -14.608 -2.173 43.668 1.00 94.62 194 PHE A CA 1
ATOM 1510 C C . PHE A 1 194 ? -14.183 -3.475 44.338 1.00 94.62 194 PHE A C 1
ATOM 1512 O O . PHE A 1 194 ? -13.161 -3.516 45.016 1.00 94.62 194 PHE A O 1
ATOM 1519 N N . GLY A 1 195 ? -14.983 -4.523 44.165 1.00 90.19 195 GLY A N 1
ATOM 1520 C CA . GLY A 1 195 ? -14.760 -5.825 44.791 1.00 90.19 195 GLY A CA 1
ATOM 1521 C C . GLY A 1 195 ? -14.957 -6.976 43.814 1.00 90.19 195 GLY A C 1
ATOM 1522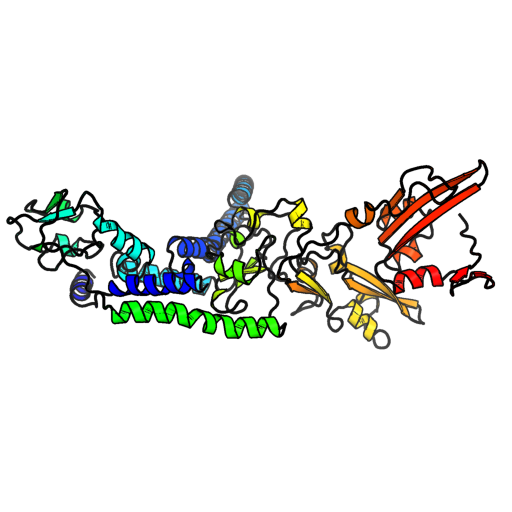 O O . GLY A 1 195 ? -15.249 -6.762 42.640 1.00 90.19 195 GLY A O 1
ATOM 1523 N N . ASN A 1 196 ? -14.836 -8.205 44.312 1.00 88.69 196 ASN A N 1
ATOM 1524 C CA . ASN A 1 196 ? -14.816 -9.402 43.464 1.00 88.69 196 ASN A CA 1
ATOM 1525 C C . ASN A 1 196 ? -16.182 -9.808 42.891 1.00 88.69 196 ASN A C 1
ATOM 1527 O O . ASN A 1 196 ? -16.272 -10.640 41.989 1.00 88.69 196 ASN A O 1
ATOM 1531 N N . LYS A 1 197 ? -17.269 -9.234 43.412 1.00 86.75 197 LYS A N 1
ATOM 1532 C CA . LYS A 1 197 ? -18.634 -9.570 43.013 1.00 86.75 197 LYS A CA 1
ATOM 1533 C C . LYS A 1 197 ? -19.495 -8.318 42.976 1.00 86.75 197 LYS A C 1
ATOM 1535 O O . LYS A 1 197 ? -19.493 -7.531 43.919 1.00 86.75 197 LYS A O 1
ATOM 1540 N N . GLN A 1 198 ? -20.257 -8.184 41.897 1.00 88.94 198 GLN A N 1
ATOM 1541 C CA . GLN A 1 198 ? -21.293 -7.170 41.761 1.00 88.94 198 GLN A CA 1
ATOM 1542 C C . GLN A 1 198 ? -22.647 -7.773 42.170 1.00 88.94 198 GLN A C 1
ATOM 1544 O O . GLN A 1 198 ? -22.960 -8.883 41.725 1.00 88.94 198 GLN A O 1
ATOM 1549 N N . PRO A 1 199 ? -23.451 -7.088 43.004 1.00 90.50 199 PRO A N 1
ATOM 1550 C CA . PRO A 1 199 ? -24.802 -7.528 43.341 1.00 90.50 199 PRO A CA 1
ATOM 1551 C C . PRO A 1 199 ? -25.677 -7.677 42.090 1.00 90.50 199 PRO A C 1
ATOM 1553 O O . PRO A 1 199 ? -25.614 -6.839 41.190 1.00 90.50 199 PRO A O 1
ATOM 1556 N N . ALA A 1 200 ? -26.525 -8.712 42.044 1.00 86.88 200 ALA A N 1
ATOM 1557 C CA . ALA A 1 200 ? -27.347 -9.017 40.868 1.00 86.88 200 ALA A CA 1
ATOM 1558 C C . ALA A 1 200 ? -28.244 -7.837 40.448 1.00 86.88 200 ALA A C 1
ATOM 1560 O O . ALA A 1 200 ? -28.283 -7.494 39.274 1.00 86.88 200 ALA A O 1
ATOM 1561 N N . GLY A 1 201 ? -28.867 -7.143 41.409 1.00 88.69 201 GLY A N 1
ATOM 1562 C CA . GLY A 1 201 ? -29.713 -5.970 41.142 1.00 88.69 201 GLY A CA 1
ATOM 1563 C C . GLY A 1 201 ? -28.964 -4.722 40.654 1.00 88.69 201 GLY A C 1
ATOM 1564 O O . GLY A 1 201 ? -29.592 -3.750 40.256 1.00 88.69 201 GLY A O 1
ATOM 1565 N N . GLN A 1 202 ? -27.628 -4.729 40.675 1.00 91.94 202 GLN A N 1
ATOM 1566 C CA . GLN A 1 202 ? -26.803 -3.622 40.183 1.00 91.94 202 GLN A CA 1
ATOM 1567 C C . GLN A 1 202 ? -26.205 -3.913 38.808 1.00 91.94 202 GLN A C 1
ATOM 1569 O O . GLN A 1 202 ? -25.525 -3.049 38.255 1.00 91.94 202 GLN A O 1
ATOM 1574 N N . ARG A 1 203 ? -26.396 -5.116 38.255 1.00 90.81 203 ARG A N 1
ATOM 1575 C CA . ARG A 1 203 ? -25.878 -5.501 36.940 1.00 90.81 203 ARG A CA 1
ATOM 1576 C C . ARG A 1 203 ? -26.973 -5.325 35.894 1.00 90.81 203 ARG A C 1
ATOM 1578 O O . ARG A 1 203 ? -27.996 -5.992 35.960 1.00 90.81 203 ARG A O 1
ATOM 1585 N N . TYR A 1 204 ? -26.723 -4.462 34.916 1.00 89.38 204 TYR A N 1
ATOM 1586 C CA . TYR A 1 204 ? -27.635 -4.221 33.800 1.00 89.38 204 TYR A CA 1
ATOM 1587 C C . TYR A 1 204 ? -27.035 -4.777 32.517 1.00 89.38 204 TYR A C 1
ATOM 1589 O O . TYR A 1 204 ? -25.951 -4.369 32.105 1.00 89.38 204 TYR A O 1
ATOM 1597 N N . GLU A 1 205 ? -27.708 -5.727 31.883 1.00 87.00 205 GLU A N 1
ATOM 1598 C CA . GLU A 1 205 ? -27.246 -6.274 30.610 1.00 87.00 205 GLU A CA 1
ATOM 1599 C C . GLU A 1 205 ? -27.617 -5.355 29.446 1.00 87.00 205 GLU A C 1
ATOM 1601 O O . GLU A 1 205 ? -28.643 -4.670 29.456 1.00 87.00 205 GLU A O 1
ATOM 1606 N N . ILE A 1 206 ? -26.770 -5.338 28.418 1.00 85.94 206 ILE A N 1
ATOM 1607 C CA . ILE A 1 206 ? -27.126 -4.698 27.157 1.00 85.94 206 ILE A CA 1
ATOM 1608 C C . ILE A 1 206 ? -28.034 -5.661 26.409 1.00 85.94 206 ILE A C 1
ATOM 1610 O O . ILE A 1 206 ? -27.588 -6.701 25.933 1.00 85.94 206 ILE A O 1
ATOM 1614 N N . ASP A 1 207 ? -29.298 -5.284 26.265 1.00 85.69 207 ASP A N 1
ATOM 1615 C CA . ASP A 1 207 ? -30.240 -6.033 25.441 1.00 85.69 207 ASP A CA 1
ATOM 1616 C C . ASP A 1 207 ? -29.790 -5.990 23.968 1.00 85.69 207 ASP A C 1
ATOM 1618 O O . ASP A 1 207 ? -29.826 -4.940 23.317 1.00 85.69 207 ASP A O 1
ATOM 1622 N N . LEU A 1 208 ? -29.301 -7.124 23.466 1.00 87.06 208 LEU A N 1
ATOM 1623 C CA . LEU A 1 208 ? -28.915 -7.333 22.075 1.00 87.06 208 LEU A CA 1
ATOM 1624 C C . LEU A 1 208 ? -30.010 -8.135 21.375 1.00 87.06 208 LEU A C 1
ATOM 1626 O O . LEU A 1 208 ? -30.364 -9.243 21.778 1.00 87.06 208 LEU A O 1
ATOM 1630 N N . SER A 1 209 ? -30.504 -7.612 20.255 1.00 90.19 209 SER A N 1
ATOM 1631 C CA . SER A 1 209 ? -31.480 -8.336 19.448 1.00 90.19 209 SER A CA 1
ATOM 1632 C C . SER A 1 209 ? -30.800 -9.507 18.745 1.00 90.19 209 SER A C 1
ATOM 1634 O O . SER A 1 209 ? -29.948 -9.308 17.877 1.00 90.19 209 SER A O 1
ATOM 1636 N N . LYS A 1 210 ? -31.230 -10.735 19.065 1.00 90.31 210 LYS A N 1
ATOM 1637 C CA . LYS A 1 210 ? -30.781 -11.959 18.376 1.00 90.31 210 LYS A CA 1
ATOM 1638 C C . LYS A 1 210 ? -30.977 -11.856 16.861 1.00 90.31 210 LYS A C 1
ATOM 1640 O O . LYS A 1 210 ? -30.093 -12.230 16.099 1.00 90.31 210 LYS A O 1
ATOM 1645 N N . ARG A 1 211 ? -32.114 -11.293 16.422 1.00 91.31 211 ARG A N 1
ATOM 1646 C CA . ARG A 1 211 ? -32.410 -11.071 14.996 1.00 91.31 211 ARG A CA 1
ATOM 1647 C C . ARG A 1 211 ? -31.406 -10.110 14.368 1.00 91.31 211 ARG A C 1
ATOM 1649 O O . ARG A 1 211 ? -30.867 -10.420 13.316 1.00 91.31 211 ARG A O 1
ATOM 1656 N N . ALA A 1 212 ? -31.130 -8.980 15.020 1.00 90.81 212 ALA A N 1
ATOM 1657 C CA . ALA A 1 212 ? -30.171 -8.006 14.506 1.00 90.81 212 ALA A CA 1
ATOM 1658 C C . ALA A 1 212 ? -28.756 -8.593 14.432 1.00 90.81 212 ALA A C 1
ATOM 1660 O O . ALA A 1 212 ? -28.093 -8.426 13.419 1.00 90.81 212 ALA A O 1
ATOM 1661 N N . PHE A 1 213 ? -28.330 -9.347 15.449 1.00 90.88 213 PHE A N 1
ATOM 1662 C CA . PHE A 1 213 ? -27.036 -10.029 15.451 1.00 90.88 213 PHE A CA 1
ATOM 1663 C C . PHE A 1 213 ? -26.893 -11.006 14.272 1.00 90.88 213 PHE A C 1
ATOM 1665 O O . PHE A 1 213 ? -25.910 -10.940 13.535 1.00 90.88 213 PHE A O 1
ATOM 1672 N N . ILE A 1 214 ? -27.900 -11.862 14.048 1.00 92.81 214 ILE A N 1
ATOM 1673 C CA . ILE A 1 214 ? -27.923 -12.807 12.920 1.00 92.81 214 ILE A CA 1
ATOM 1674 C C . ILE A 1 214 ? -27.921 -12.055 11.585 1.00 92.81 214 ILE A C 1
ATOM 1676 O O . ILE A 1 214 ? -27.130 -12.384 10.708 1.00 92.81 214 ILE A O 1
ATOM 1680 N N . ILE A 1 215 ? -28.758 -11.022 11.436 1.00 93.88 215 ILE A N 1
ATOM 1681 C CA . ILE A 1 215 ? -28.824 -10.212 10.211 1.00 93.88 215 ILE A CA 1
ATOM 1682 C C . ILE A 1 215 ? -27.476 -9.548 9.930 1.00 93.88 215 ILE A C 1
ATOM 1684 O O . ILE A 1 215 ? -27.012 -9.597 8.795 1.00 93.88 215 ILE A O 1
ATOM 1688 N N . SER A 1 216 ? -26.816 -8.962 10.932 1.00 92.31 216 SER A N 1
ATOM 1689 C CA . SER A 1 216 ? -25.496 -8.347 10.756 1.00 92.31 216 SER A CA 1
ATOM 1690 C C . SER A 1 216 ? -24.445 -9.365 10.322 1.00 92.31 216 SER A C 1
ATOM 1692 O O . SER A 1 216 ? -23.668 -9.081 9.413 1.00 92.31 216 SER A O 1
ATOM 1694 N N . GLY A 1 217 ? -24.470 -10.566 10.901 1.00 91.69 217 GLY A N 1
ATOM 1695 C CA . GLY A 1 217 ? -23.607 -11.667 10.489 1.00 91.69 217 GLY A CA 1
ATOM 1696 C C . GLY A 1 217 ? -23.853 -12.136 9.055 1.00 91.69 217 GLY A C 1
ATOM 1697 O O . GLY A 1 217 ? -22.927 -12.172 8.248 1.00 91.69 217 GLY A O 1
ATOM 1698 N N . LEU A 1 218 ? -25.112 -12.427 8.712 1.00 92.25 218 LEU A N 1
ATOM 1699 C CA . LEU A 1 218 ? -25.517 -12.825 7.359 1.00 92.25 218 LEU A CA 1
ATOM 1700 C C . LEU A 1 218 ? -25.205 -11.739 6.328 1.00 92.25 218 LEU A C 1
ATOM 1702 O O . LEU A 1 218 ? -24.785 -12.057 5.222 1.00 92.25 218 LEU A O 1
ATOM 1706 N N . THR A 1 219 ? -25.360 -10.464 6.693 1.00 91.69 219 THR A N 1
ATOM 1707 C CA . THR A 1 219 ? -24.978 -9.339 5.830 1.00 91.69 219 THR A CA 1
ATOM 1708 C C . THR A 1 219 ? -23.472 -9.339 5.594 1.00 91.69 219 THR A C 1
ATOM 1710 O O . THR A 1 219 ? -23.050 -9.164 4.456 1.00 91.69 219 THR A O 1
ATOM 1713 N N . GLY A 1 220 ? -22.660 -9.597 6.625 1.00 88.44 220 GLY A N 1
ATOM 1714 C CA . GLY A 1 220 ? -21.209 -9.768 6.488 1.00 88.44 220 GLY A CA 1
ATOM 1715 C C . GLY A 1 220 ? -20.843 -10.867 5.493 1.00 88.44 220 GLY A C 1
ATOM 1716 O O . GLY A 1 220 ? -20.070 -10.619 4.574 1.00 88.44 220 GLY A O 1
ATOM 1717 N N . ALA A 1 221 ? -21.467 -12.041 5.619 1.00 87.00 221 ALA A N 1
ATOM 1718 C CA . ALA A 1 221 ? -21.257 -13.166 4.705 1.00 87.00 221 ALA A CA 1
ATOM 1719 C C . ALA A 1 221 ? -21.717 -12.865 3.267 1.00 87.00 221 ALA A C 1
ATOM 1721 O O . ALA A 1 221 ? -21.004 -13.146 2.306 1.00 87.00 221 ALA A O 1
ATOM 1722 N N . ALA A 1 222 ? -22.904 -12.273 3.113 1.00 87.94 222 ALA A N 1
ATOM 1723 C CA . ALA A 1 222 ? -23.491 -11.987 1.809 1.00 87.94 222 ALA A CA 1
ATOM 1724 C C . ALA A 1 222 ? -22.756 -10.862 1.069 1.00 87.94 222 ALA A C 1
ATOM 1726 O O . ALA A 1 222 ? -22.701 -10.886 -0.154 1.00 87.94 222 ALA A O 1
ATOM 1727 N N . THR A 1 223 ? -22.178 -9.887 1.780 1.00 85.00 223 THR A N 1
ATOM 1728 C CA . THR A 1 223 ? -21.524 -8.717 1.166 1.00 85.00 223 THR A CA 1
ATOM 1729 C C . THR A 1 223 ? -20.268 -9.099 0.376 1.00 85.00 223 THR A C 1
ATOM 1731 O O . THR A 1 223 ? -19.996 -8.498 -0.664 1.00 85.00 223 THR A O 1
ATOM 1734 N N . THR A 1 224 ? -19.531 -10.120 0.814 1.00 75.06 224 THR A N 1
ATOM 1735 C CA . THR A 1 224 ? -18.253 -10.523 0.211 1.00 75.06 224 THR A CA 1
ATOM 1736 C C . THR A 1 224 ? -18.331 -10.848 -1.289 1.00 75.06 224 THR A C 1
ATOM 1738 O O . THR A 1 224 ? -17.601 -10.224 -2.063 1.00 75.06 224 THR A O 1
ATOM 1741 N N . PRO A 1 225 ? -19.215 -11.750 -1.771 1.00 72.75 225 PRO A N 1
ATOM 1742 C CA . PRO A 1 225 ? -19.317 -12.021 -3.206 1.00 72.75 225 PRO A CA 1
ATOM 1743 C C . PRO A 1 225 ? -19.733 -10.782 -4.014 1.00 72.75 225 PRO A C 1
ATOM 1745 O O . PRO A 1 225 ? -19.193 -10.564 -5.098 1.00 72.75 225 PRO A O 1
ATOM 1748 N N . PHE A 1 226 ? -20.628 -9.929 -3.493 1.00 77.31 226 PHE A N 1
ATOM 1749 C CA . PHE A 1 226 ? -21.067 -8.711 -4.193 1.00 77.31 226 PHE A CA 1
ATOM 1750 C C . PHE A 1 226 ? -19.936 -7.699 -4.398 1.00 77.31 226 PHE A C 1
ATOM 1752 O O . PHE A 1 226 ? -19.844 -7.097 -5.470 1.00 77.31 226 PHE A O 1
ATOM 1759 N N . LEU A 1 227 ? -19.064 -7.519 -3.401 1.00 75.62 227 LEU A N 1
ATOM 1760 C CA . LEU A 1 227 ? -17.936 -6.591 -3.506 1.00 75.62 227 LEU A CA 1
ATOM 1761 C C . LEU A 1 227 ? -16.835 -7.111 -4.440 1.00 75.62 227 LEU A C 1
ATOM 1763 O O . LEU A 1 227 ? -16.221 -6.308 -5.151 1.00 75.62 227 LEU A O 1
ATOM 1767 N N . LYS A 1 228 ? -16.628 -8.433 -4.502 1.00 71.44 228 LYS A N 1
ATOM 1768 C CA . LYS A 1 228 ? -15.611 -9.055 -5.367 1.00 71.44 228 LYS A CA 1
ATOM 1769 C C . LYS A 1 228 ? -16.048 -9.178 -6.832 1.00 71.44 228 LYS A C 1
ATOM 1771 O O . LYS A 1 228 ? -15.240 -8.925 -7.723 1.00 71.44 228 LYS A O 1
ATOM 1776 N N . LEU A 1 229 ? -17.330 -9.446 -7.107 1.00 68.50 229 LEU A N 1
ATOM 1777 C CA . LEU A 1 229 ? -17.878 -9.688 -8.458 1.00 68.50 229 LEU A CA 1
ATOM 1778 C C . LEU A 1 229 ? -17.479 -8.636 -9.510 1.00 68.50 229 LEU A C 1
ATOM 1780 O O . LEU A 1 229 ? -17.050 -8.981 -10.614 1.00 68.50 229 LEU A O 1
ATOM 1784 N N . ASN A 1 230 ? -17.602 -7.346 -9.185 1.00 65.00 230 ASN A N 1
ATOM 1785 C CA . ASN A 1 230 ? -17.290 -6.269 -10.132 1.00 65.00 230 ASN A CA 1
ATOM 1786 C C . ASN A 1 230 ? -15.783 -6.112 -10.377 1.00 65.00 230 ASN A C 1
ATOM 1788 O O . ASN A 1 230 ? -15.370 -5.789 -11.493 1.00 65.00 230 ASN A O 1
ATOM 1792 N N . TYR A 1 231 ? -14.964 -6.361 -9.355 1.00 69.94 231 TYR A N 1
ATOM 1793 C CA . TYR A 1 231 ? -13.513 -6.247 -9.447 1.00 69.94 231 TYR A CA 1
ATOM 1794 C C . TYR A 1 231 ? -12.903 -7.412 -10.232 1.00 69.94 231 TYR A C 1
ATOM 1796 O O . TYR A 1 231 ? -12.179 -7.179 -11.201 1.00 69.94 231 TYR A O 1
ATOM 1804 N N . THR A 1 232 ? -13.294 -8.650 -9.916 1.00 63.53 232 THR A N 1
ATOM 1805 C CA . THR A 1 232 ? -12.863 -9.855 -10.641 1.00 63.53 232 THR A CA 1
ATOM 1806 C C . THR A 1 232 ? -13.226 -9.766 -12.125 1.00 63.53 232 THR A C 1
ATOM 1808 O O . THR A 1 232 ? -12.414 -10.077 -12.992 1.00 63.53 232 THR A O 1
ATOM 1811 N N . LYS A 1 233 ? -14.409 -9.226 -12.458 1.00 58.47 233 LYS A N 1
ATOM 1812 C CA . LYS A 1 233 ? -14.813 -8.970 -13.851 1.00 58.47 233 LYS A CA 1
ATOM 1813 C C . LYS A 1 233 ? -13.944 -7.917 -14.555 1.00 58.47 233 LYS A C 1
ATOM 1815 O O . LYS A 1 233 ? -13.771 -8.000 -15.770 1.00 58.47 233 LYS A O 1
ATOM 1820 N N . SER A 1 234 ? -13.427 -6.922 -13.832 1.00 62.59 234 SER A N 1
ATOM 1821 C CA . SER A 1 234 ? -12.534 -5.891 -14.381 1.00 62.59 234 SER A CA 1
ATOM 1822 C C . SER A 1 234 ? -11.122 -6.427 -14.633 1.00 62.59 234 SER A C 1
ATOM 1824 O O . SER A 1 234 ? -10.562 -6.169 -15.701 1.00 62.59 234 SER A O 1
ATOM 1826 N N . ILE A 1 235 ? -10.579 -7.222 -13.701 1.00 65.25 235 ILE A N 1
ATOM 1827 C CA . ILE A 1 235 ? -9.293 -7.923 -13.867 1.00 65.25 235 ILE A CA 1
ATOM 1828 C C . ILE A 1 235 ? -9.367 -8.930 -15.017 1.00 65.25 235 ILE A C 1
ATOM 1830 O O . ILE A 1 235 ? -8.531 -8.872 -15.911 1.00 65.25 235 ILE A O 1
ATOM 1834 N N . ASN A 1 236 ? -10.399 -9.781 -15.062 1.00 58.38 236 ASN A N 1
ATOM 1835 C CA . ASN A 1 236 ? -10.548 -10.798 -16.114 1.00 58.38 236 ASN A CA 1
ATOM 1836 C C . ASN A 1 236 ? -10.678 -10.195 -17.520 1.00 58.38 236 ASN A C 1
ATOM 1838 O O . ASN A 1 236 ? -10.409 -10.864 -18.511 1.00 58.38 236 ASN A O 1
ATOM 1842 N N . LYS A 1 237 ? -11.092 -8.926 -17.624 1.00 56.66 237 LYS A N 1
ATOM 1843 C CA . LYS A 1 237 ? -11.131 -8.178 -18.888 1.00 56.66 237 LYS A CA 1
ATOM 1844 C C . LYS A 1 237 ? -9.825 -7.438 -19.206 1.00 56.66 237 LYS A C 1
ATOM 1846 O O . LYS A 1 237 ? -9.816 -6.660 -20.156 1.00 56.66 237 LYS A O 1
ATOM 1851 N N . GLY A 1 238 ? -8.775 -7.597 -18.398 1.00 58.88 238 GLY A N 1
ATOM 1852 C CA . GLY A 1 238 ? -7.492 -6.903 -18.552 1.00 58.88 238 GLY A CA 1
ATOM 1853 C C . GLY A 1 238 ? -7.574 -5.380 -18.387 1.00 58.88 238 GLY A C 1
ATOM 1854 O O . GLY A 1 238 ? -6.660 -4.670 -18.785 1.00 58.88 238 GLY A O 1
ATOM 1855 N N . LYS A 1 239 ? -8.672 -4.843 -17.832 1.00 57.81 239 LYS A N 1
ATOM 1856 C CA . LYS A 1 239 ? -8.924 -3.389 -17.783 1.00 57.81 239 LYS A CA 1
ATOM 1857 C C . LYS A 1 239 ? -8.218 -2.674 -16.635 1.00 57.81 239 LYS A C 1
ATOM 1859 O O . LYS A 1 239 ? -8.130 -1.448 -16.638 1.00 57.81 239 LYS A O 1
ATOM 1864 N N . THR A 1 240 ? -7.758 -3.416 -15.635 1.00 60.78 240 THR A N 1
ATOM 1865 C CA . THR A 1 240 ? -7.159 -2.866 -14.417 1.00 60.78 240 THR A CA 1
ATOM 1866 C C . THR A 1 240 ? -5.811 -3.522 -14.174 1.00 60.78 240 THR A C 1
ATOM 1868 O O . THR A 1 240 ? -5.742 -4.654 -13.712 1.00 60.78 240 THR A O 1
ATOM 1871 N N . SER A 1 241 ? -4.753 -2.774 -14.471 1.00 80.00 241 SER A N 1
ATOM 1872 C CA . SER A 1 241 ? -3.378 -3.097 -14.114 1.00 80.00 241 SER A CA 1
ATOM 1873 C C . SER A 1 241 ? -3.027 -2.365 -12.816 1.00 80.00 241 SER A C 1
ATOM 1875 O O . SER A 1 241 ? -3.109 -1.134 -12.735 1.00 80.00 241 SER A O 1
ATOM 1877 N N . ILE A 1 242 ? -2.688 -3.119 -11.767 1.00 88.88 242 ILE A N 1
ATOM 1878 C CA . ILE A 1 242 ? -2.260 -2.576 -10.473 1.00 88.88 242 ILE A CA 1
ATOM 1879 C C . ILE A 1 242 ? -0.853 -3.068 -10.189 1.00 88.88 242 ILE A C 1
ATOM 1881 O O . ILE A 1 242 ? -0.607 -4.261 -10.055 1.00 88.88 242 ILE A O 1
ATOM 1885 N N . ILE A 1 243 ? 0.072 -2.126 -10.050 1.00 94.69 243 ILE A N 1
ATOM 1886 C CA . ILE A 1 243 ? 1.448 -2.433 -9.685 1.00 94.69 243 ILE A CA 1
ATOM 1887 C C . ILE A 1 243 ? 1.538 -2.422 -8.158 1.00 94.69 243 ILE A C 1
ATOM 1889 O O . ILE A 1 243 ? 1.475 -1.359 -7.529 1.00 94.69 243 ILE A O 1
ATOM 1893 N N . ARG A 1 244 ? 1.653 -3.599 -7.541 1.00 95.69 244 ARG A N 1
ATOM 1894 C CA . ARG A 1 244 ? 1.868 -3.726 -6.092 1.00 95.69 244 ARG A CA 1
ATOM 1895 C C . ARG A 1 244 ? 3.352 -3.535 -5.727 1.00 95.69 244 ARG A C 1
ATOM 1897 O O . ARG A 1 244 ? 4.218 -3.717 -6.584 1.00 95.69 244 ARG A O 1
ATOM 1904 N N . PRO A 1 245 ? 3.674 -3.140 -4.477 1.00 96.62 245 PRO A N 1
ATOM 1905 C CA . PRO A 1 245 ? 5.059 -3.053 -4.002 1.00 96.62 245 PRO A CA 1
ATOM 1906 C C . PRO A 1 245 ? 5.825 -4.383 -4.152 1.00 96.62 245 PRO A C 1
ATOM 1908 O O . PRO A 1 245 ? 5.191 -5.438 -4.183 1.00 96.62 245 PRO A O 1
ATOM 1911 N N . PRO A 1 246 ? 7.170 -4.372 -4.198 1.00 96.81 246 PRO A N 1
ATOM 1912 C CA . PRO A 1 246 ? 7.962 -5.604 -4.230 1.00 96.81 246 PRO A CA 1
ATOM 1913 C C . PRO A 1 246 ? 7.672 -6.490 -3.024 1.00 96.81 246 PRO A C 1
ATOM 1915 O O . PRO A 1 246 ? 7.635 -5.998 -1.900 1.00 96.81 246 PRO A O 1
ATOM 1918 N N . GLY A 1 247 ? 7.500 -7.790 -3.260 1.00 95.81 247 GLY A N 1
ATOM 1919 C CA . GLY A 1 247 ? 7.222 -8.768 -2.210 1.00 95.81 247 GLY A CA 1
ATOM 1920 C C . GLY A 1 247 ? 5.756 -8.832 -1.798 1.00 95.81 247 GLY A C 1
ATOM 1921 O O . GLY A 1 247 ? 5.441 -9.548 -0.849 1.00 95.81 247 GLY A O 1
ATOM 1922 N N . ALA A 1 248 ? 4.864 -8.112 -2.484 1.00 97.25 248 ALA A N 1
ATOM 1923 C CA . ALA A 1 248 ? 3.432 -8.311 -2.323 1.00 97.25 248 ALA A CA 1
ATOM 1924 C C . ALA A 1 248 ? 3.082 -9.784 -2.572 1.00 97.25 248 ALA A C 1
ATOM 1926 O O . ALA A 1 248 ? 3.577 -10.395 -3.523 1.00 97.25 248 ALA A O 1
ATOM 1927 N N . VAL A 1 249 ? 2.272 -10.352 -1.681 1.00 95.50 249 VAL A N 1
ATOM 1928 C CA . VAL A 1 249 ? 1.597 -11.624 -1.956 1.00 95.50 249 VAL A CA 1
ATOM 1929 C C . VAL A 1 249 ? 0.570 -11.429 -3.074 1.00 95.50 249 VAL A C 1
ATOM 1931 O O . VAL A 1 249 ? 0.311 -10.297 -3.489 1.00 95.50 249 VAL A O 1
ATOM 1934 N N . ASP A 1 250 ? -0.006 -12.526 -3.542 1.00 92.50 250 ASP A N 1
ATOM 1935 C CA . ASP A 1 250 ? -1.009 -12.538 -4.600 1.00 92.50 250 ASP A CA 1
ATOM 1936 C C . ASP A 1 250 ? -2.181 -11.606 -4.265 1.00 92.50 250 ASP A C 1
ATOM 1938 O O . ASP A 1 250 ? -2.548 -11.445 -3.104 1.00 92.50 250 ASP A O 1
ATOM 1942 N N . GLU A 1 251 ? -2.766 -10.964 -5.277 1.00 89.31 251 GLU A N 1
ATOM 1943 C CA . GLU A 1 251 ? -3.707 -9.849 -5.095 1.00 89.31 251 GLU A CA 1
ATOM 1944 C C . GLU A 1 251 ? -4.878 -10.161 -4.143 1.00 89.31 251 GLU A C 1
ATOM 1946 O O . GLU A 1 251 ? -5.266 -9.302 -3.348 1.00 89.31 251 GLU A O 1
ATOM 1951 N N . GLU A 1 252 ? -5.426 -11.378 -4.190 1.00 85.12 252 GLU A N 1
ATOM 1952 C CA . GLU A 1 252 ? -6.521 -11.797 -3.305 1.00 85.12 252 GLU A CA 1
ATOM 1953 C C . GLU A 1 252 ? -6.079 -11.841 -1.834 1.00 85.12 252 GLU A C 1
ATOM 1955 O O . GLU A 1 252 ? -6.717 -11.229 -0.969 1.00 85.12 252 GLU A O 1
ATOM 1960 N N . ASP A 1 253 ? -4.938 -12.476 -1.561 1.00 90.00 253 ASP A N 1
ATOM 1961 C CA . ASP A 1 253 ? -4.335 -12.538 -0.227 1.00 90.00 253 ASP A CA 1
ATOM 1962 C C . ASP A 1 253 ? -3.849 -11.162 0.231 1.00 90.00 253 ASP A C 1
ATOM 1964 O O . ASP A 1 253 ? -3.934 -10.810 1.409 1.00 90.00 253 ASP A O 1
ATOM 1968 N N . PHE A 1 254 ? -3.367 -10.339 -0.699 1.00 93.00 254 PHE A N 1
ATOM 1969 C CA . PHE A 1 254 ? -2.848 -9.012 -0.411 1.00 93.00 254 PHE A CA 1
ATOM 1970 C C . PHE A 1 254 ? -3.936 -8.123 0.184 1.00 93.00 254 PHE A C 1
ATOM 1972 O O . PHE A 1 254 ? -3.721 -7.468 1.209 1.00 93.00 254 PHE A O 1
ATOM 1979 N N . VAL A 1 255 ? -5.120 -8.109 -0.435 1.00 89.62 255 VAL A N 1
ATOM 1980 C CA . VAL A 1 255 ? -6.276 -7.348 0.054 1.00 89.62 255 VAL A CA 1
ATOM 1981 C C . VAL A 1 255 ? -6.776 -7.908 1.393 1.00 89.62 255 VAL A C 1
ATOM 1983 O O . VAL A 1 255 ? -7.148 -7.125 2.272 1.00 89.62 255 VAL A O 1
ATOM 1986 N N . ALA A 1 256 ? -6.711 -9.229 1.591 1.00 87.62 256 ALA A N 1
ATOM 1987 C CA . ALA A 1 256 ? -7.108 -9.891 2.835 1.00 87.62 256 ALA A CA 1
ATOM 1988 C C . ALA A 1 256 ? -6.132 -9.662 4.009 1.00 87.62 256 ALA A C 1
ATOM 1990 O O . ALA A 1 256 ? -6.553 -9.603 5.166 1.00 87.62 256 ALA A O 1
ATOM 1991 N N . LEU A 1 257 ? -4.835 -9.500 3.735 1.00 91.81 257 LEU A N 1
ATOM 1992 C CA . LEU A 1 257 ? -3.799 -9.279 4.749 1.00 91.81 257 LEU A CA 1
ATOM 1993 C C . LEU A 1 257 ? -3.529 -7.794 5.013 1.00 91.81 257 LEU A C 1
ATOM 1995 O O . LEU A 1 257 ? -3.058 -7.431 6.092 1.00 91.81 257 LEU A O 1
ATOM 1999 N N . CYS A 1 258 ? -3.761 -6.900 4.051 1.00 93.56 258 CYS A N 1
ATOM 2000 C CA . CYS A 1 258 ? -3.413 -5.490 4.210 1.00 93.56 258 CYS A CA 1
ATOM 2001 C C . CYS A 1 258 ? -4.310 -4.797 5.252 1.00 93.56 258 CYS A C 1
ATOM 2003 O O . CYS A 1 258 ? -5.485 -4.511 5.019 1.00 93.56 258 CYS A O 1
ATOM 2005 N N . ILE A 1 259 ? -3.721 -4.400 6.383 1.00 93.50 259 ILE A N 1
ATOM 2006 C CA . ILE A 1 259 ? -4.412 -3.612 7.422 1.00 93.50 259 ILE A CA 1
ATOM 2007 C C . ILE A 1 259 ? -4.491 -2.110 7.095 1.00 93.50 259 ILE A C 1
ATOM 2009 O O . ILE A 1 259 ? -5.007 -1.329 7.883 1.00 93.50 259 ILE A O 1
ATOM 2013 N N . ARG A 1 260 ? -3.988 -1.700 5.920 1.00 94.25 260 ARG A N 1
ATOM 2014 C CA . ARG A 1 260 ? -4.066 -0.334 5.365 1.00 94.25 260 ARG A CA 1
ATOM 2015 C C . ARG A 1 260 ? -3.344 0.753 6.164 1.00 94.25 260 ARG A C 1
ATOM 2017 O O . ARG A 1 260 ? -3.506 1.910 5.826 1.00 94.25 260 ARG A O 1
ATOM 2024 N N . CYS A 1 261 ? -2.457 0.400 7.096 1.00 94.31 261 CYS A N 1
ATOM 2025 C CA . CYS A 1 261 ? -1.732 1.325 7.986 1.00 94.31 261 CYS A CA 1
ATOM 2026 C C . CYS A 1 261 ? -0.885 2.428 7.311 1.00 94.31 261 CYS A C 1
ATOM 2028 O O . CYS A 1 261 ? -0.401 3.331 7.984 1.00 94.31 261 CYS A O 1
ATOM 2030 N N . GLY A 1 262 ? -0.636 2.347 6.001 1.00 93.62 262 GLY A N 1
ATOM 2031 C CA . GLY A 1 262 ? 0.098 3.367 5.243 1.00 93.62 262 GLY A CA 1
ATOM 2032 C C . GLY A 1 262 ? 1.621 3.394 5.423 1.00 93.62 262 GLY A C 1
ATOM 2033 O O . GLY A 1 262 ? 2.299 4.135 4.715 1.00 93.62 262 GLY A O 1
ATOM 2034 N N . GLU A 1 263 ? 2.191 2.550 6.283 1.00 93.94 263 GLU A N 1
ATOM 2035 C CA . GLU A 1 263 ? 3.628 2.567 6.603 1.00 93.94 263 GLU A CA 1
ATOM 2036 C C . GLU A 1 263 ? 4.534 2.330 5.385 1.00 93.94 263 GLU A C 1
ATOM 2038 O O . GLU A 1 263 ? 5.534 3.023 5.210 1.00 93.94 263 GLU A O 1
ATOM 2043 N N . CYS A 1 264 ? 4.157 1.414 4.486 1.00 95.12 264 CYS A N 1
ATOM 2044 C CA . CYS A 1 264 ? 4.905 1.169 3.247 1.00 95.12 264 CYS A CA 1
ATOM 2045 C C . CYS A 1 264 ? 4.943 2.391 2.312 1.00 95.12 264 CYS A C 1
ATOM 2047 O O . CYS A 1 264 ? 5.941 2.593 1.620 1.00 95.12 264 CYS A O 1
ATOM 2049 N N . MET A 1 265 ? 3.882 3.206 2.308 1.00 93.81 265 MET A N 1
ATOM 2050 C CA . MET A 1 265 ? 3.794 4.436 1.517 1.00 93.81 265 MET A CA 1
ATOM 2051 C C . MET A 1 265 ? 4.656 5.535 2.137 1.00 93.81 265 MET A C 1
ATOM 2053 O O . MET A 1 265 ? 5.419 6.179 1.423 1.00 93.81 265 MET A O 1
ATOM 2057 N N . LYS A 1 266 ? 4.615 5.674 3.469 1.00 91.31 266 LYS A N 1
ATOM 2058 C CA . LYS A 1 266 ? 5.433 6.634 4.224 1.00 91.31 266 LYS A CA 1
ATOM 2059 C C . LYS A 1 266 ? 6.934 6.457 3.975 1.00 91.31 266 LYS A C 1
ATOM 2061 O O . LYS A 1 266 ? 7.637 7.437 3.784 1.00 91.31 266 LYS A O 1
ATOM 2066 N N . VAL A 1 267 ? 7.429 5.216 3.945 1.00 91.25 267 VAL A N 1
ATOM 2067 C CA . VAL A 1 267 ? 8.870 4.934 3.755 1.00 91.25 267 VAL A CA 1
ATOM 2068 C C . VAL A 1 267 ? 9.321 4.892 2.288 1.00 91.25 267 VAL A C 1
ATOM 2070 O O . VAL A 1 267 ? 10.473 4.560 1.995 1.00 91.25 267 VAL A O 1
ATOM 2073 N N . CYS A 1 268 ? 8.428 5.175 1.335 1.00 92.31 268 CYS A N 1
ATOM 2074 C CA . CYS A 1 268 ? 8.752 5.144 -0.085 1.00 92.31 268 CYS A CA 1
ATOM 2075 C C . CYS A 1 268 ? 9.601 6.365 -0.479 1.00 92.31 268 CYS A C 1
ATOM 2077 O O . CYS A 1 268 ? 9.073 7.456 -0.668 1.00 92.31 268 CYS A O 1
ATOM 2079 N N . LYS A 1 269 ? 10.913 6.169 -0.670 1.00 88.81 269 LYS A N 1
ATOM 2080 C CA . LYS A 1 269 ? 11.868 7.254 -0.988 1.00 88.81 269 LYS A CA 1
ATOM 2081 C C . LYS A 1 269 ? 11.507 8.077 -2.227 1.00 88.81 269 LYS A C 1
ATOM 2083 O O . LYS A 1 269 ? 11.761 9.272 -2.268 1.00 88.81 269 LYS A O 1
ATOM 2088 N N . THR A 1 270 ? 10.937 7.434 -3.240 1.00 90.88 270 THR A N 1
ATOM 2089 C CA . THR A 1 270 ? 10.550 8.078 -4.503 1.00 90.88 270 THR A CA 1
ATOM 2090 C C . THR A 1 270 ? 9.128 8.626 -4.472 1.00 90.88 270 THR A C 1
ATOM 2092 O O . THR A 1 270 ? 8.682 9.188 -5.468 1.00 90.88 270 THR A O 1
ATOM 2095 N N . ASN A 1 271 ? 8.394 8.420 -3.371 1.00 90.94 271 ASN A N 1
ATOM 2096 C CA . ASN A 1 271 ? 6.966 8.703 -3.267 1.00 90.94 271 ASN A CA 1
ATOM 2097 C C . ASN A 1 271 ? 6.128 8.044 -4.387 1.00 90.94 271 ASN A C 1
ATOM 2099 O O . ASN A 1 271 ? 5.120 8.573 -4.838 1.00 90.94 271 ASN A O 1
ATOM 2103 N N . GLY A 1 272 ? 6.560 6.887 -4.894 1.00 93.19 272 GLY A N 1
ATOM 2104 C CA . GLY A 1 272 ? 5.823 6.175 -5.937 1.00 93.19 272 GLY A CA 1
ATOM 2105 C C . GLY A 1 272 ? 4.575 5.455 -5.425 1.00 93.19 272 GLY A C 1
ATOM 2106 O O . GLY A 1 272 ? 3.643 5.218 -6.192 1.00 93.19 272 GLY A O 1
ATOM 2107 N N . LEU A 1 273 ? 4.550 5.070 -4.145 1.00 94.81 273 LEU A N 1
ATOM 2108 C CA . LEU A 1 273 ? 3.461 4.291 -3.558 1.00 94.81 273 LEU A CA 1
ATOM 2109 C C . LEU A 1 273 ? 2.333 5.195 -3.056 1.00 94.81 273 LEU A C 1
ATOM 2111 O O . LEU A 1 273 ? 2.533 6.001 -2.157 1.00 94.81 273 LEU A O 1
ATOM 2115 N N . HIS A 1 274 ? 1.128 5.004 -3.583 1.00 93.88 274 HIS A N 1
ATOM 2116 C CA . HIS A 1 274 ? -0.055 5.793 -3.252 1.00 93.88 274 HIS A CA 1
ATOM 2117 C C . HIS A 1 274 ? -1.254 4.923 -2.883 1.00 93.88 274 HIS A C 1
ATOM 2119 O O . HIS A 1 274 ? -1.375 3.803 -3.388 1.00 93.88 274 HIS A O 1
ATOM 2125 N N . PRO A 1 275 ? -2.188 5.446 -2.068 1.00 93.56 275 PRO A N 1
ATOM 2126 C CA . PRO A 1 275 ? -3.395 4.718 -1.730 1.00 93.56 275 PRO A CA 1
ATOM 2127 C C . PRO A 1 275 ? -4.280 4.566 -2.967 1.00 93.56 275 PRO A C 1
ATOM 2129 O O . PRO A 1 275 ? -4.512 5.508 -3.735 1.00 93.56 275 PRO A O 1
ATOM 2132 N N . VAL A 1 276 ? -4.797 3.361 -3.154 1.00 90.75 276 VAL A N 1
ATOM 2133 C CA . VAL A 1 276 ? -5.835 3.074 -4.131 1.00 90.75 276 VAL A CA 1
ATOM 2134 C C . VAL A 1 276 ? -7.161 3.652 -3.634 1.00 90.75 276 VAL A C 1
ATOM 2136 O O . VAL A 1 276 ? -7.477 3.587 -2.449 1.00 90.75 276 VAL A O 1
ATOM 2139 N N . LEU A 1 277 ? -7.940 4.228 -4.550 1.00 87.19 277 LEU A N 1
ATOM 2140 C CA . LEU A 1 277 ? -9.356 4.519 -4.325 1.00 87.19 277 LEU A CA 1
ATOM 2141 C C . LEU A 1 277 ? -10.172 3.289 -4.728 1.00 87.19 277 LEU A C 1
ATOM 2143 O O . LEU A 1 277 ? -10.136 2.288 -4.032 1.00 87.19 277 LEU A O 1
ATOM 2147 N N . LEU A 1 278 ? -10.820 3.316 -5.890 1.00 83.88 278 LEU A N 1
ATOM 2148 C CA . LEU A 1 278 ? -11.679 2.224 -6.364 1.00 83.88 278 LEU A CA 1
ATOM 2149 C C . LEU A 1 278 ? -11.002 1.301 -7.389 1.00 83.88 278 LEU A C 1
ATOM 2151 O O . LEU A 1 278 ? -11.636 0.386 -7.903 1.00 83.88 278 LEU A O 1
ATOM 2155 N N . ALA A 1 279 ? -9.723 1.535 -7.711 1.00 79.38 279 ALA A N 1
ATOM 2156 C CA . ALA A 1 279 ? -9.034 0.774 -8.759 1.00 79.38 279 ALA A CA 1
ATOM 2157 C C . ALA A 1 279 ? -8.848 -0.711 -8.395 1.00 79.38 279 ALA A C 1
ATOM 2159 O O . ALA A 1 279 ? -8.811 -1.536 -9.296 1.00 79.38 279 ALA A O 1
ATOM 2160 N N . ALA A 1 280 ? -8.770 -1.032 -7.099 1.00 79.62 280 ALA A N 1
ATOM 2161 C CA . ALA A 1 280 ? -8.649 -2.387 -6.551 1.00 79.62 280 ALA A CA 1
ATOM 2162 C C . ALA A 1 280 ? -9.989 -2.893 -5.972 1.00 79.62 280 ALA A C 1
ATOM 2164 O O . ALA A 1 280 ? -10.019 -3.622 -4.982 1.00 79.62 280 ALA A O 1
ATOM 2165 N N . GLY A 1 281 ? -11.113 -2.403 -6.505 1.00 82.56 281 GLY A N 1
ATOM 2166 C CA . GLY A 1 281 ? -12.427 -2.591 -5.893 1.00 82.56 281 GLY A CA 1
ATOM 2167 C C . GLY A 1 281 ? -12.592 -1.818 -4.579 1.00 82.56 281 GLY A C 1
ATOM 2168 O O . GLY A 1 281 ? -11.722 -1.050 -4.165 1.00 82.56 281 GLY A O 1
ATOM 2169 N N . ILE A 1 282 ? -13.740 -2.008 -3.923 1.00 84.19 282 ILE A N 1
ATOM 2170 C CA . ILE A 1 282 ? -14.055 -1.347 -2.645 1.00 84.19 282 ILE A CA 1
ATOM 2171 C C . ILE A 1 282 ? -13.170 -1.901 -1.523 1.00 84.19 282 ILE A C 1
ATOM 2173 O O . ILE A 1 282 ? -12.667 -1.139 -0.702 1.00 84.19 282 ILE A O 1
ATOM 2177 N N . GLU A 1 283 ? -12.917 -3.211 -1.512 1.00 84.88 283 GLU A N 1
ATOM 2178 C CA . GLU A 1 283 ? -12.038 -3.840 -0.520 1.00 84.88 283 GLU A CA 1
ATOM 2179 C C . GLU A 1 283 ? -10.604 -3.300 -0.613 1.00 84.88 283 GLU A C 1
ATOM 2181 O O . GLU A 1 283 ? -9.955 -3.077 0.406 1.00 84.88 283 GLU A O 1
ATOM 2186 N N . GLY A 1 284 ? -10.121 -2.985 -1.815 1.00 88.19 284 GLY A N 1
ATOM 2187 C CA . GLY A 1 284 ? -8.789 -2.433 -2.016 1.00 88.19 284 GLY A CA 1
ATOM 2188 C C . GLY A 1 284 ? -8.624 -0.950 -1.658 1.00 88.19 284 GLY A C 1
ATOM 2189 O O . GLY A 1 284 ? -7.514 -0.428 -1.803 1.00 88.19 284 GLY A O 1
ATOM 2190 N N . VAL A 1 285 ? -9.662 -0.251 -1.180 1.00 90.56 285 VAL A N 1
ATOM 2191 C CA . VAL A 1 285 ? -9.555 1.164 -0.782 1.00 90.56 285 VAL A CA 1
ATOM 2192 C C . VAL A 1 285 ? -8.467 1.338 0.287 1.00 90.56 285 VAL A C 1
ATOM 2194 O O . VAL A 1 285 ? -8.412 0.607 1.278 1.00 90.56 285 VAL A O 1
ATOM 2197 N N . TRP A 1 286 ? -7.596 2.324 0.063 1.00 91.50 286 TRP A N 1
ATOM 2198 C CA . TRP A 1 286 ? -6.410 2.675 0.858 1.00 91.50 286 TRP A CA 1
ATOM 2199 C C . TRP A 1 286 ? -5.270 1.649 0.881 1.00 91.50 286 TRP A C 1
ATOM 2201 O O . TRP A 1 286 ? -4.260 1.871 1.549 1.00 91.50 286 TRP A O 1
ATOM 2211 N N . THR A 1 287 ? -5.356 0.570 0.103 1.00 94.06 287 THR A N 1
ATOM 2212 C CA . THR A 1 287 ? -4.196 -0.303 -0.138 1.00 94.06 287 THR A CA 1
ATOM 2213 C C . THR A 1 287 ? -3.159 0.398 -1.034 1.00 94.06 287 THR A C 1
ATOM 2215 O O . THR A 1 287 ? -3.533 1.271 -1.818 1.00 94.06 287 THR A O 1
ATOM 2218 N N . PRO A 1 288 ? -1.857 0.071 -0.956 1.00 95.12 288 PRO A N 1
ATOM 2219 C CA . PRO A 1 288 ? -0.826 0.765 -1.731 1.00 95.12 288 PRO A CA 1
ATOM 2220 C C . PRO A 1 288 ? -0.751 0.275 -3.187 1.00 95.12 288 PRO A C 1
ATOM 2222 O O . PRO A 1 288 ? -0.781 -0.928 -3.450 1.00 95.12 288 PRO A O 1
ATOM 2225 N N . LYS A 1 289 ? -0.553 1.198 -4.132 1.00 94.75 289 LYS A N 1
ATOM 2226 C CA . LYS A 1 289 ? -0.123 0.910 -5.509 1.00 94.75 289 LYS A CA 1
ATOM 2227 C C . LYS A 1 289 ? 1.036 1.807 -5.924 1.00 94.75 289 LYS A C 1
ATOM 2229 O O . LYS A 1 289 ? 1.091 2.961 -5.506 1.00 94.75 289 LYS A O 1
ATOM 2234 N N . LEU A 1 290 ? 1.921 1.310 -6.777 1.00 95.19 290 LEU A N 1
ATOM 2235 C CA . LEU A 1 290 ? 2.936 2.127 -7.429 1.00 95.19 290 LEU A CA 1
ATOM 2236 C C . LEU A 1 290 ? 2.296 2.943 -8.561 1.00 95.19 290 LEU A C 1
ATOM 2238 O O . LEU A 1 290 ? 1.522 2.417 -9.360 1.00 95.19 290 LEU A O 1
ATOM 2242 N N . ILE A 1 291 ? 2.615 4.235 -8.620 1.00 93.81 291 ILE A N 1
ATOM 2243 C CA . ILE A 1 291 ? 2.255 5.142 -9.711 1.00 93.81 291 ILE A CA 1
ATOM 2244 C C . ILE A 1 291 ? 3.562 5.697 -10.291 1.00 93.81 291 ILE A C 1
ATOM 2246 O O . ILE A 1 291 ? 4.044 6.726 -9.804 1.00 93.81 291 ILE A O 1
ATOM 2250 N N . PRO A 1 292 ? 4.132 5.055 -11.327 1.00 94.94 292 PRO A N 1
ATOM 2251 C CA . PRO A 1 292 ? 5.447 5.411 -11.852 1.00 94.94 292 PRO A CA 1
ATOM 2252 C C . PRO A 1 292 ? 5.598 6.886 -12.242 1.00 94.94 292 PRO A C 1
ATOM 2254 O O . PRO A 1 292 ? 6.615 7.500 -11.929 1.00 94.94 292 PRO A O 1
ATOM 2257 N N . ARG A 1 293 ? 4.561 7.510 -12.825 1.00 92.31 293 ARG A N 1
ATOM 2258 C CA . ARG A 1 293 ? 4.562 8.957 -13.135 1.00 92.31 293 ARG A CA 1
ATOM 2259 C C . ARG A 1 293 ? 4.799 9.864 -11.923 1.00 92.31 293 ARG A C 1
ATOM 2261 O O . ARG A 1 293 ? 5.328 10.966 -12.089 1.00 92.31 293 ARG A O 1
ATOM 2268 N N . ILE A 1 294 ? 4.436 9.433 -10.714 1.00 92.06 294 ILE A N 1
ATOM 2269 C CA . ILE A 1 294 ? 4.744 10.176 -9.484 1.00 92.06 294 ILE A CA 1
ATOM 2270 C C . ILE A 1 294 ? 6.137 9.788 -8.989 1.00 92.06 294 ILE A C 1
ATOM 2272 O O . ILE A 1 294 ? 6.986 10.669 -8.846 1.00 92.06 294 ILE A O 1
ATOM 2276 N N . GLY A 1 295 ? 6.402 8.490 -8.856 1.00 93.19 295 GLY A N 1
ATOM 2277 C CA . GLY A 1 295 ? 7.699 7.954 -8.463 1.00 93.19 295 GLY A CA 1
ATOM 2278 C C . GLY A 1 295 ? 7.843 6.484 -8.845 1.00 93.19 295 GLY A C 1
ATOM 2279 O O . GLY A 1 295 ? 6.870 5.735 -8.862 1.00 93.19 295 GLY A O 1
ATOM 2280 N N . TYR A 1 296 ? 9.069 6.064 -9.141 1.00 95.31 296 TYR A N 1
ATOM 2281 C CA . TYR A 1 296 ? 9.395 4.695 -9.547 1.00 95.31 296 TYR A CA 1
ATOM 2282 C C . TYR A 1 296 ? 9.843 3.835 -8.357 1.00 95.31 296 TYR A C 1
ATOM 2284 O O . TYR A 1 296 ? 10.208 4.348 -7.303 1.00 95.31 296 TYR A O 1
ATOM 2292 N N . CYS A 1 297 ? 9.842 2.512 -8.497 1.00 96.50 297 CYS A N 1
ATOM 2293 C CA . CYS A 1 297 ? 10.426 1.623 -7.496 1.00 96.50 297 CYS A CA 1
ATOM 2294 C C . CYS A 1 297 ? 11.956 1.615 -7.629 1.00 96.50 297 CYS A C 1
ATOM 2296 O O . CYS A 1 297 ? 12.500 0.964 -8.518 1.00 96.50 297 CYS A O 1
ATOM 2298 N N . ASP A 1 298 ? 12.658 2.318 -6.741 1.00 95.06 298 ASP A N 1
ATOM 2299 C CA . ASP A 1 298 ? 14.125 2.355 -6.727 1.00 95.06 298 ASP A CA 1
ATOM 2300 C C . ASP A 1 298 ? 14.726 0.939 -6.644 1.00 95.06 298 ASP A C 1
ATOM 2302 O O . ASP A 1 298 ? 14.429 0.165 -5.726 1.00 95.06 298 ASP A O 1
ATOM 2306 N N . TYR A 1 299 ? 15.576 0.603 -7.620 1.00 91.69 299 TYR A N 1
ATOM 2307 C CA . TYR A 1 299 ? 16.243 -0.691 -7.759 1.00 91.69 299 TYR A CA 1
ATOM 2308 C C . TYR A 1 299 ? 17.068 -1.070 -6.517 1.00 91.69 299 TYR A C 1
ATOM 2310 O O . TYR A 1 299 ? 17.090 -2.241 -6.143 1.00 91.69 299 TYR A O 1
ATOM 2318 N N . GLY A 1 300 ? 17.657 -0.084 -5.832 1.00 89.06 300 GLY A N 1
ATOM 2319 C CA . GLY A 1 300 ? 18.473 -0.246 -4.624 1.00 89.06 300 GLY A CA 1
ATOM 2320 C C . GLY A 1 300 ? 17.701 -0.258 -3.297 1.00 89.06 300 GLY A C 1
ATOM 2321 O O . GLY A 1 300 ? 18.322 -0.301 -2.235 1.00 89.06 300 GLY A O 1
ATOM 2322 N N . CYS A 1 301 ? 16.365 -0.192 -3.311 1.00 93.00 301 CYS A N 1
ATOM 2323 C CA . CYS A 1 301 ? 15.559 0.026 -2.107 1.00 93.00 301 CYS A CA 1
ATOM 2324 C C . CYS A 1 301 ? 14.702 -1.189 -1.703 1.00 93.00 301 CYS A C 1
ATOM 2326 O O . CYS A 1 301 ? 14.022 -1.793 -2.531 1.00 93.00 301 CYS A O 1
ATOM 2328 N N . VAL A 1 302 ? 14.667 -1.481 -0.394 1.00 95.81 302 VAL A N 1
ATOM 2329 C CA . VAL A 1 302 ? 13.843 -2.539 0.238 1.00 95.81 302 VAL A CA 1
ATOM 2330 C C . VAL A 1 302 ? 13.040 -2.036 1.451 1.00 95.81 302 VAL A C 1
ATOM 2332 O O . VAL A 1 302 ? 12.616 -2.815 2.296 1.00 95.81 302 VAL A O 1
ATOM 2335 N N . LEU A 1 303 ? 12.849 -0.723 1.614 1.00 94.12 303 LEU A N 1
ATOM 2336 C CA . LEU A 1 303 ? 12.253 -0.180 2.848 1.00 94.12 303 LEU A CA 1
ATOM 2337 C C . LEU A 1 303 ? 10.797 -0.619 3.062 1.00 94.12 303 LEU A C 1
ATOM 2339 O O . LEU A 1 303 ? 10.440 -1.026 4.166 1.00 94.12 303 LEU A O 1
ATOM 2343 N N . CYS A 1 304 ? 9.970 -0.600 2.012 1.00 95.44 304 CYS A N 1
ATOM 2344 C CA . CYS A 1 304 ? 8.560 -0.994 2.114 1.00 95.44 304 CYS A CA 1
ATOM 2345 C C . CYS A 1 304 ? 8.374 -2.450 2.581 1.00 95.44 304 CYS A C 1
ATOM 2347 O O . CYS A 1 304 ? 7.428 -2.739 3.310 1.00 95.44 304 CYS A O 1
ATOM 2349 N N . THR A 1 305 ? 9.318 -3.337 2.251 1.00 96.44 305 THR A N 1
ATOM 2350 C CA . THR A 1 305 ? 9.299 -4.751 2.652 1.00 96.44 305 THR A CA 1
ATOM 2351 C C . THR A 1 305 ? 9.731 -4.965 4.104 1.00 96.44 305 THR A C 1
ATOM 2353 O O . THR A 1 305 ? 9.644 -6.076 4.614 1.00 96.44 305 THR A O 1
ATOM 2356 N N . ARG A 1 306 ? 10.260 -3.936 4.780 1.00 95.50 306 ARG A N 1
ATOM 2357 C CA . ARG A 1 306 ? 10.729 -4.016 6.176 1.00 95.50 306 ARG A CA 1
ATOM 2358 C C . ARG A 1 306 ? 9.717 -3.489 7.191 1.00 95.50 306 ARG A C 1
ATOM 2360 O O . ARG A 1 306 ? 9.909 -3.715 8.378 1.00 95.50 306 ARG A O 1
ATOM 2367 N N . VAL A 1 307 ? 8.678 -2.786 6.738 1.00 95.56 307 VAL A N 1
ATOM 2368 C CA . VAL A 1 307 ? 7.732 -2.077 7.618 1.00 95.56 307 VAL A CA 1
ATOM 2369 C C . VAL A 1 307 ? 6.319 -2.646 7.604 1.00 95.56 307 VAL A C 1
ATOM 2371 O O . VAL A 1 307 ? 5.486 -2.180 8.370 1.00 95.56 307 VAL A O 1
ATOM 2374 N N . CYS A 1 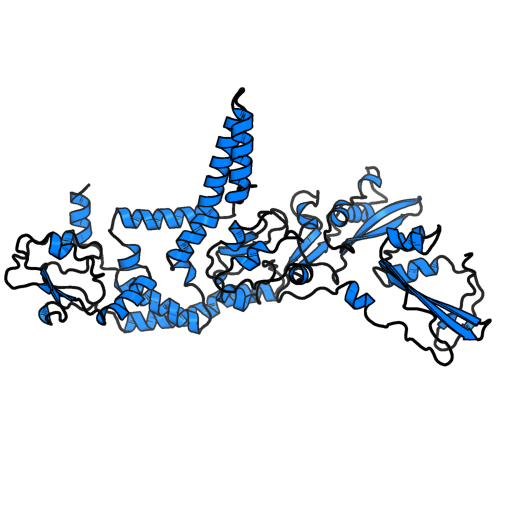308 ? 6.009 -3.612 6.734 1.00 96.50 308 CYS A N 1
ATOM 2375 C CA . CYS A 1 308 ? 4.674 -4.203 6.677 1.00 96.50 308 CYS A CA 1
ATOM 2376 C C . CYS A 1 308 ? 4.443 -5.115 7.896 1.00 96.50 308 CYS A C 1
ATOM 2378 O O . CYS A 1 308 ? 5.089 -6.158 7.984 1.00 96.50 308 CYS A O 1
ATOM 2380 N N . PRO A 1 309 ? 3.522 -4.773 8.818 1.00 94.62 309 PRO A N 1
ATOM 2381 C CA . PRO A 1 309 ? 3.311 -5.574 10.023 1.00 94.62 309 PRO A CA 1
ATOM 2382 C C . PRO A 1 309 ? 2.446 -6.814 9.769 1.00 94.62 309 PRO A C 1
ATOM 2384 O O . PRO A 1 309 ? 2.530 -7.778 10.517 1.00 94.62 309 PRO A O 1
ATOM 2387 N N . SER A 1 310 ? 1.603 -6.796 8.731 1.00 93.56 310 SER A N 1
ATOM 2388 C CA . SER A 1 310 ? 0.636 -7.866 8.468 1.00 93.56 310 SER A CA 1
ATOM 2389 C C . SER A 1 310 ? 1.143 -8.957 7.527 1.00 93.56 310 SER A C 1
ATOM 2391 O O . SER A 1 310 ? 0.431 -9.921 7.278 1.00 93.56 310 SER A O 1
ATOM 2393 N N . GLY A 1 311 ? 2.342 -8.798 6.960 1.00 94.69 311 GLY A N 1
ATOM 2394 C CA . GLY A 1 311 ? 2.898 -9.747 5.993 1.00 94.69 311 GLY A CA 1
ATOM 2395 C C . GLY A 1 311 ? 2.306 -9.660 4.581 1.00 94.69 311 GLY A C 1
ATOM 2396 O O . GLY A 1 311 ? 2.748 -10.405 3.713 1.00 94.69 311 GLY A O 1
ATOM 2397 N N . ALA A 1 312 ? 1.387 -8.721 4.309 1.00 96.06 312 ALA A N 1
ATOM 2398 C CA . ALA A 1 312 ? 0.877 -8.470 2.952 1.00 96.06 312 ALA A CA 1
ATOM 2399 C C . ALA A 1 312 ? 2.005 -8.135 1.955 1.00 96.06 312 ALA A C 1
ATOM 2401 O O . ALA A 1 312 ? 1.918 -8.442 0.770 1.00 96.06 312 ALA A O 1
ATOM 2402 N N . ILE A 1 313 ? 3.082 -7.515 2.446 1.00 97.75 313 ILE A N 1
ATOM 2403 C CA . ILE A 1 313 ? 4.350 -7.354 1.736 1.00 97.75 313 ILE A CA 1
ATOM 2404 C C . ILE A 1 313 ? 5.395 -8.169 2.496 1.00 97.75 313 ILE A C 1
ATOM 2406 O O . ILE A 1 313 ? 5.738 -7.838 3.634 1.00 97.75 313 ILE A O 1
ATOM 2410 N N . ARG A 1 314 ? 5.906 -9.226 1.870 1.00 96.88 314 ARG A N 1
ATOM 2411 C CA . ARG A 1 314 ? 6.951 -10.087 2.426 1.00 96.88 314 ARG A CA 1
ATOM 2412 C C . ARG A 1 314 ? 8.277 -9.345 2.491 1.00 96.88 314 ARG A C 1
ATOM 2414 O O . ARG A 1 314 ? 8.600 -8.538 1.621 1.00 96.88 314 ARG A O 1
ATOM 2421 N N . ARG A 1 315 ? 9.076 -9.657 3.511 1.00 96.81 315 ARG A N 1
ATOM 2422 C CA . ARG A 1 315 ? 10.431 -9.123 3.652 1.00 96.81 315 ARG A CA 1
ATOM 2423 C C . ARG A 1 315 ? 11.343 -9.739 2.596 1.00 96.81 315 ARG A C 1
ATOM 2425 O O . ARG A 1 315 ? 11.491 -10.953 2.570 1.00 96.81 315 ARG A O 1
ATOM 2432 N N . LEU A 1 316 ? 11.982 -8.900 1.784 1.00 95.06 316 LEU A N 1
ATOM 2433 C CA . LEU A 1 316 ? 12.916 -9.335 0.746 1.00 95.06 316 LEU A CA 1
ATOM 2434 C C . LEU A 1 316 ? 14.339 -8.819 1.023 1.00 95.06 316 LEU A C 1
ATOM 2436 O O . LEU A 1 316 ? 14.512 -7.640 1.365 1.00 95.06 316 LEU A O 1
ATOM 2440 N N . PRO A 1 317 ? 15.376 -9.662 0.863 1.00 95.12 317 PRO A N 1
ATOM 2441 C CA . PRO A 1 317 ? 16.745 -9.206 0.646 1.00 95.12 317 PRO A CA 1
ATOM 2442 C C . PRO A 1 317 ? 16.851 -8.352 -0.625 1.00 95.12 317 PRO A C 1
ATOM 2444 O O . PRO A 1 317 ? 16.023 -8.460 -1.529 1.00 95.12 317 PRO A O 1
ATOM 2447 N N . LEU A 1 318 ? 17.887 -7.511 -0.718 1.00 90.88 318 LEU A N 1
ATOM 2448 C CA . LEU A 1 318 ? 18.065 -6.627 -1.876 1.00 90.88 318 LEU A CA 1
ATOM 2449 C C . LEU A 1 318 ? 18.233 -7.410 -3.184 1.00 90.88 318 LEU A C 1
ATOM 2451 O O . LEU A 1 318 ? 17.602 -7.060 -4.175 1.00 90.88 318 LEU A O 1
ATOM 2455 N N . GLU A 1 319 ? 19.029 -8.477 -3.168 1.00 89.06 319 GLU A N 1
ATOM 2456 C CA . GLU A 1 319 ? 19.261 -9.310 -4.354 1.00 89.06 319 GLU A CA 1
ATOM 2457 C C . GLU A 1 319 ? 17.972 -9.956 -4.859 1.00 89.06 319 GLU A C 1
ATOM 2459 O O . GLU A 1 319 ? 17.661 -9.868 -6.039 1.00 89.06 319 GLU A O 1
ATOM 2464 N N . GLU A 1 320 ? 17.149 -10.495 -3.960 1.00 92.81 320 GLU A N 1
ATOM 2465 C CA . GLU A 1 320 ? 15.859 -11.057 -4.359 1.00 92.81 320 GLU A CA 1
ATOM 2466 C C . GLU A 1 320 ? 14.902 -9.972 -4.867 1.00 92.81 320 GLU A C 1
ATOM 2468 O O . GLU A 1 320 ? 14.240 -10.153 -5.884 1.00 92.81 320 GLU A O 1
ATOM 2473 N N . LYS A 1 321 ? 14.860 -8.800 -4.221 1.00 94.50 321 LYS A N 1
ATOM 2474 C CA . LYS A 1 321 ? 14.020 -7.678 -4.669 1.00 94.50 321 LYS A CA 1
ATOM 2475 C C . LYS A 1 321 ? 14.359 -7.232 -6.094 1.00 94.50 321 LYS A C 1
ATOM 2477 O O . LYS A 1 321 ? 13.469 -6.783 -6.814 1.00 94.50 321 LYS A O 1
ATOM 2482 N N . ARG A 1 322 ? 15.631 -7.310 -6.488 1.00 90.81 322 ARG A N 1
ATOM 2483 C CA . ARG A 1 322 ? 16.105 -6.967 -7.838 1.00 90.81 322 ARG A CA 1
ATOM 2484 C C . ARG A 1 322 ? 15.641 -7.953 -8.906 1.00 90.81 322 ARG A C 1
ATOM 2486 O O . ARG A 1 322 ? 15.690 -7.615 -10.079 1.00 90.81 322 ARG A O 1
ATOM 2493 N N . GLU A 1 323 ? 15.165 -9.125 -8.505 1.00 90.88 323 GLU A N 1
ATOM 2494 C CA . GLU A 1 323 ? 14.682 -10.171 -9.405 1.00 90.88 323 GLU A CA 1
ATOM 2495 C C . GLU A 1 323 ? 13.155 -10.231 -9.471 1.00 90.88 323 GLU A C 1
ATOM 2497 O O . GLU A 1 323 ? 12.599 -10.898 -10.336 1.00 90.88 323 GLU A O 1
ATOM 2502 N N . VAL A 1 324 ? 12.446 -9.553 -8.572 1.00 94.12 324 VAL A N 1
ATOM 2503 C CA . VAL A 1 324 ? 10.983 -9.585 -8.547 1.00 94.12 324 VAL A CA 1
ATOM 2504 C C . VAL A 1 324 ? 10.416 -8.621 -9.590 1.00 94.12 324 VAL A C 1
ATOM 2506 O O . VAL A 1 324 ? 10.615 -7.407 -9.512 1.00 94.12 324 VAL A O 1
ATOM 2509 N N . ALA A 1 325 ? 9.657 -9.159 -10.543 1.00 94.94 325 ALA A N 1
ATOM 2510 C CA . ALA A 1 325 ? 8.878 -8.384 -11.493 1.00 94.94 325 ALA A CA 1
ATOM 2511 C C . ALA A 1 325 ? 7.586 -7.877 -10.840 1.00 94.94 325 ALA A C 1
ATOM 2513 O O . ALA A 1 325 ? 6.673 -8.644 -10.538 1.00 94.94 325 ALA A O 1
ATOM 2514 N N . LEU A 1 326 ? 7.497 -6.559 -10.665 1.00 95.44 326 LEU A N 1
ATOM 2515 C CA . LEU A 1 326 ? 6.269 -5.872 -10.241 1.00 95.44 326 LEU A CA 1
ATOM 2516 C C . LEU A 1 326 ? 5.274 -5.734 -11.396 1.00 95.44 326 LEU A C 1
ATOM 2518 O O . LEU A 1 326 ? 4.072 -5.575 -11.186 1.00 95.44 326 LEU A O 1
ATOM 2522 N N . GLY A 1 327 ? 5.813 -5.734 -12.612 1.00 94.38 327 GLY A N 1
ATOM 2523 C CA . GLY A 1 327 ? 5.125 -5.477 -13.860 1.00 94.38 327 GLY A CA 1
ATOM 2524 C C . GLY A 1 327 ? 6.073 -5.571 -15.055 1.00 94.38 327 GLY A C 1
ATOM 2525 O O . GLY A 1 327 ? 7.250 -5.904 -14.889 1.00 94.38 327 GLY A O 1
ATOM 2526 N N . LYS A 1 328 ? 5.584 -5.241 -16.252 1.00 94.00 328 LYS A N 1
ATOM 2527 C CA . LYS A 1 328 ? 6.385 -5.152 -17.486 1.00 94.00 328 LYS A CA 1
ATOM 2528 C C . LYS A 1 328 ? 6.135 -3.830 -18.182 1.00 94.00 328 LYS A C 1
ATOM 2530 O O . LYS A 1 328 ? 5.013 -3.333 -18.197 1.00 94.00 328 LYS A O 1
ATOM 2535 N N . ALA A 1 329 ? 7.196 -3.251 -18.730 1.00 95.75 329 ALA A N 1
ATOM 2536 C CA . ALA A 1 329 ? 7.069 -2.043 -19.525 1.00 95.75 329 ALA A CA 1
ATOM 2537 C C . ALA A 1 329 ? 6.527 -2.383 -20.923 1.00 95.75 329 ALA A C 1
ATOM 2539 O O . ALA A 1 329 ? 6.946 -3.359 -21.541 1.00 95.75 329 ALA A O 1
ATOM 2540 N N . ARG A 1 330 ? 5.609 -1.557 -21.418 1.00 94.44 330 ARG A N 1
ATOM 2541 C CA . ARG A 1 330 ? 5.000 -1.616 -22.748 1.00 94.44 330 ARG A CA 1
ATOM 2542 C C . ARG A 1 330 ? 5.158 -0.261 -23.415 1.00 94.44 330 ARG A C 1
ATOM 2544 O O . ARG A 1 330 ? 4.996 0.764 -22.756 1.00 94.44 330 ARG A O 1
ATOM 2551 N N . ILE A 1 331 ? 5.484 -0.257 -24.703 1.00 95.19 331 ILE A N 1
ATOM 2552 C CA . ILE A 1 331 ? 5.649 0.970 -25.485 1.00 95.19 331 ILE A CA 1
ATOM 2553 C C . ILE A 1 331 ? 4.413 1.150 -26.366 1.00 95.19 331 ILE A C 1
ATOM 2555 O O . ILE A 1 331 ? 4.063 0.272 -27.147 1.00 95.19 331 ILE A O 1
ATOM 2559 N N . ASP A 1 332 ? 3.765 2.302 -26.248 1.00 94.69 332 ASP A N 1
ATOM 2560 C CA . ASP A 1 332 ? 2.755 2.777 -27.181 1.00 94.69 332 ASP A CA 1
ATOM 2561 C C . ASP A 1 332 ? 3.454 3.409 -28.391 1.00 94.69 332 ASP A C 1
ATOM 2563 O O . ASP A 1 332 ? 3.968 4.536 -28.337 1.00 94.69 332 ASP A O 1
ATOM 2567 N N . HIS A 1 333 ? 3.481 2.664 -29.494 1.00 93.81 333 HIS A N 1
ATOM 2568 C CA . HIS A 1 333 ? 4.125 3.082 -30.738 1.00 93.81 333 HIS A CA 1
ATOM 2569 C C . HIS A 1 333 ? 3.493 4.349 -31.339 1.00 93.81 333 HIS A C 1
ATOM 2571 O O . HIS A 1 333 ? 4.178 5.092 -32.035 1.00 93.81 333 HIS A O 1
ATOM 2577 N N . ASN A 1 334 ? 2.230 4.658 -31.021 1.00 93.06 334 ASN A N 1
ATOM 2578 C CA . ASN A 1 334 ? 1.556 5.858 -31.528 1.00 93.06 334 ASN A CA 1
ATOM 2579 C C . ASN A 1 334 ? 1.948 7.134 -30.768 1.00 93.06 334 ASN A C 1
ATOM 2581 O O . ASN A 1 334 ? 1.583 8.237 -31.175 1.00 93.06 334 ASN A O 1
ATOM 2585 N N . ARG A 1 335 ? 2.653 6.998 -29.640 1.00 94.88 335 ARG A N 1
ATOM 2586 C CA . ARG A 1 335 ? 3.061 8.119 -28.779 1.00 94.88 335 ARG A CA 1
ATOM 2587 C C . ARG A 1 335 ? 4.570 8.231 -28.630 1.00 94.88 335 ARG A C 1
ATOM 2589 O O . ARG A 1 335 ? 5.073 9.312 -28.332 1.00 94.88 335 ARG A O 1
ATOM 2596 N N . CYS A 1 336 ? 5.290 7.119 -28.751 1.00 96.25 336 CYS A N 1
ATOM 2597 C CA . CYS A 1 336 ? 6.731 7.089 -28.557 1.00 96.25 336 CYS A CA 1
ATOM 2598 C C . CYS A 1 336 ? 7.422 7.895 -29.652 1.00 96.25 336 CYS A C 1
ATOM 2600 O O . CYS A 1 336 ? 7.222 7.619 -30.828 1.00 96.25 336 CYS A O 1
ATOM 2602 N N . ILE A 1 337 ? 8.236 8.876 -29.253 1.00 95.25 337 ILE A N 1
ATOM 2603 C CA . ILE A 1 337 ? 8.884 9.821 -30.169 1.00 95.25 337 ILE A CA 1
ATOM 2604 C C . ILE A 1 337 ? 9.613 9.068 -31.306 1.00 95.25 337 ILE A C 1
ATOM 2606 O O . ILE A 1 337 ? 9.228 9.275 -32.454 1.00 95.25 337 ILE A O 1
ATOM 2610 N N . PRO A 1 338 ? 10.526 8.109 -31.045 1.00 94.19 338 PRO A N 1
ATOM 2611 C CA . PRO A 1 338 ? 11.155 7.353 -32.127 1.00 94.19 338 PRO A CA 1
ATOM 2612 C C . PRO A 1 338 ? 10.207 6.527 -32.994 1.00 94.19 338 PRO A C 1
ATOM 2614 O O . PRO A 1 338 ? 10.406 6.447 -34.200 1.00 94.19 338 PRO A O 1
ATOM 2617 N N . TRP A 1 339 ? 9.158 5.928 -32.424 1.00 94.00 339 TRP A N 1
ATOM 2618 C CA . TRP A 1 339 ? 8.191 5.156 -33.216 1.00 94.00 339 TRP A CA 1
ATOM 2619 C C . TRP A 1 339 ? 7.317 6.046 -34.106 1.00 94.00 339 TRP A C 1
ATOM 2621 O O . TRP A 1 339 ? 7.045 5.685 -35.249 1.00 94.00 339 TRP A O 1
ATOM 2631 N N . VAL A 1 340 ? 6.931 7.228 -33.622 1.00 92.00 340 VAL A N 1
ATOM 2632 C CA . VAL A 1 340 ? 6.215 8.236 -34.415 1.00 92.00 340 VAL A CA 1
ATOM 2633 C C . VAL A 1 340 ? 7.116 8.784 -35.518 1.00 92.00 340 VAL A C 1
ATOM 2635 O O . VAL A 1 340 ? 6.667 8.906 -36.655 1.00 92.00 340 VAL A O 1
ATOM 2638 N N . GLY A 1 341 ? 8.384 9.068 -35.206 1.00 90.88 341 GLY A N 1
ATOM 2639 C CA . GLY A 1 341 ? 9.381 9.476 -36.195 1.00 90.88 341 GLY A CA 1
ATOM 2640 C C . GLY A 1 341 ? 9.570 8.415 -37.273 1.00 90.88 341 GLY A C 1
ATOM 2641 O O . GLY A 1 341 ? 9.517 8.733 -38.454 1.00 90.88 341 GLY A O 1
ATOM 2642 N N . TYR A 1 342 ? 9.689 7.145 -36.871 1.00 89.25 342 TYR A N 1
ATOM 2643 C CA . TYR A 1 342 ? 9.759 6.001 -37.781 1.00 89.25 342 TYR A CA 1
ATOM 2644 C C . TYR A 1 342 ? 8.550 5.936 -38.719 1.00 89.25 342 TYR A C 1
ATOM 2646 O O . TYR A 1 342 ? 8.712 5.852 -39.934 1.00 89.25 342 TYR A O 1
ATOM 2654 N N . ALA A 1 343 ? 7.339 6.029 -38.167 1.00 89.06 343 ALA A N 1
ATOM 2655 C CA . ALA A 1 343 ? 6.107 5.953 -38.946 1.00 89.06 343 ALA A CA 1
ATOM 2656 C C . ALA A 1 343 ? 5.915 7.143 -39.904 1.00 89.06 343 ALA A C 1
ATOM 2658 O O . ALA A 1 343 ? 5.203 7.008 -40.895 1.00 89.06 343 ALA A O 1
ATOM 2659 N N . ARG A 1 344 ? 6.523 8.301 -39.611 1.00 87.38 344 ARG A N 1
ATOM 2660 C CA . ARG A 1 344 ? 6.346 9.552 -40.368 1.00 87.38 344 ARG A CA 1
ATOM 2661 C C . ARG A 1 344 ? 7.583 10.012 -41.132 1.00 87.38 344 ARG A C 1
ATOM 2663 O O . ARG A 1 344 ? 7.535 11.086 -41.713 1.00 87.38 344 ARG A O 1
ATOM 2670 N N . LEU A 1 345 ? 8.661 9.226 -41.166 1.00 82.00 345 LEU A N 1
ATOM 2671 C CA . LEU A 1 345 ? 9.951 9.575 -41.787 1.00 82.00 345 LEU A CA 1
ATOM 2672 C C . LEU A 1 345 ? 9.859 10.280 -43.158 1.00 82.00 345 LEU A C 1
ATOM 2674 O O . LEU A 1 345 ? 10.618 11.226 -43.385 1.00 82.00 345 LEU A O 1
ATOM 2678 N N . PRO A 1 346 ? 8.972 9.857 -44.085 1.00 75.00 346 PRO A N 1
ATOM 2679 C CA . PRO A 1 346 ? 8.829 10.513 -45.387 1.00 75.00 346 PRO A CA 1
ATOM 2680 C C . PRO A 1 346 ? 8.225 11.926 -45.321 1.00 75.00 346 PRO A C 1
ATOM 2682 O O . PRO A 1 346 ? 8.454 12.720 -46.224 1.00 75.00 346 PRO A O 1
ATOM 2685 N N . GLU A 1 347 ? 7.476 12.239 -44.263 1.00 82.62 347 GLU A N 1
ATOM 2686 C CA . GLU A 1 347 ? 6.630 13.434 -44.106 1.00 82.62 347 GLU A CA 1
ATOM 2687 C C . GLU A 1 347 ? 7.094 14.341 -42.949 1.00 82.62 347 GLU A C 1
ATOM 2689 O O . GLU A 1 347 ? 6.363 15.228 -42.507 1.00 82.62 347 GLU A O 1
ATOM 2694 N N . LEU A 1 348 ? 8.286 14.103 -42.394 1.00 78.06 348 LEU A N 1
ATOM 2695 C CA . LEU A 1 348 ? 8.781 14.869 -41.252 1.00 78.06 348 LEU A CA 1
ATOM 2696 C C . LEU A 1 348 ? 9.057 16.330 -41.637 1.00 78.06 348 LEU A C 1
ATOM 2698 O O . LEU A 1 348 ? 9.947 16.618 -42.428 1.00 78.06 348 LEU A O 1
ATOM 2702 N N . GLU A 1 349 ? 8.331 17.255 -41.007 1.00 73.50 349 GLU A N 1
ATOM 2703 C CA . GLU A 1 349 ? 8.586 18.704 -41.094 1.00 73.50 349 GLU A CA 1
ATOM 2704 C C . GLU A 1 349 ? 9.816 19.146 -40.276 1.00 73.50 349 GLU A C 1
ATOM 2706 O O . GLU A 1 349 ? 10.378 20.212 -40.517 1.00 73.50 349 GLU A O 1
ATOM 2711 N N . LYS A 1 350 ? 10.217 18.343 -39.282 1.00 76.00 350 LYS A N 1
ATOM 2712 C CA . LYS A 1 350 ? 11.382 18.572 -38.410 1.00 76.00 350 LYS A CA 1
ATOM 2713 C C . LYS A 1 350 ? 12.556 17.682 -38.806 1.00 76.00 350 LYS A C 1
ATOM 2715 O O . LYS A 1 350 ? 12.366 16.667 -39.473 1.00 76.00 350 LYS A O 1
ATOM 2720 N N . GLU A 1 351 ? 13.750 18.022 -38.324 1.00 83.00 351 GLU A N 1
ATOM 2721 C CA . GLU A 1 351 ? 14.927 17.163 -38.462 1.00 83.00 351 GLU A CA 1
ATOM 2722 C C . GLU A 1 351 ? 14.652 15.778 -37.854 1.00 83.00 351 GLU A C 1
ATOM 2724 O O . GLU A 1 351 ? 14.145 15.647 -36.739 1.00 83.00 351 GLU A O 1
ATOM 2729 N N . TRP A 1 352 ? 14.954 14.712 -38.601 1.00 79.75 352 TRP A N 1
ATOM 2730 C CA . TRP A 1 352 ? 14.659 13.338 -38.177 1.00 79.75 352 TRP A CA 1
ATOM 2731 C C . TRP A 1 352 ? 15.446 12.938 -36.923 1.00 79.75 352 TRP A C 1
ATOM 2733 O O . TRP A 1 352 ? 14.992 12.095 -36.148 1.00 79.75 352 TRP A O 1
ATOM 2743 N N . GLN A 1 353 ? 16.593 13.582 -36.691 1.00 83.88 353 GLN A N 1
ATOM 2744 C CA . GLN A 1 353 ? 17.441 13.406 -35.518 1.00 83.88 353 GLN A CA 1
ATOM 2745 C C . GLN A 1 353 ? 16.694 13.730 -34.217 1.00 83.88 353 GLN A C 1
ATOM 2747 O O . GLN A 1 353 ? 16.914 13.048 -33.214 1.00 83.88 353 GLN A O 1
ATOM 2752 N N . ASP A 1 354 ? 15.746 14.675 -34.245 1.00 86.44 354 ASP A N 1
ATOM 2753 C CA . ASP A 1 354 ? 14.920 15.041 -33.084 1.00 86.44 354 ASP A CA 1
ATOM 2754 C C . ASP A 1 354 ? 14.052 13.876 -32.583 1.00 86.44 354 ASP A C 1
ATOM 2756 O O . ASP A 1 354 ? 13.583 13.874 -31.441 1.00 86.44 354 ASP A O 1
ATOM 2760 N N . PHE A 1 355 ? 13.833 12.859 -33.423 1.00 89.31 355 PHE A N 1
ATOM 2761 C CA . PHE A 1 355 ? 13.021 11.701 -33.074 1.00 89.31 355 PHE A CA 1
ATOM 2762 C C . PHE A 1 355 ? 13.820 10.577 -32.393 1.00 89.31 355 PHE A C 1
ATOM 2764 O O . PHE A 1 355 ? 13.223 9.613 -31.919 1.00 89.31 355 PHE A O 1
ATOM 2771 N N . ASN A 1 356 ? 15.142 10.703 -32.230 1.00 89.31 356 ASN A N 1
ATOM 2772 C CA . ASN A 1 356 ? 16.002 9.689 -31.602 1.00 89.31 356 ASN A CA 1
ATOM 2773 C C . ASN A 1 356 ? 16.067 9.790 -30.062 1.00 89.31 356 ASN A C 1
ATOM 2775 O O . ASN A 1 356 ? 17.137 9.801 -29.456 1.00 89.31 356 ASN A O 1
ATOM 2779 N N . CYS A 1 357 ? 14.907 9.847 -29.400 1.00 94.12 357 CYS A N 1
ATOM 2780 C CA . CYS A 1 357 ? 14.823 9.910 -27.936 1.00 94.12 357 CYS A CA 1
ATOM 2781 C C . CYS A 1 357 ? 15.336 8.617 -27.257 1.00 94.12 357 CYS A C 1
ATOM 2783 O O . CYS A 1 357 ? 14.745 7.549 -27.420 1.00 94.12 357 CYS A O 1
ATOM 2785 N N . GLY A 1 358 ? 16.390 8.746 -26.438 1.00 91.62 358 GLY A N 1
ATOM 2786 C CA . GLY A 1 358 ? 17.087 7.657 -25.730 1.00 91.62 358 GLY A CA 1
ATOM 2787 C C . GLY A 1 358 ? 16.641 7.373 -24.285 1.00 91.62 358 GLY A C 1
ATOM 2788 O O . GLY A 1 358 ? 16.920 6.311 -23.732 1.00 91.62 358 GLY A O 1
ATOM 2789 N N . VAL A 1 359 ? 15.908 8.308 -23.673 1.00 95.44 359 VAL A N 1
ATOM 2790 C CA . VAL A 1 359 ? 15.830 8.483 -22.207 1.00 95.44 359 VAL A CA 1
ATOM 2791 C C . VAL A 1 359 ? 15.438 7.215 -21.435 1.00 95.44 359 VAL A C 1
ATOM 2793 O O . VAL A 1 359 ? 15.936 6.965 -20.341 1.00 95.44 359 VAL A O 1
ATOM 2796 N N . CYS A 1 360 ? 14.523 6.404 -21.971 1.00 95.38 360 CYS A N 1
ATOM 2797 C CA . CYS A 1 360 ? 14.019 5.222 -21.269 1.00 95.38 360 CYS A CA 1
ATOM 2798 C C . CYS A 1 360 ? 15.065 4.108 -21.074 1.00 95.38 360 CYS A C 1
ATOM 2800 O O . CYS A 1 360 ? 15.008 3.412 -20.058 1.00 95.38 360 CYS A O 1
ATOM 2802 N N . GLU A 1 361 ? 16.008 3.955 -22.002 1.00 93.75 361 GLU A N 1
ATOM 2803 C CA . GLU A 1 361 ? 17.110 2.992 -21.905 1.00 93.75 361 GLU A CA 1
ATOM 2804 C C . GLU A 1 361 ? 18.193 3.506 -20.951 1.00 93.75 361 GLU A C 1
ATOM 2806 O O . GLU A 1 361 ? 18.587 2.797 -20.019 1.00 93.75 361 GLU A O 1
ATOM 2811 N N . GLU A 1 362 ? 18.568 4.780 -21.089 1.00 88.88 362 GLU A N 1
ATOM 2812 C CA . GLU A 1 362 ? 19.584 5.436 -20.260 1.00 88.88 362 GLU A CA 1
ATOM 2813 C C . GLU A 1 362 ? 19.285 5.270 -18.765 1.00 88.88 362 GLU A C 1
ATOM 2815 O O . GLU A 1 362 ? 20.146 4.843 -17.991 1.00 88.88 362 GLU A O 1
ATOM 2820 N N . VAL A 1 363 ? 18.031 5.501 -18.357 1.00 92.44 363 VAL A N 1
ATOM 2821 C CA . VAL A 1 363 ? 17.627 5.397 -16.945 1.00 92.44 363 VAL A CA 1
ATOM 2822 C C . VAL A 1 363 ? 17.345 3.975 -16.471 1.00 92.44 363 VAL A C 1
ATOM 2824 O O . VAL A 1 363 ? 17.108 3.776 -15.278 1.00 92.44 363 VAL A O 1
ATOM 2827 N N . CYS A 1 364 ? 17.286 2.982 -17.366 1.00 94.06 364 CYS A N 1
ATOM 2828 C CA . CYS A 1 364 ? 16.934 1.625 -16.969 1.00 94.06 364 CYS A CA 1
ATOM 2829 C C . CYS A 1 364 ? 17.975 1.105 -15.957 1.00 94.06 364 CYS A C 1
ATOM 2831 O O . CYS A 1 364 ? 19.158 1.023 -16.299 1.00 94.06 364 CYS A O 1
ATOM 2833 N N . PRO A 1 365 ? 17.567 0.771 -14.715 1.00 89.12 365 PRO A N 1
ATOM 2834 C CA . PRO A 1 365 ? 18.511 0.454 -13.644 1.00 89.12 365 PRO A CA 1
ATOM 2835 C C . PRO A 1 365 ? 18.915 -1.026 -13.615 1.00 89.12 365 PRO A C 1
ATOM 2837 O O . PRO A 1 365 ? 19.737 -1.423 -12.792 1.00 89.12 365 PRO A O 1
ATOM 2840 N N . VAL A 1 366 ? 18.304 -1.857 -14.464 1.00 87.06 366 VAL A N 1
ATOM 2841 C CA . VAL A 1 366 ? 18.700 -3.259 -14.627 1.00 87.06 366 VAL A CA 1
ATOM 2842 C C . VAL A 1 366 ? 20.098 -3.274 -15.262 1.00 87.06 366 VAL A C 1
ATOM 2844 O O . VAL A 1 366 ? 20.272 -2.581 -16.263 1.00 87.06 366 VAL A O 1
ATOM 2847 N N . PRO A 1 367 ? 21.077 -4.037 -14.732 1.00 76.38 367 PRO A N 1
ATOM 2848 C CA . PRO A 1 367 ? 22.461 -4.006 -15.217 1.00 76.38 367 PRO A CA 1
ATOM 2849 C C . PRO A 1 367 ? 22.611 -4.225 -16.727 1.00 76.38 367 PRO A C 1
ATOM 2851 O O . PRO A 1 367 ? 23.328 -3.477 -17.377 1.00 76.38 367 PRO A O 1
ATOM 2854 N N . THR A 1 368 ? 21.877 -5.187 -17.294 1.00 73.62 368 THR A N 1
ATOM 2855 C CA . THR A 1 368 ? 21.896 -5.497 -18.738 1.00 73.62 368 THR A CA 1
ATOM 2856 C C . THR A 1 368 ? 20.997 -4.600 -19.574 1.00 73.62 368 THR A C 1
ATOM 2858 O O . THR A 1 368 ? 20.894 -4.805 -20.778 1.00 73.62 368 THR A O 1
ATOM 2861 N N . LYS A 1 369 ? 20.308 -3.652 -18.930 1.00 81.81 369 LYS A N 1
ATOM 2862 C CA . LYS A 1 369 ? 19.150 -2.932 -19.456 1.00 81.81 369 LYS A CA 1
ATOM 2863 C C . LYS A 1 369 ? 18.003 -3.885 -19.819 1.00 81.81 369 LYS A C 1
ATOM 2865 O O . LYS A 1 369 ? 18.168 -5.056 -20.139 1.00 81.81 369 LYS A O 1
ATOM 2870 N N . ALA A 1 370 ? 16.784 -3.386 -19.674 1.00 89.69 370 ALA A N 1
ATOM 2871 C CA . ALA A 1 370 ? 15.574 -4.080 -20.118 1.00 89.69 370 ALA A CA 1
ATOM 2872 C C . ALA A 1 370 ? 14.956 -3.403 -21.344 1.00 89.69 370 ALA A C 1
ATOM 2874 O O . ALA A 1 370 ? 13.898 -3.810 -21.809 1.00 89.69 370 ALA A O 1
ATOM 2875 N N . ILE A 1 371 ? 15.565 -2.321 -21.817 1.00 91.19 371 ILE A N 1
ATOM 2876 C CA . ILE A 1 371 ? 15.096 -1.516 -22.934 1.00 91.19 371 ILE A CA 1
ATOM 2877 C C . ILE A 1 371 ? 16.308 -1.328 -23.830 1.00 91.19 371 ILE A C 1
ATOM 2879 O O . ILE A 1 371 ? 17.365 -0.970 -23.327 1.00 91.19 371 ILE A O 1
ATOM 2883 N N . HIS A 1 372 ? 16.155 -1.593 -25.118 1.00 86.69 372 HIS A N 1
ATOM 2884 C CA . HIS A 1 372 ? 17.210 -1.449 -26.119 1.00 86.69 372 HIS A CA 1
ATOM 2885 C C . HIS A 1 372 ? 16.634 -0.770 -27.359 1.00 86.69 372 HIS A C 1
ATOM 2887 O O . HIS A 1 372 ? 15.425 -0.545 -27.439 1.00 86.69 372 HIS A O 1
ATOM 2893 N N . PHE A 1 373 ? 17.494 -0.445 -28.320 1.00 85.00 373 PHE A N 1
ATOM 2894 C CA . PHE A 1 373 ? 17.100 0.171 -29.580 1.00 85.00 373 PHE A CA 1
ATOM 2895 C C . PHE A 1 373 ? 17.437 -0.735 -30.757 1.00 85.00 373 PHE A C 1
ATOM 2897 O O . PHE A 1 373 ? 18.532 -1.279 -30.808 1.00 85.00 373 PHE A O 1
ATOM 2904 N N . ASN A 1 374 ? 16.522 -0.816 -31.718 1.00 79.56 374 ASN A N 1
ATOM 2905 C CA . ASN A 1 374 ? 16.791 -1.320 -33.060 1.00 79.56 374 ASN A CA 1
ATOM 2906 C C . ASN A 1 374 ? 16.880 -0.111 -34.009 1.00 79.56 374 ASN A C 1
ATOM 2908 O O . ASN A 1 374 ? 15.957 0.714 -34.052 1.00 79.56 374 ASN A O 1
ATOM 2912 N N . THR A 1 375 ? 17.995 0.022 -34.728 1.00 83.44 375 THR A N 1
ATOM 2913 C CA . THR A 1 375 ? 18.225 1.131 -35.663 1.00 83.44 375 THR A CA 1
ATOM 2914 C C . THR A 1 375 ? 17.663 0.789 -37.038 1.00 83.44 375 THR A C 1
ATOM 2916 O O . THR A 1 375 ? 18.093 -0.159 -37.686 1.00 83.44 375 THR A O 1
ATOM 2919 N N . TYR A 1 376 ? 16.708 1.589 -37.497 1.00 80.88 376 TYR A N 1
ATOM 2920 C CA . TYR A 1 376 ? 16.198 1.555 -38.860 1.00 80.88 376 TYR A CA 1
ATOM 2921 C C . TYR A 1 376 ? 16.919 2.603 -39.703 1.00 80.88 376 TYR A C 1
ATOM 2923 O O . TYR A 1 376 ? 16.997 3.753 -39.282 1.00 80.88 376 TYR A O 1
ATOM 2931 N N . VAL A 1 377 ? 17.385 2.228 -40.892 1.00 83.62 377 VAL A N 1
ATOM 2932 C CA . VAL A 1 377 ? 17.992 3.147 -41.863 1.00 83.62 377 VAL A CA 1
ATOM 2933 C C . VAL A 1 377 ? 17.143 3.145 -43.126 1.00 83.62 377 VAL A C 1
ATOM 2935 O O . VAL A 1 377 ? 16.812 2.075 -43.640 1.00 83.62 377 VAL A O 1
ATOM 2938 N N . ASP A 1 378 ? 16.753 4.321 -43.609 1.00 82.94 378 ASP A N 1
ATOM 2939 C CA . ASP A 1 378 ? 15.989 4.437 -44.851 1.00 82.94 378 ASP A CA 1
ATOM 2940 C C . ASP A 1 378 ? 16.880 4.502 -46.106 1.00 82.94 378 ASP A C 1
ATOM 2942 O O . ASP A 1 378 ? 18.108 4.504 -46.034 1.00 82.94 378 ASP A O 1
ATOM 2946 N N . ALA A 1 379 ? 16.254 4.569 -47.286 1.00 82.62 379 ALA A N 1
ATOM 2947 C CA . ALA A 1 379 ? 16.962 4.620 -48.568 1.00 82.62 379 ALA A CA 1
ATOM 2948 C C . ALA A 1 379 ? 17.815 5.891 -48.760 1.00 82.62 379 ALA A C 1
ATOM 2950 O O . ALA A 1 379 ? 18.687 5.921 -49.625 1.00 82.62 379 ALA A O 1
ATOM 2951 N N . GLN A 1 380 ? 17.564 6.938 -47.971 1.00 82.44 380 GLN A N 1
ATOM 2952 C CA . GLN A 1 380 ? 18.296 8.200 -47.971 1.00 82.44 380 GLN A CA 1
ATOM 2953 C C . GLN A 1 380 ? 19.409 8.225 -46.908 1.00 82.44 380 GLN A C 1
ATOM 2955 O O . GLN A 1 380 ? 20.074 9.248 -46.753 1.00 82.44 380 GLN A O 1
ATOM 2960 N N . GLY A 1 381 ? 19.620 7.121 -46.180 1.00 81.94 381 GLY A N 1
ATOM 2961 C CA . GLY A 1 381 ? 20.628 7.010 -45.125 1.00 81.94 381 GLY A CA 1
ATOM 2962 C C . GLY A 1 381 ? 20.234 7.678 -43.803 1.00 81.94 381 GLY A C 1
ATOM 2963 O O . GLY A 1 381 ? 21.101 7.916 -42.966 1.00 81.94 381 GLY A O 1
ATOM 2964 N N . ARG A 1 382 ? 18.954 8.012 -43.596 1.00 83.75 382 ARG A N 1
ATOM 2965 C CA . ARG A 1 382 ? 18.445 8.580 -42.336 1.00 83.75 382 ARG A CA 1
ATOM 2966 C C . ARG A 1 382 ? 18.192 7.462 -41.332 1.00 83.75 382 ARG A C 1
ATOM 2968 O O . ARG A 1 382 ? 17.562 6.462 -41.675 1.00 83.75 382 ARG A O 1
ATOM 2975 N N . GLU A 1 383 ? 18.626 7.652 -40.088 1.00 85.44 383 GLU A N 1
ATOM 2976 C CA . GLU A 1 383 ? 18.602 6.604 -39.061 1.00 85.44 383 GLU A CA 1
ATOM 2977 C C . GLU A 1 383 ? 17.597 6.890 -37.931 1.00 85.44 383 GLU A C 1
ATOM 2979 O O . GLU A 1 383 ? 17.656 7.919 -37.263 1.00 85.44 383 GLU A O 1
ATOM 2984 N N . ILE A 1 384 ? 16.695 5.959 -37.620 1.00 86.06 384 ILE A N 1
ATOM 2985 C CA . ILE A 1 384 ? 15.829 6.059 -36.436 1.00 86.06 384 ILE A CA 1
ATOM 2986 C C . ILE A 1 384 ? 15.990 4.859 -35.512 1.00 86.06 384 ILE A C 1
ATOM 2988 O O . ILE A 1 384 ? 15.788 3.707 -35.891 1.00 86.06 384 ILE A O 1
ATOM 2992 N N . ARG A 1 385 ? 16.290 5.155 -34.249 1.00 86.56 385 ARG A N 1
ATOM 2993 C CA . ARG A 1 385 ? 16.485 4.199 -33.160 1.00 86.56 385 ARG A CA 1
ATOM 2994 C C . ARG A 1 385 ? 15.154 3.916 -32.472 1.00 86.56 385 ARG A C 1
ATOM 2996 O O . ARG A 1 385 ? 14.695 4.696 -31.641 1.00 86.56 385 ARG A O 1
ATOM 3003 N N . ARG A 1 386 ? 14.530 2.780 -32.775 1.00 89.31 386 ARG A N 1
ATOM 3004 C CA . ARG A 1 386 ? 13.233 2.375 -32.208 1.00 89.31 386 ARG A CA 1
ATOM 3005 C C . ARG A 1 386 ? 13.429 1.597 -30.906 1.00 89.31 386 ARG A C 1
ATOM 3007 O O . ARG A 1 386 ? 14.088 0.557 -30.937 1.00 89.31 386 ARG A O 1
ATOM 3014 N N . PRO A 1 387 ? 12.877 2.053 -29.770 1.00 92.50 387 PRO A N 1
ATOM 3015 C CA . PRO A 1 387 ? 13.017 1.339 -28.514 1.00 92.50 387 PRO A CA 1
ATOM 3016 C C . PRO A 1 387 ? 12.125 0.095 -28.482 1.00 92.50 387 PRO A C 1
ATOM 3018 O O . PRO A 1 387 ? 10.973 0.142 -28.921 1.00 92.50 387 PRO A O 1
ATOM 3021 N N . PHE A 1 388 ? 12.624 -0.981 -27.881 1.00 90.69 388 PHE A N 1
ATOM 3022 C CA . PHE A 1 388 ? 11.862 -2.185 -27.547 1.00 90.69 388 PHE A CA 1
ATOM 3023 C C . PHE A 1 388 ? 12.187 -2.652 -26.122 1.00 90.69 388 PHE A C 1
ATOM 3025 O O . PHE A 1 388 ? 13.227 -2.299 -25.562 1.00 90.69 388 PHE A O 1
ATOM 3032 N N . VAL A 1 389 ? 11.279 -3.419 -25.511 1.00 92.06 389 VAL A N 1
ATOM 3033 C CA . VAL A 1 389 ? 11.407 -3.888 -24.122 1.00 92.06 389 VAL A CA 1
ATOM 3034 C C . VAL A 1 389 ? 11.678 -5.387 -24.092 1.00 92.06 389 VAL A C 1
ATOM 3036 O O . VAL A 1 389 ? 10.905 -6.175 -24.627 1.00 92.06 389 VAL A O 1
ATOM 3039 N N . ARG A 1 390 ? 12.731 -5.779 -23.380 1.00 87.50 390 ARG A N 1
ATOM 3040 C CA . ARG A 1 390 ? 13.029 -7.158 -23.002 1.00 87.50 390 ARG A CA 1
ATOM 3041 C C . ARG A 1 390 ? 12.253 -7.557 -21.751 1.00 87.50 390 ARG A C 1
ATOM 3043 O O . ARG A 1 390 ? 12.599 -7.192 -20.624 1.00 87.50 390 ARG A O 1
ATOM 3050 N N . GLU A 1 391 ? 11.164 -8.292 -21.942 1.00 88.19 391 GLU A N 1
ATOM 3051 C CA . GLU A 1 391 ? 10.286 -8.700 -20.842 1.00 88.19 391 GLU A CA 1
ATOM 3052 C C . GLU A 1 391 ? 10.929 -9.705 -19.884 1.00 88.19 391 GLU A C 1
ATOM 3054 O O . GLU A 1 391 ? 10.583 -9.726 -18.707 1.00 88.19 391 GLU A O 1
ATOM 3059 N N . ASP A 1 392 ? 11.874 -10.515 -20.346 1.00 83.81 392 ASP A N 1
ATOM 3060 C CA . ASP A 1 392 ? 12.548 -11.554 -19.565 1.00 83.81 392 ASP A CA 1
ATOM 3061 C C . ASP A 1 392 ? 13.378 -10.999 -18.397 1.00 83.81 392 ASP A C 1
ATOM 3063 O O . ASP A 1 392 ? 13.432 -11.640 -17.346 1.00 83.81 392 ASP A O 1
ATOM 3067 N N . VAL A 1 393 ? 13.94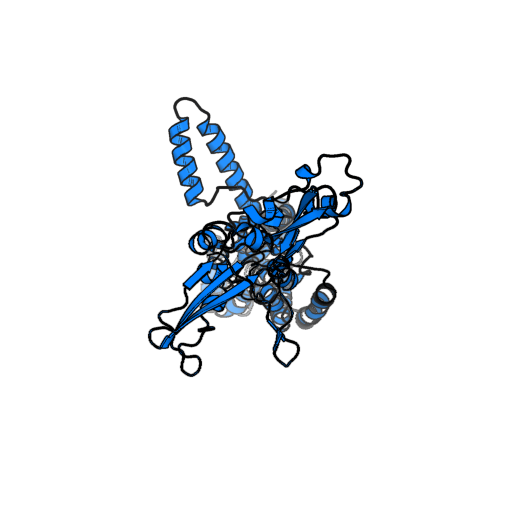0 -9.793 -18.556 1.00 87.38 393 VAL A N 1
ATOM 3068 C CA . VAL A 1 393 ? 14.744 -9.080 -17.541 1.00 87.38 393 VAL A CA 1
ATOM 3069 C C . VAL A 1 393 ? 14.046 -7.842 -16.957 1.00 87.38 393 VAL A C 1
ATOM 3071 O O . VAL A 1 393 ? 14.483 -7.292 -15.946 1.00 87.38 393 VAL A O 1
ATOM 3074 N N . CYS A 1 394 ? 12.938 -7.381 -17.551 1.00 93.50 394 CYS A N 1
ATOM 3075 C CA . CYS A 1 394 ? 12.199 -6.220 -17.050 1.00 93.50 394 CYS A CA 1
ATOM 3076 C C . CYS A 1 394 ? 11.540 -6.510 -15.691 1.00 93.50 394 CYS A C 1
ATOM 3078 O O . CYS A 1 394 ? 10.639 -7.343 -15.584 1.00 93.50 394 CYS A O 1
ATOM 3080 N N . VAL A 1 395 ? 11.929 -5.762 -14.658 1.00 95.44 395 VAL A N 1
ATOM 3081 C CA . VAL A 1 395 ? 11.358 -5.876 -13.301 1.00 95.44 395 VAL A CA 1
ATOM 3082 C C . VAL A 1 395 ? 10.128 -4.986 -13.069 1.00 95.44 395 VAL A C 1
ATOM 3084 O O . VAL A 1 395 ? 9.537 -5.005 -11.992 1.00 95.44 395 VAL A O 1
ATOM 3087 N N . GLY A 1 396 ? 9.752 -4.153 -14.044 1.00 96.12 396 GLY A N 1
ATOM 3088 C CA . GLY A 1 396 ? 8.595 -3.258 -13.919 1.00 96.12 396 GLY A CA 1
ATOM 3089 C C . GLY A 1 396 ? 8.764 -2.155 -12.872 1.00 96.12 396 GLY A C 1
ATOM 3090 O O . GLY A 1 396 ? 7.801 -1.775 -12.214 1.00 96.12 396 GLY A O 1
ATOM 3091 N N . CYS A 1 397 ? 9.981 -1.629 -12.684 1.00 96.31 397 CYS A N 1
ATOM 3092 C CA . CYS A 1 397 ? 10.231 -0.594 -11.676 1.00 96.31 397 CYS A CA 1
ATOM 3093 C C . CYS A 1 397 ? 9.559 0.754 -11.994 1.00 96.31 397 CYS A C 1
ATOM 3095 O O . CYS A 1 397 ? 9.342 1.555 -11.087 1.00 96.31 397 CYS A O 1
ATOM 3097 N N . GLY A 1 398 ? 9.241 1.019 -13.265 1.00 97.06 398 GLY A N 1
ATOM 3098 C CA . GLY A 1 398 ? 8.564 2.243 -13.695 1.00 97.06 398 GLY A CA 1
ATOM 3099 C C . GLY A 1 398 ? 9.458 3.470 -13.878 1.00 97.06 398 GLY A C 1
ATOM 3100 O O . GLY A 1 398 ? 8.942 4.557 -14.125 1.00 97.06 398 GLY A O 1
ATOM 3101 N N . PHE A 1 399 ? 10.787 3.342 -13.793 1.00 97.50 399 PHE A N 1
ATOM 3102 C CA . PHE A 1 399 ? 11.671 4.502 -13.969 1.00 97.50 399 PHE A CA 1
ATOM 3103 C C . PHE A 1 399 ? 11.549 5.089 -15.385 1.00 97.50 399 PHE A C 1
ATOM 3105 O O . PHE A 1 399 ? 11.363 6.293 -15.531 1.00 97.50 399 PHE A O 1
ATOM 3112 N N . CYS A 1 400 ? 11.500 4.240 -16.415 1.00 97.38 400 CYS A N 1
ATOM 3113 C CA . CYS A 1 400 ? 11.270 4.658 -17.800 1.00 97.38 400 CYS A CA 1
ATOM 3114 C C . CYS A 1 400 ? 9.953 5.435 -17.995 1.00 97.38 400 CYS A C 1
ATOM 3116 O O . CYS A 1 400 ? 9.929 6.451 -18.686 1.00 97.38 400 CYS A O 1
ATOM 3118 N N . GLU A 1 401 ? 8.867 5.010 -17.342 1.00 97.62 401 GLU A N 1
ATOM 3119 C CA . GLU A 1 401 ? 7.578 5.710 -17.373 1.00 97.62 401 GLU A CA 1
ATOM 3120 C C . GLU A 1 401 ? 7.670 7.087 -16.696 1.00 97.62 401 GLU A C 1
ATOM 3122 O O . GLU A 1 401 ? 7.130 8.069 -17.215 1.00 97.62 401 GLU A O 1
ATOM 3127 N N . LYS A 1 402 ? 8.377 7.185 -15.561 1.00 96.31 402 LYS A N 1
ATOM 3128 C CA . LYS A 1 402 ? 8.560 8.440 -14.815 1.00 96.31 402 LYS A CA 1
ATOM 3129 C C . LYS A 1 402 ? 9.233 9.524 -15.656 1.00 96.31 402 LYS A C 1
ATOM 3131 O O . LYS A 1 402 ? 8.788 10.669 -15.617 1.00 96.31 402 LYS A O 1
ATOM 3136 N N . VAL A 1 403 ? 10.300 9.166 -16.367 1.00 96.62 403 VAL A N 1
ATOM 3137 C CA . VAL A 1 403 ? 11.155 10.123 -17.094 1.00 96.62 403 VAL A CA 1
ATOM 3138 C C . VAL A 1 403 ? 10.731 10.349 -18.541 1.00 96.62 403 VAL A C 1
ATOM 3140 O O . VAL A 1 403 ? 11.284 11.219 -19.203 1.00 96.62 403 VAL A O 1
ATOM 3143 N N . CYS A 1 404 ? 9.756 9.584 -19.045 1.00 97.38 404 CYS A N 1
ATOM 3144 C CA . CYS A 1 404 ? 9.265 9.740 -20.409 1.00 97.38 404 CYS A CA 1
ATOM 3145 C C . CYS A 1 404 ? 8.823 11.202 -20.656 1.00 97.38 404 CYS A C 1
ATOM 3147 O O . CYS A 1 404 ? 7.934 11.679 -19.932 1.00 97.38 404 CYS A O 1
ATOM 3149 N N . PRO A 1 405 ? 9.405 11.896 -21.659 1.00 96.38 405 PRO A N 1
ATOM 3150 C CA . PRO A 1 405 ? 9.167 13.323 -21.900 1.00 96.38 405 PRO A CA 1
ATOM 3151 C C . PRO A 1 405 ? 7.815 13.609 -22.569 1.00 96.38 405 PRO A C 1
ATOM 3153 O O . PRO A 1 405 ? 7.391 14.759 -22.645 1.00 96.38 405 PRO A O 1
ATOM 3156 N N . VAL A 1 406 ? 7.117 12.573 -23.044 1.00 95.69 406 VAL A N 1
ATOM 3157 C CA . VAL A 1 406 ? 5.797 12.707 -23.669 1.00 95.69 406 VAL A CA 1
ATOM 3158 C C . VAL A 1 406 ? 4.786 13.251 -22.655 1.00 95.69 406 VAL A C 1
ATOM 3160 O O . VAL A 1 406 ? 4.618 12.704 -21.561 1.00 95.69 406 VAL A O 1
ATOM 3163 N N . LEU A 1 407 ? 4.102 14.334 -23.033 1.00 91.06 407 LEU A N 1
ATOM 3164 C CA . LEU A 1 407 ? 3.094 14.995 -22.206 1.00 91.06 407 LEU A CA 1
ATOM 3165 C C . LEU A 1 407 ? 1.820 14.145 -22.071 1.00 91.06 407 LEU A C 1
ATOM 3167 O O . LEU A 1 407 ? 1.406 13.440 -22.993 1.00 91.06 407 LEU A O 1
ATOM 3171 N N . GLY A 1 408 ? 1.161 14.245 -20.914 1.00 91.12 408 GLY A N 1
ATOM 3172 C CA . GLY A 1 408 ? -0.012 13.434 -20.585 1.00 91.12 408 GLY A CA 1
ATOM 3173 C C . GLY A 1 408 ? 0.370 11.996 -20.228 1.00 91.12 408 GLY A C 1
ATOM 3174 O O . GLY A 1 408 ? 1.212 11.776 -19.354 1.00 91.12 408 GLY A O 1
ATOM 3175 N N . THR A 1 409 ? -0.267 11.018 -20.876 1.00 89.88 409 THR A N 1
ATOM 3176 C CA . THR A 1 409 ? 0.098 9.600 -20.736 1.00 89.88 409 THR A CA 1
ATOM 3177 C C . THR A 1 409 ? 1.463 9.362 -21.377 1.00 89.88 409 THR A C 1
ATOM 3179 O O . THR A 1 409 ? 1.688 9.754 -22.525 1.00 89.88 409 THR A O 1
ATOM 3182 N N . SER A 1 410 ? 2.384 8.732 -20.652 1.00 95.19 410 SER A N 1
ATOM 3183 C CA . SER A 1 410 ? 3.701 8.385 -21.188 1.00 95.19 410 SER A CA 1
ATOM 3184 C C . SER A 1 410 ? 3.577 7.442 -22.383 1.00 95.19 410 SER A C 1
ATOM 3186 O O . SER A 1 410 ? 2.616 6.688 -22.510 1.00 95.19 410 SER A O 1
ATOM 3188 N N . ALA A 1 411 ? 4.574 7.474 -23.262 1.00 96.62 411 ALA A N 1
ATOM 3189 C CA . ALA A 1 411 ? 4.657 6.525 -24.365 1.00 96.62 411 ALA A CA 1
ATOM 3190 C C . ALA A 1 411 ? 5.170 5.146 -23.941 1.00 96.62 411 ALA A C 1
ATOM 3192 O O . ALA A 1 411 ? 4.977 4.183 -24.662 1.00 96.62 411 ALA A O 1
ATOM 3193 N N . ILE A 1 412 ? 5.835 5.044 -22.793 1.00 96.50 412 ILE A N 1
ATOM 3194 C CA . ILE A 1 412 ? 6.183 3.770 -22.168 1.00 96.50 412 ILE A CA 1
ATOM 3195 C C . ILE A 1 412 ? 5.472 3.698 -20.819 1.00 96.50 412 ILE A C 1
ATOM 3197 O O . ILE A 1 412 ? 5.579 4.625 -20.010 1.00 96.50 412 ILE A O 1
ATOM 3201 N N . VAL A 1 413 ? 4.698 2.640 -20.607 1.00 95.31 413 VAL A N 1
ATOM 3202 C CA . VAL A 1 413 ? 3.868 2.420 -19.415 1.00 95.31 413 VAL A CA 1
ATOM 3203 C C . VAL A 1 413 ? 4.215 1.080 -18.792 1.00 95.31 413 VAL A C 1
ATOM 3205 O O . VAL A 1 413 ? 4.578 0.146 -19.501 1.00 95.31 413 VAL A O 1
ATOM 3208 N N . VAL A 1 414 ? 4.128 0.967 -17.472 1.00 95.38 414 VAL A N 1
ATOM 3209 C CA . VAL A 1 414 ? 4.288 -0.314 -16.784 1.00 95.38 414 VAL A CA 1
ATOM 3210 C C . VAL A 1 414 ? 2.927 -0.919 -16.483 1.00 95.38 414 VAL A C 1
ATOM 3212 O O . VAL A 1 414 ? 2.070 -0.304 -15.851 1.00 95.38 414 VAL A O 1
ATOM 3215 N N . GLU A 1 415 ? 2.757 -2.170 -16.886 1.00 93.12 415 GLU A N 1
ATOM 3216 C CA . GLU A 1 415 ? 1.601 -2.983 -16.543 1.00 93.12 415 GLU A CA 1
ATOM 3217 C C . GLU A 1 415 ? 1.959 -3.916 -15.389 1.00 93.12 415 GLU A C 1
ATOM 3219 O O . GLU A 1 415 ? 2.913 -4.683 -15.487 1.00 93.12 415 GLU A O 1
ATOM 3224 N N . GLY A 1 416 ? 1.238 -3.816 -14.273 1.00 92.12 416 GLY A N 1
ATOM 3225 C CA . GLY A 1 416 ? 1.457 -4.633 -13.088 1.00 92.12 416 GLY A CA 1
ATOM 3226 C C . GLY A 1 416 ? 1.120 -6.097 -13.341 1.00 92.12 416 GLY A C 1
ATOM 3227 O O . GLY A 1 416 ? 0.144 -6.404 -14.021 1.00 92.12 416 GLY A O 1
ATOM 3228 N N . ILE A 1 417 ? 1.919 -6.991 -12.762 1.00 90.06 417 ILE A N 1
ATOM 3229 C CA . ILE A 1 417 ? 1.716 -8.439 -12.845 1.00 90.06 417 ILE A CA 1
ATOM 3230 C C . ILE A 1 417 ? 1.412 -8.984 -11.451 1.00 90.06 417 ILE A C 1
ATOM 3232 O O . ILE A 1 417 ? 2.055 -8.611 -10.464 1.00 90.06 417 ILE A O 1
ATOM 3236 N N . GLN A 1 418 ? 0.415 -9.863 -11.386 1.00 87.19 418 GLN A N 1
ATOM 3237 C CA . GLN A 1 418 ? 0.028 -10.634 -10.210 1.00 87.19 418 GLN A CA 1
ATOM 3238 C C . GLN A 1 418 ? -0.273 -12.077 -10.652 1.00 87.19 418 GLN A C 1
ATOM 3240 O O . GLN A 1 418 ? -1.018 -12.239 -11.621 1.00 87.19 418 GLN A O 1
ATOM 3245 N N . PRO A 1 419 ? 0.286 -13.107 -9.989 1.00 89.62 419 PRO A N 1
ATOM 3246 C CA . PRO A 1 419 ? 1.291 -13.041 -8.917 1.00 89.62 419 PRO A CA 1
ATOM 3247 C C . PRO A 1 419 ? 2.630 -12.457 -9.401 1.00 89.62 419 PRO A C 1
ATOM 3249 O O . PRO A 1 419 ? 2.955 -12.533 -10.584 1.00 89.62 419 PRO A O 1
ATOM 3252 N N . GLN A 1 420 ? 3.420 -11.856 -8.503 1.00 93.44 420 GLN A N 1
ATOM 3253 C CA . GLN A 1 420 ? 4.747 -11.338 -8.876 1.00 93.44 420 GLN A CA 1
ATOM 3254 C C . GLN A 1 420 ? 5.688 -12.495 -9.232 1.00 93.44 420 GLN A C 1
ATOM 3256 O O . GLN A 1 420 ? 5.870 -13.421 -8.441 1.00 93.44 420 GLN A O 1
ATOM 3261 N N . THR A 1 421 ? 6.323 -12.429 -10.400 1.00 92.00 421 THR A N 1
ATOM 3262 C CA . THR A 1 421 ? 7.236 -13.475 -10.884 1.00 92.00 421 THR A CA 1
ATOM 3263 C C . THR A 1 421 ? 8.695 -13.063 -10.718 1.00 92.00 421 THR A C 1
ATOM 3265 O O . THR A 1 421 ? 9.007 -11.878 -10.597 1.00 92.00 421 THR A O 1
ATOM 3268 N N . LYS A 1 422 ? 9.617 -14.030 -10.746 1.00 90.62 422 LYS A N 1
ATOM 3269 C CA . LYS A 1 422 ? 11.050 -13.731 -10.857 1.00 90.62 422 LYS A CA 1
ATOM 3270 C C . LYS A 1 422 ? 11.434 -13.510 -12.321 1.00 90.62 422 LYS A C 1
ATOM 3272 O O . LYS A 1 422 ? 10.940 -14.216 -13.200 1.00 90.62 422 LYS A O 1
ATOM 3277 N N . VAL A 1 423 ? 12.271 -12.512 -12.587 1.00 86.75 423 VAL A N 1
ATOM 3278 C CA . VAL A 1 423 ? 12.936 -12.331 -13.884 1.00 86.75 423 VAL A CA 1
ATOM 3279 C C . VAL A 1 423 ? 14.111 -13.294 -14.001 1.00 86.75 423 VAL A C 1
ATOM 3281 O O . VAL A 1 423 ? 14.671 -13.717 -12.989 1.00 86.75 423 VAL A O 1
ATOM 3284 N N . LYS A 1 424 ? 14.499 -13.639 -15.230 1.00 69.31 424 LYS A N 1
ATOM 3285 C CA . LYS A 1 424 ? 15.693 -14.462 -15.444 1.00 69.31 424 LYS A CA 1
ATOM 3286 C C . LYS A 1 424 ? 16.924 -13.648 -15.054 1.00 69.31 424 LYS A C 1
ATOM 3288 O O . LYS A 1 424 ? 17.071 -12.502 -15.479 1.00 69.31 424 LYS A O 1
ATOM 3293 N N . ARG A 1 425 ? 17.830 -14.232 -14.263 1.00 59.66 425 ARG A N 1
ATOM 3294 C CA . ARG A 1 425 ? 19.165 -13.647 -14.099 1.00 59.66 425 ARG A CA 1
ATOM 3295 C C . ARG A 1 425 ? 19.906 -13.753 -15.434 1.00 59.66 425 ARG A C 1
ATOM 3297 O O . ARG A 1 425 ? 19.922 -14.852 -15.989 1.00 59.66 425 ARG A O 1
ATOM 3304 N N . PRO A 1 426 ? 20.661 -12.721 -15.849 1.00 49.91 426 PRO A N 1
ATOM 3305 C CA . PRO A 1 426 ? 21.715 -12.908 -16.846 1.00 49.91 426 PRO A CA 1
ATOM 3306 C C . PRO A 1 426 ? 22.618 -14.078 -16.426 1.00 49.91 426 PRO A C 1
ATOM 3308 O O . PRO A 1 426 ? 22.863 -15.002 -17.187 1.00 49.91 426 PRO A O 1
ATOM 3311 N N . LYS A 1 427 ? 22.958 -14.156 -15.129 1.00 44.09 427 LYS A N 1
ATOM 3312 C CA . LYS A 1 427 ? 23.728 -15.266 -14.543 1.00 44.09 427 LYS A CA 1
ATOM 3313 C C . LYS A 1 427 ? 23.135 -16.668 -14.718 1.00 44.09 427 LYS A C 1
ATOM 3315 O O . LYS A 1 427 ? 23.915 -17.603 -14.774 1.00 44.09 427 LYS A O 1
ATOM 3320 N N . GLU A 1 428 ? 21.817 -16.857 -14.778 1.00 45.81 428 GLU A N 1
ATOM 3321 C CA . GLU A 1 428 ? 21.231 -18.198 -14.992 1.00 45.81 428 GLU A CA 1
ATOM 3322 C C . GLU A 1 428 ? 21.244 -18.621 -16.464 1.00 45.81 428 GLU A C 1
ATOM 3324 O O . GLU A 1 428 ? 21.280 -19.817 -16.749 1.00 45.81 428 GLU A O 1
ATOM 3329 N N . ILE A 1 429 ? 21.277 -17.656 -17.386 1.00 48.94 429 ILE A N 1
ATOM 3330 C CA . ILE A 1 429 ? 21.615 -17.906 -18.792 1.00 48.94 429 ILE A CA 1
ATOM 3331 C C . ILE A 1 429 ? 23.104 -18.293 -18.882 1.00 48.94 429 ILE A C 1
ATOM 3333 O O . ILE A 1 429 ? 23.449 -19.265 -19.546 1.00 48.94 429 ILE A O 1
ATOM 3337 N N . LEU A 1 430 ? 23.961 -17.612 -18.110 1.00 46.56 430 LEU A N 1
ATOM 3338 C CA . LEU A 1 430 ? 25.418 -17.792 -18.104 1.00 46.56 430 LEU A CA 1
ATOM 3339 C C . LEU A 1 430 ? 25.920 -19.067 -17.382 1.00 46.56 430 LEU A C 1
ATOM 3341 O O . LEU A 1 430 ? 26.988 -19.566 -17.716 1.00 46.56 430 LEU A O 1
ATOM 3345 N N . ASN A 1 431 ? 25.191 -19.597 -16.387 1.00 48.06 431 ASN A N 1
ATOM 3346 C CA . ASN A 1 431 ? 25.640 -20.723 -15.541 1.00 48.06 431 ASN A CA 1
ATOM 3347 C C . ASN A 1 431 ? 25.236 -22.115 -16.036 1.00 48.06 431 ASN A C 1
ATOM 3349 O O . ASN A 1 431 ? 25.556 -23.114 -15.384 1.00 48.06 431 ASN A O 1
ATOM 3353 N N . LYS A 1 432 ? 24.531 -22.235 -17.161 1.00 49.16 432 LYS A N 1
ATOM 3354 C CA . LYS A 1 432 ? 24.498 -23.541 -17.814 1.00 49.16 432 LYS A CA 1
ATOM 3355 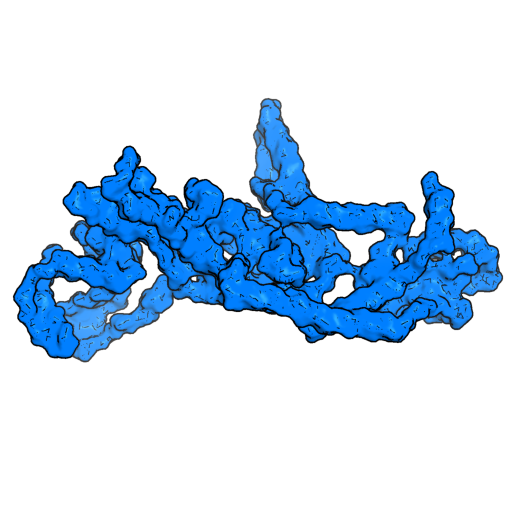C C . LYS A 1 432 ? 25.874 -23.738 -18.434 1.00 49.16 432 LYS A C 1
ATOM 3357 O O . LYS A 1 432 ? 26.305 -22.899 -19.215 1.00 49.16 432 LYS A O 1
ATOM 3362 N N . ASN A 1 433 ? 26.537 -24.851 -18.112 1.00 54.22 433 ASN A N 1
ATOM 3363 C CA . ASN A 1 433 ? 27.601 -25.452 -18.925 1.00 54.22 433 ASN A CA 1
ATOM 3364 C C . ASN A 1 433 ? 27.037 -25.767 -20.328 1.00 54.22 433 ASN A C 1
ATOM 3366 O O . ASN A 1 433 ? 26.854 -26.922 -20.698 1.00 54.22 433 ASN A O 1
ATOM 3370 N N . PHE A 1 434 ? 26.650 -24.727 -21.064 1.00 65.12 434 PHE A N 1
ATOM 3371 C CA . PHE A 1 434 ? 25.996 -24.789 -22.360 1.00 65.12 434 PHE A CA 1
ATOM 3372 C C . PHE A 1 434 ? 26.953 -25.387 -23.386 1.00 65.12 434 PHE A C 1
ATOM 3374 O O . PHE A 1 434 ? 26.556 -26.167 -24.244 1.00 65.12 434 PHE A O 1
ATOM 3381 N N . LEU A 1 435 ? 28.237 -25.086 -23.211 1.00 77.12 435 LEU A N 1
ATOM 3382 C CA . LEU A 1 435 ? 29.339 -25.743 -23.882 1.00 77.12 435 LEU A CA 1
ATOM 3383 C C . LEU A 1 435 ? 29.840 -26.878 -22.963 1.00 77.12 435 LEU A C 1
ATOM 3385 O O . LEU A 1 435 ? 30.210 -26.603 -21.816 1.00 77.12 435 LEU A O 1
ATOM 3389 N N . PRO A 1 436 ? 29.820 -28.150 -23.396 1.00 82.50 436 PRO A N 1
ATOM 3390 C CA . PRO A 1 436 ? 30.300 -29.275 -22.591 1.00 82.50 436 PRO A CA 1
ATOM 3391 C C . PRO A 1 436 ? 31.834 -29.308 -22.541 1.00 82.50 436 PRO A C 1
ATOM 3393 O O . PRO A 1 436 ? 32.502 -28.746 -23.401 1.00 82.50 436 PRO A O 1
ATOM 3396 N N . GLU A 1 437 ? 32.432 -29.977 -21.556 1.00 84.44 437 GLU A N 1
ATOM 3397 C CA . GLU A 1 437 ? 33.902 -30.099 -21.482 1.00 84.44 437 GLU A CA 1
ATOM 3398 C C . GLU A 1 437 ? 34.495 -30.909 -22.644 1.00 84.44 437 GLU A C 1
ATOM 3400 O O . GLU A 1 437 ? 35.633 -30.666 -23.052 1.00 84.44 437 GLU A O 1
ATOM 3405 N N . THR A 1 438 ? 33.712 -31.834 -23.207 1.00 85.44 438 THR A N 1
ATOM 3406 C CA . THR A 1 438 ? 34.099 -32.656 -24.353 1.00 85.44 438 THR A CA 1
ATOM 3407 C C . THR A 1 438 ? 33.015 -32.686 -25.431 1.00 85.44 438 THR A C 1
ATOM 3409 O O . THR A 1 438 ? 31.819 -32.701 -25.142 1.00 85.44 438 THR A O 1
ATOM 3412 N N . LEU A 1 439 ? 33.444 -32.700 -26.693 1.00 81.81 439 LEU A N 1
ATOM 3413 C CA . LEU A 1 439 ? 32.606 -32.853 -27.885 1.00 81.81 439 LEU A CA 1
ATOM 3414 C C . LEU A 1 439 ? 33.186 -34.001 -28.723 1.00 81.81 439 LEU A C 1
ATOM 3416 O O . LEU A 1 439 ? 34.006 -33.788 -29.615 1.00 81.81 439 LEU A O 1
ATOM 3420 N N . GLY A 1 440 ? 32.829 -35.244 -28.390 1.00 85.06 440 GLY A N 1
ATOM 3421 C CA . GLY A 1 440 ? 33.511 -36.424 -28.933 1.00 85.06 440 GLY A CA 1
ATOM 3422 C C . GLY A 1 440 ? 34.983 -36.442 -28.509 1.00 85.06 440 GLY A C 1
ATOM 3423 O O . GLY A 1 440 ? 35.278 -36.399 -27.317 1.00 85.06 440 GLY A O 1
ATOM 3424 N N . ASP A 1 441 ? 35.900 -36.449 -29.478 1.00 86.75 441 ASP A N 1
ATOM 3425 C CA . ASP A 1 441 ? 37.352 -36.439 -29.227 1.00 86.75 441 ASP A CA 1
ATOM 3426 C C . ASP A 1 441 ? 37.921 -35.041 -28.909 1.00 86.75 441 ASP A C 1
ATOM 3428 O O . ASP A 1 441 ? 39.109 -34.899 -28.630 1.00 86.75 441 ASP A O 1
ATOM 3432 N N . TRP A 1 442 ? 37.102 -33.991 -28.990 1.00 88.94 442 TRP A N 1
ATOM 3433 C CA . TRP A 1 442 ? 37.526 -32.615 -28.745 1.00 88.94 442 TRP A CA 1
ATOM 3434 C C . TRP A 1 442 ? 37.397 -32.267 -27.262 1.00 88.94 442 TRP A C 1
ATOM 3436 O O . TRP A 1 442 ? 36.324 -32.440 -26.682 1.00 88.94 442 TRP A O 1
ATOM 3446 N N . LYS A 1 443 ? 38.459 -31.732 -26.655 1.00 89.62 443 LYS A N 1
ATOM 3447 C CA . LYS A 1 443 ? 38.489 -31.281 -25.256 1.00 89.62 443 LYS A CA 1
ATOM 3448 C C . LYS A 1 443 ? 38.615 -29.770 -25.169 1.00 89.62 443 LYS A C 1
ATOM 3450 O O . LYS A 1 443 ? 39.457 -29.180 -25.842 1.00 89.62 443 LYS A O 1
ATOM 3455 N N . ARG A 1 444 ? 37.803 -29.151 -24.319 1.00 89.19 444 ARG A N 1
ATOM 3456 C CA . ARG A 1 444 ? 37.857 -27.710 -24.079 1.00 89.19 444 ARG A CA 1
ATOM 3457 C C . ARG A 1 444 ? 39.123 -27.333 -23.299 1.00 89.19 444 ARG A C 1
ATOM 3459 O O . ARG A 1 444 ? 39.442 -27.994 -22.313 1.00 89.19 444 ARG A O 1
ATOM 3466 N N . ILE A 1 445 ? 39.824 -26.279 -23.722 1.00 85.81 445 ILE A N 1
ATOM 3467 C CA . ILE A 1 445 ? 41.087 -25.835 -23.097 1.00 85.81 445 ILE A CA 1
ATOM 3468 C C . ILE A 1 445 ? 40.841 -25.198 -21.719 1.00 85.81 445 ILE A C 1
ATOM 3470 O O . ILE A 1 445 ? 41.597 -25.433 -20.778 1.00 85.81 445 ILE A O 1
ATOM 3474 N N . SER A 1 446 ? 39.782 -24.398 -21.590 1.00 82.62 446 SER A N 1
ATOM 3475 C CA . SER A 1 446 ? 39.451 -23.635 -20.380 1.00 82.62 446 SER A CA 1
ATOM 3476 C C . SER A 1 446 ? 37.938 -23.549 -20.164 1.00 82.62 446 SER A C 1
ATOM 3478 O O . SER A 1 446 ? 37.150 -24.065 -20.956 1.00 82.62 446 SER A O 1
ATOM 3480 N N . GLY A 1 447 ? 37.495 -22.903 -19.082 1.00 80.62 447 GLY A N 1
ATOM 3481 C CA . GLY A 1 447 ? 36.088 -22.508 -18.964 1.00 80.62 447 GLY A CA 1
ATOM 3482 C C . GLY A 1 447 ? 35.679 -21.564 -20.111 1.00 80.62 447 GLY A C 1
ATOM 3483 O O . GLY A 1 447 ? 36.557 -20.886 -20.651 1.00 80.62 447 GLY A O 1
ATOM 3484 N N . PRO A 1 448 ? 34.389 -21.517 -20.501 1.00 82.19 448 PRO A N 1
ATOM 3485 C CA . PRO A 1 448 ? 33.916 -20.564 -21.500 1.00 82.19 448 PRO A CA 1
ATOM 3486 C C . PRO A 1 448 ? 34.165 -19.128 -21.040 1.00 82.19 448 PRO A C 1
ATOM 3488 O O . PRO A 1 448 ? 33.830 -18.772 -19.907 1.00 82.19 448 PRO A O 1
ATOM 3491 N N . ASN A 1 449 ? 34.715 -18.308 -21.928 1.00 84.44 449 ASN A N 1
ATOM 3492 C CA . ASN A 1 449 ? 34.793 -16.867 -21.739 1.00 84.44 449 ASN A CA 1
ATOM 3493 C C . ASN A 1 449 ? 33.444 -16.243 -22.095 1.00 84.44 449 ASN A C 1
ATOM 3495 O O . ASN A 1 449 ? 32.733 -16.740 -22.970 1.00 84.44 449 ASN A O 1
ATOM 3499 N N . ILE A 1 450 ? 33.082 -15.164 -21.404 1.00 82.44 450 ILE A N 1
ATOM 3500 C CA . ILE A 1 450 ? 31.800 -14.495 -21.612 1.00 82.44 450 ILE A CA 1
ATOM 3501 C C . ILE A 1 450 ? 32.023 -12.993 -21.703 1.00 82.44 450 ILE A C 1
ATOM 3503 O O . ILE A 1 450 ? 32.452 -12.352 -20.737 1.00 82.44 450 ILE A O 1
ATOM 3507 N N . TYR A 1 451 ? 31.662 -12.446 -22.856 1.00 84.75 451 TYR A N 1
ATOM 3508 C CA . TYR A 1 451 ? 31.738 -11.026 -23.152 1.00 84.75 451 TYR A CA 1
ATOM 3509 C C . TYR A 1 451 ? 30.311 -10.485 -23.231 1.00 84.75 451 TYR A C 1
ATOM 3511 O O . TYR A 1 451 ? 29.582 -10.750 -24.184 1.00 84.75 451 TYR A O 1
ATOM 3519 N N . GLU A 1 452 ? 29.880 -9.800 -22.172 1.00 78.56 452 GLU A N 1
ATOM 3520 C CA . GLU A 1 452 ? 28.508 -9.309 -21.996 1.00 78.56 452 GLU A CA 1
ATOM 3521 C C . GLU A 1 452 ? 28.451 -7.786 -22.137 1.00 78.56 452 GLU A C 1
ATOM 3523 O O . GLU A 1 452 ? 29.183 -7.062 -21.455 1.00 78.56 452 GLU A O 1
ATOM 3528 N N . GLY A 1 453 ? 27.533 -7.312 -22.980 1.00 68.56 453 GLY A N 1
ATOM 3529 C CA . GLY A 1 453 ? 27.324 -5.893 -23.239 1.00 68.56 453 GLY A CA 1
ATOM 3530 C C . GLY A 1 453 ? 28.413 -5.246 -24.099 1.00 68.56 453 GLY A C 1
ATOM 3531 O O . GLY A 1 453 ? 29.374 -5.877 -24.534 1.00 68.56 453 GLY A O 1
ATOM 3532 N N . LYS A 1 454 ? 28.231 -3.946 -24.355 1.00 72.56 454 LYS A N 1
ATOM 3533 C CA . LYS A 1 454 ? 29.063 -3.171 -25.282 1.00 72.56 454 LYS A CA 1
ATOM 3534 C C . LYS A 1 454 ? 30.542 -3.174 -24.905 1.00 72.56 454 LYS A C 1
ATOM 3536 O O . LYS A 1 454 ? 31.374 -3.470 -25.752 1.00 72.56 454 LYS A O 1
ATOM 3541 N N . ASP A 1 455 ? 30.851 -2.849 -23.654 1.00 72.56 455 ASP A N 1
ATOM 3542 C CA . ASP A 1 455 ? 32.229 -2.575 -23.233 1.00 72.56 455 ASP A CA 1
ATOM 3543 C C . ASP A 1 455 ? 33.114 -3.822 -23.336 1.00 72.56 455 ASP A C 1
ATOM 3545 O O . ASP A 1 455 ? 34.240 -3.742 -23.816 1.00 72.56 455 ASP A O 1
ATOM 3549 N N . LYS A 1 456 ? 32.571 -4.993 -22.977 1.00 80.56 456 LYS A N 1
ATOM 3550 C CA . LYS A 1 456 ? 33.296 -6.266 -23.048 1.00 80.56 456 LYS A CA 1
ATOM 3551 C C . LYS A 1 456 ? 33.371 -6.849 -24.449 1.00 80.56 456 LYS A C 1
ATOM 3553 O O . LYS A 1 456 ? 34.272 -7.633 -24.718 1.00 80.56 456 LYS A O 1
ATOM 3558 N N . LEU A 1 457 ? 32.443 -6.511 -25.344 1.00 83.75 457 LEU A N 1
ATOM 3559 C CA . LEU A 1 457 ? 32.505 -7.017 -26.714 1.00 83.75 457 LEU A CA 1
ATOM 3560 C C . LEU A 1 457 ? 33.751 -6.501 -27.443 1.00 83.75 457 LEU A C 1
ATOM 3562 O O . LEU A 1 457 ? 34.365 -7.261 -28.182 1.00 83.75 457 LEU A O 1
ATOM 3566 N N . TYR A 1 458 ? 34.162 -5.259 -27.181 1.00 81.06 458 TYR A N 1
ATOM 3567 C CA . TYR A 1 458 ? 35.408 -4.705 -27.720 1.00 81.06 458 TYR A CA 1
ATOM 3568 C C . TYR A 1 458 ? 36.671 -5.355 -27.130 1.00 81.06 458 TYR A C 1
ATOM 3570 O O . TYR A 1 458 ? 37.731 -5.278 -27.737 1.00 81.06 458 TYR A O 1
ATOM 3578 N N . GLU A 1 459 ? 36.578 -6.024 -25.974 1.00 85.00 459 GLU A N 1
ATOM 3579 C CA . GLU A 1 459 ? 37.675 -6.861 -25.458 1.00 85.00 459 GLU A CA 1
ATOM 3580 C C . GLU A 1 459 ? 37.819 -8.171 -26.254 1.00 85.00 459 GLU A C 1
ATOM 3582 O O . GLU A 1 459 ? 38.881 -8.789 -26.222 1.00 85.00 459 GLU A O 1
ATOM 3587 N N . TYR A 1 460 ? 36.753 -8.613 -26.934 1.00 84.44 460 TYR A N 1
ATOM 3588 C CA . TYR A 1 460 ? 36.735 -9.837 -27.740 1.00 84.44 460 TYR A CA 1
ATOM 3589 C C . TYR A 1 460 ? 36.992 -9.576 -29.226 1.00 84.44 460 TYR A C 1
ATOM 3591 O O . TYR A 1 460 ? 37.794 -10.272 -29.842 1.00 84.44 460 TYR A O 1
ATOM 3599 N N . ILE A 1 461 ? 36.315 -8.577 -29.795 1.00 82.25 461 ILE A N 1
ATOM 3600 C CA . ILE A 1 461 ? 36.473 -8.147 -31.183 1.00 82.25 461 ILE A CA 1
ATOM 3601 C C . ILE A 1 461 ? 37.190 -6.796 -31.183 1.00 82.25 461 ILE A C 1
ATOM 3603 O O . ILE A 1 461 ? 36.591 -5.769 -30.850 1.00 82.25 461 ILE A O 1
ATOM 3607 N N . ASP A 1 462 ? 38.456 -6.800 -31.594 1.00 71.25 462 ASP A N 1
ATOM 3608 C CA . ASP A 1 462 ? 39.245 -5.579 -31.762 1.00 71.25 462 ASP A CA 1
ATOM 3609 C C . ASP A 1 462 ? 38.863 -4.868 -33.073 1.00 71.25 462 ASP A C 1
ATOM 3611 O O . ASP A 1 462 ? 39.410 -5.130 -34.143 1.00 71.25 462 ASP A O 1
ATOM 3615 N N . GLY A 1 463 ? 37.857 -3.991 -32.985 1.00 66.38 463 GLY A N 1
ATOM 3616 C CA . GLY A 1 463 ? 37.287 -3.262 -34.122 1.00 66.38 463 GLY A CA 1
ATOM 3617 C C . GLY A 1 463 ? 36.279 -4.087 -34.936 1.00 66.38 463 GLY A C 1
ATOM 3618 O O . GLY A 1 463 ? 36.473 -5.266 -35.199 1.00 66.38 463 GLY A O 1
ATOM 3619 N N . GLY A 1 464 ? 35.157 -3.482 -35.345 1.00 72.19 464 GLY A N 1
ATOM 3620 C CA . GLY A 1 464 ? 34.094 -4.203 -36.063 1.00 72.19 464 GLY A CA 1
ATOM 3621 C C . GLY A 1 464 ? 33.043 -4.850 -35.152 1.00 72.19 464 GLY A C 1
ATOM 3622 O O . GLY A 1 464 ? 32.265 -5.688 -35.606 1.00 72.19 464 GLY A O 1
ATOM 3623 N N . ALA A 1 465 ? 32.969 -4.441 -33.882 1.00 80.31 465 ALA A N 1
ATOM 3624 C CA . ALA A 1 465 ? 31.877 -4.796 -32.972 1.00 80.31 465 ALA A CA 1
ATOM 3625 C C . ALA A 1 465 ? 30.584 -4.002 -33.265 1.00 80.31 465 ALA A C 1
ATOM 3627 O O . ALA A 1 465 ? 29.490 -4.409 -32.870 1.00 80.31 465 ALA A O 1
ATOM 3628 N N . GLU A 1 466 ? 30.680 -2.876 -33.979 1.00 75.25 466 GLU A N 1
ATOM 3629 C CA . GLU A 1 466 ? 29.575 -1.958 -34.284 1.00 75.25 466 GLU A CA 1
ATOM 3630 C C . GLU A 1 466 ? 28.365 -2.633 -34.956 1.00 75.25 466 GLU A C 1
ATOM 3632 O O . GLU A 1 466 ? 27.235 -2.328 -34.562 1.00 75.25 466 GLU A O 1
ATOM 3637 N N . PRO A 1 467 ? 28.531 -3.559 -35.927 1.00 75.50 467 PRO A N 1
ATOM 3638 C CA . PRO A 1 467 ? 27.409 -4.281 -36.517 1.00 75.50 467 PRO A CA 1
ATOM 3639 C C . PRO A 1 467 ? 26.686 -5.158 -35.493 1.00 75.50 467 PRO A C 1
ATOM 3641 O O . PRO A 1 467 ? 25.467 -5.165 -35.451 1.00 75.50 467 PRO A O 1
ATOM 3644 N N . TYR A 1 468 ? 27.405 -5.846 -34.610 1.00 82.44 468 TYR A N 1
ATOM 3645 C CA . TYR A 1 468 ? 26.785 -6.678 -33.576 1.00 82.44 468 TYR A CA 1
ATOM 3646 C C . TYR A 1 468 ? 25.976 -5.821 -32.598 1.00 82.44 468 TYR A C 1
ATOM 3648 O O . TYR A 1 468 ? 24.832 -6.136 -32.267 1.00 82.44 468 TYR A O 1
ATOM 3656 N N . LEU A 1 469 ? 26.532 -4.674 -32.204 1.00 75.19 469 LEU A N 1
ATOM 3657 C CA . LEU A 1 469 ? 25.862 -3.717 -31.325 1.00 75.19 469 LEU A CA 1
ATOM 3658 C C . LEU A 1 469 ? 24.615 -3.085 -31.960 1.00 75.19 469 LEU A C 1
ATOM 3660 O O . LEU A 1 469 ? 23.685 -2.742 -31.229 1.00 75.19 469 LEU A O 1
ATOM 3664 N N . SER A 1 470 ? 24.565 -2.941 -33.289 1.00 73.12 470 SER A N 1
ATOM 3665 C CA . SER A 1 470 ? 23.389 -2.401 -33.989 1.00 73.12 470 SER A CA 1
ATOM 3666 C C . SER A 1 470 ? 22.239 -3.405 -34.123 1.00 73.12 470 SER A C 1
ATOM 3668 O O . SER A 1 470 ? 21.088 -2.987 -34.252 1.00 73.12 470 SER A O 1
ATOM 3670 N N . TYR A 1 471 ? 22.529 -4.703 -33.988 1.00 76.75 471 TYR A N 1
ATOM 3671 C CA . TYR A 1 471 ? 21.556 -5.797 -33.944 1.00 76.75 471 TYR A CA 1
ATOM 3672 C C . TYR A 1 471 ? 21.280 -6.279 -32.512 1.00 76.75 471 TYR A C 1
ATOM 3674 O O . TYR A 1 471 ? 21.149 -7.468 -32.259 1.00 76.75 471 TYR A O 1
ATOM 3682 N N . SER A 1 472 ? 21.170 -5.380 -31.534 1.00 71.88 472 SER A N 1
ATOM 3683 C CA . SER A 1 472 ? 20.727 -5.752 -30.177 1.00 71.88 472 SER A CA 1
ATOM 3684 C C . SER A 1 472 ? 21.585 -6.835 -29.488 1.00 71.88 472 SER A C 1
ATOM 3686 O O . SER A 1 472 ? 21.037 -7.692 -28.787 1.00 71.88 472 SER A O 1
ATOM 3688 N N . PHE A 1 473 ? 22.908 -6.829 -29.689 1.00 80.88 473 PHE A N 1
ATOM 3689 C CA . PHE A 1 473 ? 23.833 -7.762 -29.032 1.00 80.88 473 PHE A CA 1
ATOM 3690 C C . PHE A 1 473 ? 23.673 -7.776 -27.504 1.00 80.88 473 PHE A C 1
ATOM 3692 O O . PHE A 1 473 ? 23.621 -6.724 -26.861 1.00 80.88 473 PHE A O 1
ATOM 3699 N N . ILE A 1 474 ? 23.617 -8.981 -26.929 1.00 72.06 474 ILE A N 1
ATOM 3700 C CA . ILE A 1 474 ? 23.518 -9.210 -25.482 1.00 72.06 474 ILE A CA 1
ATOM 3701 C C . ILE A 1 474 ? 24.856 -9.713 -24.945 1.00 72.06 474 ILE A C 1
ATOM 3703 O O . ILE A 1 474 ? 25.478 -9.053 -24.109 1.00 72.06 474 ILE A O 1
ATOM 3707 N N . CYS A 1 475 ? 25.291 -10.885 -25.401 1.00 82.00 475 CYS A N 1
ATOM 3708 C CA . CYS A 1 475 ? 26.567 -11.467 -25.015 1.00 82.00 475 CYS A CA 1
ATOM 3709 C C . CYS A 1 475 ? 27.067 -12.465 -26.063 1.00 82.00 475 CYS A C 1
ATOM 3711 O O . CYS A 1 475 ? 26.295 -12.963 -26.887 1.00 82.00 475 CYS A O 1
ATOM 3713 N N . VAL A 1 476 ? 28.363 -12.759 -26.014 1.00 86.50 476 VAL A N 1
ATOM 3714 C CA . VAL A 1 476 ? 28.965 -13.889 -26.721 1.00 86.50 476 VAL A CA 1
ATOM 3715 C C . VAL A 1 476 ? 29.680 -14.785 -25.722 1.00 86.50 476 VAL A C 1
ATOM 3717 O O . VAL A 1 476 ? 30.447 -14.320 -24.872 1.00 86.50 476 VAL A O 1
ATOM 3720 N N . PHE A 1 477 ? 29.396 -16.079 -25.827 1.00 85.88 477 PHE A N 1
ATOM 3721 C CA . PHE A 1 477 ? 30.136 -17.132 -25.153 1.00 85.88 477 PHE A CA 1
ATOM 3722 C C . PHE A 1 477 ? 31.186 -17.664 -26.104 1.00 85.88 477 PHE A C 1
ATOM 3724 O O . PHE A 1 477 ? 30.843 -18.078 -27.207 1.00 85.88 477 PHE A O 1
ATOM 3731 N N . ASN A 1 478 ? 32.424 -17.718 -25.647 1.00 87.56 478 ASN A N 1
ATOM 3732 C CA . ASN A 1 478 ? 33.551 -18.196 -26.424 1.00 87.56 478 ASN A CA 1
ATOM 3733 C C . ASN A 1 478 ? 34.187 -19.404 -25.726 1.00 87.56 478 ASN A C 1
ATOM 3735 O O . ASN A 1 478 ? 34.438 -19.372 -24.518 1.00 87.56 478 ASN A O 1
ATOM 3739 N N . ALA A 1 479 ? 34.456 -20.479 -26.467 1.00 88.69 479 ALA A N 1
ATOM 3740 C CA . ALA A 1 479 ? 35.253 -21.594 -25.963 1.00 88.69 479 ALA A CA 1
ATOM 3741 C C . ALA A 1 479 ? 36.123 -22.225 -27.049 1.00 88.69 479 ALA A C 1
ATOM 3743 O O . ALA A 1 479 ? 35.657 -22.509 -28.150 1.00 88.69 479 ALA A O 1
ATOM 3744 N N . GLU A 1 480 ? 37.368 -22.535 -26.693 1.00 89.81 480 GLU A N 1
ATOM 3745 C CA . GLU A 1 480 ? 38.309 -23.224 -27.573 1.00 89.81 480 GLU A CA 1
ATOM 3746 C C . GLU A 1 480 ? 38.400 -24.717 -27.223 1.00 89.81 480 GLU A C 1
ATOM 3748 O O . GLU A 1 480 ? 38.554 -25.097 -26.057 1.00 89.81 480 GLU A O 1
ATOM 3753 N N . TYR A 1 481 ? 38.324 -25.566 -28.244 1.00 90.06 481 TYR A N 1
ATOM 3754 C CA . TYR A 1 481 ? 38.429 -27.018 -28.160 1.00 90.06 481 TYR A CA 1
ATOM 3755 C C . TYR A 1 481 ? 39.615 -27.535 -28.970 1.00 90.06 481 TYR A C 1
ATOM 3757 O O . TYR A 1 481 ? 39.864 -27.080 -30.085 1.00 90.06 481 TYR A O 1
ATOM 3765 N N . VAL A 1 482 ? 40.301 -28.551 -28.447 1.00 90.81 482 VAL A N 1
ATOM 3766 C CA . VAL A 1 482 ? 41.458 -29.201 -29.074 1.00 90.81 482 VAL A CA 1
ATOM 3767 C C . VAL A 1 482 ? 41.222 -30.700 -29.167 1.00 90.81 482 VAL A C 1
ATOM 3769 O O . VAL A 1 482 ? 40.781 -31.319 -28.200 1.00 90.81 482 VAL A O 1
ATOM 3772 N N . LYS A 1 483 ? 41.527 -31.289 -30.323 1.00 84.75 483 LYS A N 1
ATOM 3773 C CA . LYS A 1 483 ? 41.502 -32.748 -30.526 1.00 84.75 483 LYS A CA 1
ATOM 3774 C C . LYS A 1 483 ? 42.907 -33.354 -30.530 1.00 84.75 483 LYS A C 1
ATOM 3776 O O . LYS A 1 483 ? 43.127 -34.356 -29.867 1.00 84.75 483 LYS A O 1
ATOM 3781 N N . ASP A 1 484 ? 43.853 -32.686 -31.196 1.00 79.75 484 ASP A N 1
ATOM 3782 C CA . ASP A 1 484 ? 45.276 -33.049 -31.309 1.00 79.75 484 ASP A CA 1
ATOM 3783 C C . ASP A 1 484 ? 46.132 -31.764 -31.343 1.00 79.75 484 ASP A C 1
ATOM 3785 O O . ASP A 1 484 ? 45.586 -30.681 -31.560 1.00 79.75 484 ASP A O 1
ATOM 3789 N N . ALA A 1 485 ? 47.466 -31.861 -31.217 1.00 69.62 485 ALA A N 1
ATOM 3790 C CA . ALA A 1 485 ? 48.386 -30.709 -31.104 1.00 69.62 485 ALA A CA 1
ATOM 3791 C C . ALA A 1 485 ? 48.227 -29.608 -32.181 1.00 69.62 485 ALA A C 1
ATOM 3793 O O . ALA A 1 485 ? 48.579 -28.460 -31.925 1.00 69.62 485 ALA A O 1
ATOM 3794 N N . ASN A 1 486 ? 47.651 -29.928 -33.348 1.00 73.75 486 ASN A N 1
ATOM 3795 C CA . ASN A 1 486 ? 47.498 -29.002 -34.476 1.00 73.75 486 ASN A CA 1
ATOM 3796 C C . ASN A 1 486 ? 46.039 -28.692 -34.866 1.00 73.75 486 ASN A C 1
ATOM 3798 O O . ASN A 1 486 ? 45.815 -28.071 -35.903 1.00 73.75 486 ASN A O 1
ATOM 3802 N N . LYS A 1 487 ? 45.030 -29.135 -34.100 1.00 84.56 487 LYS A N 1
ATOM 3803 C CA . LYS A 1 487 ? 43.612 -28.917 -34.446 1.00 84.56 487 LYS A CA 1
ATOM 3804 C C . LYS A 1 487 ? 42.868 -28.226 -33.310 1.00 84.56 487 LYS A C 1
ATOM 3806 O O . LYS A 1 487 ? 42.638 -28.836 -32.266 1.00 84.56 487 LYS A O 1
ATOM 3811 N N . LYS A 1 488 ? 42.468 -26.979 -33.563 1.00 86.50 488 LYS A N 1
ATOM 3812 C CA . LYS A 1 488 ? 41.718 -26.101 -32.657 1.00 86.50 488 LYS A CA 1
ATOM 3813 C C . LYS A 1 488 ? 40.389 -25.704 -33.299 1.00 86.50 488 LYS A C 1
ATOM 3815 O O . LYS A 1 488 ? 40.353 -25.422 -34.494 1.00 86.50 488 LYS A O 1
ATOM 3820 N N . ILE A 1 489 ? 39.317 -25.693 -32.515 1.00 86.94 489 ILE A N 1
ATOM 3821 C CA . ILE A 1 489 ? 38.011 -25.143 -32.895 1.00 86.94 489 ILE A CA 1
ATOM 3822 C C . ILE A 1 489 ? 37.635 -24.091 -31.863 1.00 86.94 489 ILE A C 1
ATOM 3824 O O . ILE A 1 489 ? 37.627 -24.381 -30.669 1.00 86.94 489 ILE A O 1
ATOM 3828 N N . LEU A 1 490 ? 37.290 -22.899 -32.336 1.00 85.50 490 LEU A N 1
ATOM 3829 C CA . LEU A 1 490 ? 36.666 -21.859 -31.533 1.00 85.50 490 LEU A CA 1
ATOM 3830 C C . LEU A 1 490 ? 35.153 -21.937 -31.737 1.00 85.50 490 LEU A C 1
ATOM 3832 O O . LEU A 1 490 ? 34.686 -21.973 -32.875 1.00 85.50 490 LEU A O 1
ATOM 3836 N N . ILE A 1 491 ? 34.397 -22.009 -30.647 1.00 86.19 491 ILE A N 1
ATOM 3837 C CA . ILE A 1 491 ? 32.937 -21.979 -30.680 1.00 86.19 491 ILE A CA 1
ATOM 3838 C C . ILE A 1 491 ? 32.479 -20.673 -30.057 1.00 86.19 491 ILE A C 1
ATOM 3840 O O . ILE A 1 491 ? 32.702 -20.459 -28.864 1.00 86.19 491 ILE A O 1
ATOM 3844 N N . ASP A 1 492 ? 31.775 -19.879 -30.861 1.00 86.00 492 ASP A N 1
ATOM 3845 C CA . ASP A 1 492 ? 31.076 -18.690 -30.404 1.00 86.00 492 ASP A CA 1
ATOM 3846 C C . ASP A 1 492 ? 29.570 -18.910 -30.406 1.00 86.00 492 ASP A C 1
ATOM 3848 O O . ASP A 1 492 ? 28.979 -19.331 -31.403 1.00 86.00 492 ASP A O 1
ATOM 3852 N N . VAL A 1 493 ? 28.934 -18.588 -29.286 1.00 85.31 493 VAL A N 1
ATOM 3853 C CA . VAL A 1 493 ? 27.479 -18.600 -29.150 1.00 85.31 493 VAL A CA 1
ATOM 3854 C C . VAL A 1 493 ? 27.040 -17.181 -28.859 1.00 85.31 493 VAL A C 1
ATOM 3856 O O . VAL A 1 493 ? 27.329 -16.641 -27.794 1.00 85.31 493 VAL A O 1
ATOM 3859 N N . TRP A 1 494 ? 26.348 -16.588 -29.821 1.00 84.12 494 TRP A N 1
ATOM 3860 C CA . TRP A 1 494 ? 25.906 -15.205 -29.761 1.00 84.12 494 TRP A CA 1
ATOM 3861 C C . TRP A 1 494 ? 24.451 -15.125 -29.311 1.00 84.12 494 TRP A C 1
ATOM 3863 O O . TRP A 1 494 ? 23.587 -15.821 -29.849 1.00 84.12 494 TRP A O 1
ATOM 3873 N N . GLU A 1 495 ? 24.173 -14.255 -28.347 1.00 78.44 495 GLU A N 1
ATOM 3874 C CA . GLU A 1 495 ? 22.821 -13.959 -27.884 1.00 78.44 495 GLU A CA 1
ATOM 3875 C C . GLU A 1 495 ? 22.431 -12.530 -28.283 1.00 78.44 495 GLU A C 1
ATOM 3877 O O . GLU A 1 495 ? 23.183 -11.578 -28.058 1.00 78.44 495 GLU A O 1
ATOM 3882 N N . PHE A 1 496 ? 21.235 -12.381 -28.856 1.00 79.38 496 PHE A N 1
ATOM 3883 C CA . PHE A 1 496 ? 20.681 -11.106 -29.316 1.00 79.38 496 PHE A CA 1
ATOM 3884 C C . PHE A 1 496 ? 19.268 -10.886 -28.779 1.00 79.38 496 PHE A C 1
ATOM 3886 O O . PHE A 1 496 ? 18.584 -11.826 -28.369 1.00 79.38 496 PHE A O 1
ATOM 3893 N N . GLY A 1 497 ? 18.823 -9.628 -28.794 1.00 60.72 497 GLY A N 1
ATOM 3894 C CA . GLY A 1 497 ? 17.510 -9.212 -28.294 1.00 60.72 497 GLY A CA 1
ATOM 3895 C C . GLY A 1 497 ? 16.306 -9.864 -28.983 1.00 60.72 497 GLY A C 1
ATOM 3896 O O . GLY A 1 497 ? 15.252 -9.975 -28.355 1.00 60.72 497 GLY A O 1
ATOM 3897 N N . SER A 1 498 ? 16.449 -10.304 -30.237 1.00 66.31 498 SER A N 1
ATOM 3898 C CA . SER A 1 498 ? 15.405 -10.987 -31.007 1.00 66.31 498 SER A CA 1
ATOM 3899 C C . SER A 1 498 ? 15.996 -11.987 -32.020 1.00 66.31 498 SER A C 1
ATOM 3901 O O . SER A 1 498 ? 17.158 -11.838 -32.416 1.00 66.31 498 SER A O 1
ATOM 3903 N N . PRO A 1 499 ? 15.228 -13.003 -32.467 1.00 70.94 499 PRO A N 1
ATOM 3904 C CA . PRO A 1 499 ? 15.645 -13.893 -33.554 1.00 70.94 499 PRO A CA 1
ATOM 3905 C C . PRO A 1 499 ? 15.937 -13.153 -34.867 1.00 70.94 499 PRO A C 1
ATOM 3907 O O . PRO A 1 499 ? 16.849 -13.536 -35.597 1.00 70.94 499 PRO A O 1
ATOM 3910 N N . GLU A 1 500 ? 15.184 -12.092 -35.165 1.00 71.62 500 GLU A N 1
ATOM 3911 C CA . GLU A 1 500 ? 15.363 -11.269 -36.361 1.00 71.62 500 GLU A CA 1
ATOM 3912 C C . GLU A 1 500 ? 16.696 -10.525 -36.333 1.00 71.62 500 GLU A C 1
ATOM 3914 O O . GLU A 1 500 ? 17.388 -10.474 -37.348 1.00 71.62 500 GLU A O 1
ATOM 3919 N N . ASP A 1 501 ? 17.082 -9.997 -35.170 1.00 73.19 501 ASP A N 1
ATOM 3920 C CA . ASP A 1 501 ? 18.365 -9.322 -35.007 1.00 73.19 501 ASP A CA 1
ATOM 3921 C C . ASP A 1 501 ? 19.540 -10.312 -35.132 1.00 73.19 501 ASP A C 1
ATOM 3923 O O . ASP A 1 501 ? 20.515 -10.037 -35.836 1.00 73.19 501 ASP A O 1
ATOM 3927 N N . ALA A 1 502 ? 19.408 -11.501 -34.525 1.00 77.94 502 ALA A N 1
ATOM 3928 C CA . ALA A 1 502 ? 20.389 -12.581 -34.650 1.00 77.94 502 ALA A CA 1
ATOM 3929 C C . ALA A 1 502 ? 20.569 -13.029 -36.109 1.00 77.94 502 ALA A C 1
ATOM 3931 O O . ALA A 1 502 ? 21.686 -13.260 -36.567 1.00 77.94 502 ALA A O 1
ATOM 3932 N N . PHE A 1 503 ? 19.477 -13.139 -36.864 1.00 77.00 503 PHE A N 1
ATOM 3933 C CA . PHE A 1 503 ? 19.545 -13.431 -38.292 1.00 77.00 503 PHE A CA 1
ATOM 3934 C C . PHE A 1 503 ? 20.164 -12.267 -39.077 1.00 77.00 503 PHE A C 1
ATOM 3936 O O . PHE A 1 503 ? 20.998 -12.488 -39.956 1.00 77.00 503 PHE A O 1
ATOM 3943 N N . GLY A 1 504 ? 19.772 -11.034 -38.755 1.00 75.56 504 GLY A N 1
ATOM 3944 C CA . GLY A 1 504 ? 20.186 -9.816 -39.441 1.00 75.56 504 GLY A CA 1
ATOM 3945 C C . GLY A 1 504 ? 21.699 -9.614 -39.439 1.00 75.56 504 GLY A C 1
ATOM 3946 O O . GLY A 1 504 ? 22.285 -9.457 -40.514 1.00 75.56 504 GLY A O 1
ATOM 3947 N N . VAL A 1 505 ? 22.345 -9.705 -38.273 1.00 78.56 505 VAL A N 1
ATOM 3948 C CA . VAL A 1 505 ? 23.798 -9.491 -38.149 1.00 78.56 505 VAL A CA 1
ATOM 3949 C C . VAL A 1 505 ? 24.609 -10.477 -38.991 1.00 78.56 505 VAL A C 1
ATOM 3951 O O . VAL A 1 505 ? 25.503 -10.061 -39.724 1.00 78.56 505 VAL A O 1
ATOM 3954 N N . PHE A 1 506 ? 24.237 -11.760 -38.990 1.00 75.44 506 PHE A N 1
ATOM 3955 C CA . PHE A 1 506 ? 24.936 -12.799 -39.754 1.00 75.44 506 PHE A CA 1
ATOM 3956 C C . PHE A 1 506 ? 24.472 -12.909 -41.211 1.00 75.44 506 PHE A C 1
ATOM 3958 O O . PHE A 1 506 ? 25.046 -13.657 -41.999 1.00 75.44 506 PHE A O 1
ATOM 3965 N N . SER A 1 507 ? 23.439 -12.162 -41.607 1.00 69.88 507 SER A N 1
ATOM 3966 C CA . SER A 1 507 ? 22.986 -12.106 -43.000 1.00 69.88 507 SER A CA 1
ATOM 3967 C C . SER A 1 507 ? 23.751 -11.094 -43.855 1.00 69.88 507 SER A C 1
ATOM 3969 O O . SER A 1 507 ? 23.678 -11.177 -45.082 1.00 69.88 507 SER A O 1
ATOM 3971 N N . LYS A 1 508 ? 24.482 -10.162 -43.227 1.00 58.88 508 LYS A N 1
ATOM 3972 C CA . LYS A 1 508 ? 25.205 -9.081 -43.909 1.00 58.88 508 LYS A CA 1
ATOM 3973 C C . LYS A 1 508 ? 26.469 -9.574 -44.630 1.00 58.88 508 LYS A C 1
ATOM 3975 O O . LYS A 1 508 ? 26.779 -9.069 -45.703 1.00 58.88 508 LYS A O 1
ATOM 3980 N N . ASP A 1 509 ? 27.109 -10.619 -44.106 1.00 52.34 509 ASP A N 1
ATOM 3981 C CA . ASP A 1 509 ? 28.311 -11.244 -44.673 1.00 52.34 509 ASP A CA 1
ATOM 3982 C C . ASP A 1 509 ? 27.969 -12.535 -45.427 1.00 52.34 509 ASP A C 1
ATOM 3984 O O . ASP A 1 509 ? 28.361 -13.633 -45.046 1.00 52.34 509 ASP A O 1
ATOM 3988 N N . ARG A 1 510 ? 27.191 -12.445 -46.509 1.00 50.31 510 ARG A N 1
ATOM 3989 C CA . ARG A 1 510 ? 26.963 -13.592 -47.405 1.00 50.31 510 ARG A CA 1
ATOM 3990 C C . ARG A 1 510 ? 27.870 -13.490 -48.623 1.00 50.31 510 ARG A C 1
ATOM 3992 O O . ARG A 1 510 ? 27.444 -13.010 -49.670 1.00 50.31 510 ARG A O 1
ATOM 3999 N N . ALA A 1 511 ? 29.104 -13.969 -48.501 1.00 44.12 511 ALA A N 1
ATOM 4000 C CA . ALA A 1 511 ? 30.002 -14.127 -49.640 1.00 44.12 511 ALA A CA 1
ATOM 4001 C C . ALA A 1 511 ? 30.514 -15.571 -49.710 1.00 44.12 511 ALA A C 1
ATOM 4003 O O . ALA A 1 511 ? 31.577 -15.896 -49.201 1.00 44.12 511 ALA A O 1
ATOM 4004 N N . GLY A 1 512 ? 29.758 -16.459 -50.361 1.00 53.72 512 GLY A N 1
ATOM 4005 C CA . GLY A 1 512 ? 30.244 -17.808 -50.646 1.00 53.72 512 GLY A CA 1
ATOM 4006 C C . GLY A 1 512 ? 29.239 -18.700 -51.368 1.00 53.72 512 GLY A C 1
ATOM 4007 O O . GLY A 1 512 ? 28.031 -18.587 -51.172 1.00 53.72 512 GLY A O 1
ATOM 4008 N N . THR A 1 513 ? 29.758 -19.596 -52.211 1.00 49.16 513 THR A N 1
ATOM 4009 C CA . THR A 1 513 ? 29.017 -20.698 -52.842 1.00 49.16 513 THR A CA 1
ATOM 4010 C C . THR A 1 513 ? 28.475 -21.673 -51.798 1.00 49.16 513 THR A C 1
ATOM 4012 O O . THR A 1 513 ? 29.204 -22.098 -50.906 1.00 49.16 513 THR A O 1
ATOM 4015 N N . ASP A 1 514 ? 27.205 -22.039 -51.961 1.00 49.50 514 ASP A N 1
ATOM 4016 C CA . ASP A 1 514 ? 26.437 -22.933 -51.092 1.00 49.50 514 ASP A CA 1
ATOM 4017 C C . ASP A 1 514 ? 27.044 -24.349 -51.042 1.00 49.50 514 ASP A C 1
ATOM 4019 O O . ASP A 1 514 ? 27.170 -25.021 -52.072 1.00 49.50 514 ASP A O 1
ATOM 4023 N N . ILE A 1 515 ? 27.419 -24.815 -49.847 1.00 51.19 515 ILE A N 1
ATOM 4024 C CA . ILE A 1 515 ? 27.790 -26.214 -49.605 1.00 51.19 515 ILE A CA 1
ATOM 4025 C C . ILE A 1 515 ? 26.656 -26.858 -48.807 1.00 51.19 515 ILE A C 1
ATOM 4027 O O . ILE A 1 515 ? 26.467 -26.576 -47.622 1.00 51.19 515 ILE A O 1
ATOM 4031 N N . LYS A 1 516 ? 25.914 -27.763 -49.458 1.00 46.50 516 LYS A N 1
ATOM 4032 C CA . LYS A 1 516 ? 24.837 -28.535 -48.826 1.00 46.50 516 LYS A CA 1
ATOM 4033 C C . LYS A 1 516 ? 25.395 -29.449 -47.736 1.00 46.50 516 LYS A C 1
ATOM 4035 O O . LYS A 1 516 ? 25.937 -30.515 -48.029 1.00 46.50 516 LYS A O 1
ATOM 4040 N N . LEU A 1 517 ? 25.169 -29.079 -46.482 1.00 49.72 517 LEU A N 1
ATOM 4041 C CA . LEU A 1 517 ? 25.206 -30.004 -45.354 1.00 49.72 517 LEU A CA 1
ATOM 4042 C C . LEU A 1 517 ? 23.752 -30.425 -45.096 1.00 49.72 517 LEU A C 1
ATOM 4044 O O . LEU A 1 517 ? 22.866 -29.585 -44.999 1.00 49.72 517 LEU A O 1
ATOM 4048 N N . GLY A 1 518 ? 23.455 -31.726 -45.089 1.00 44.56 518 GLY A N 1
ATOM 4049 C CA . GLY A 1 518 ? 22.077 -32.236 -45.007 1.00 44.56 518 GLY A CA 1
ATOM 4050 C C . GLY A 1 518 ? 21.216 -31.646 -43.868 1.00 44.56 518 GLY A C 1
ATOM 4051 O O . GLY A 1 518 ? 21.716 -31.032 -42.929 1.00 44.56 518 GLY A O 1
ATOM 4052 N N . ASN A 1 519 ? 19.897 -31.871 -43.947 1.00 46.00 519 ASN A N 1
ATOM 4053 C CA . ASN A 1 519 ? 18.851 -31.296 -43.075 1.00 46.00 519 ASN A CA 1
ATOM 4054 C C . ASN A 1 519 ? 18.619 -29.782 -43.226 1.00 46.00 519 ASN A C 1
ATOM 4056 O O . ASN A 1 519 ? 18.303 -29.101 -42.257 1.00 46.00 519 ASN A O 1
ATOM 4060 N N . GLY A 1 520 ? 18.738 -29.253 -44.447 1.00 46.41 520 GLY A N 1
ATOM 4061 C CA . GLY A 1 520 ? 18.391 -27.855 -44.738 1.00 46.41 520 GLY A CA 1
ATOM 4062 C C . GLY A 1 520 ? 19.381 -26.827 -44.181 1.00 46.41 520 GLY A C 1
ATOM 4063 O O . GLY A 1 520 ? 19.074 -25.639 -44.177 1.00 46.41 520 GLY A O 1
ATOM 4064 N N . SER A 1 521 ? 20.556 -27.273 -43.730 1.00 40.53 521 SER A N 1
ATOM 4065 C CA . SER A 1 521 ? 21.641 -26.413 -43.259 1.00 40.53 521 SER A CA 1
ATOM 4066 C C . SER A 1 521 ? 22.530 -25.989 -44.436 1.00 40.53 521 SER A C 1
ATOM 4068 O O . SER A 1 521 ? 22.871 -26.808 -45.288 1.00 40.53 521 SER A O 1
ATOM 4070 N N . ALA A 1 522 ? 22.947 -24.726 -44.477 1.00 45.19 522 ALA A N 1
ATOM 4071 C CA . ALA A 1 522 ? 23.931 -24.233 -45.442 1.00 45.19 522 ALA A CA 1
ATOM 4072 C C . ALA A 1 522 ? 25.199 -23.791 -44.700 1.00 45.19 522 ALA A C 1
ATOM 4074 O O . ALA A 1 522 ? 25.107 -23.112 -43.675 1.00 45.19 522 ALA A O 1
ATOM 4075 N N . LEU A 1 523 ? 26.372 -24.185 -45.204 1.00 45.00 523 LEU A N 1
ATOM 4076 C CA . LEU A 1 523 ? 27.668 -23.669 -44.755 1.00 45.00 523 LEU A CA 1
ATOM 4077 C C . LEU A 1 523 ? 28.137 -22.606 -45.750 1.00 45.00 523 LEU A C 1
ATOM 4079 O O . LEU A 1 523 ? 28.297 -22.902 -46.933 1.00 45.00 523 LEU A O 1
ATOM 4083 N N . PHE A 1 524 ? 28.396 -21.394 -45.263 1.00 48.94 524 PHE A N 1
ATOM 4084 C CA . PHE A 1 524 ? 29.032 -20.333 -46.040 1.00 48.94 524 PHE A CA 1
ATOM 4085 C C . PHE A 1 524 ? 30.500 -20.227 -45.609 1.00 48.94 524 PHE A C 1
ATOM 4087 O O . PHE A 1 524 ? 30.783 -20.075 -44.421 1.00 48.94 524 PHE A O 1
ATOM 4094 N N . ASN A 1 525 ? 31.438 -20.335 -46.556 1.00 40.44 525 ASN A N 1
ATOM 4095 C CA . ASN A 1 525 ? 32.854 -20.065 -46.293 1.00 40.44 525 ASN A CA 1
ATOM 4096 C C . ASN A 1 525 ? 33.042 -18.556 -46.106 1.00 40.44 525 ASN A C 1
ATOM 4098 O O . ASN A 1 525 ? 33.269 -17.844 -47.077 1.00 40.44 525 ASN A O 1
ATOM 4102 N N . ASN A 1 526 ? 32.967 -18.083 -44.865 1.00 46.03 526 ASN A N 1
ATOM 4103 C CA . ASN A 1 526 ? 33.361 -16.724 -44.522 1.00 46.03 526 ASN A CA 1
ATOM 4104 C C . ASN A 1 526 ? 34.718 -16.758 -43.824 1.00 46.03 526 ASN A C 1
ATOM 4106 O O . ASN A 1 526 ? 34.886 -17.411 -42.794 1.00 46.03 526 ASN A O 1
ATOM 4110 N N . TYR A 1 527 ? 35.682 -16.029 -44.376 1.00 40.44 527 TYR A N 1
ATOM 4111 C CA . TYR A 1 527 ? 36.886 -15.665 -43.645 1.00 40.44 527 TYR A CA 1
ATOM 4112 C C . TYR A 1 527 ? 36.527 -14.466 -42.764 1.00 40.44 527 TYR A C 1
ATOM 4114 O O . TYR A 1 527 ? 36.402 -13.350 -43.264 1.00 40.44 527 TYR A O 1
ATOM 4122 N N . LEU A 1 528 ? 36.336 -14.688 -41.460 1.00 35.84 528 LEU A N 1
ATOM 4123 C CA . LEU A 1 528 ? 36.543 -13.617 -40.487 1.00 35.84 528 LEU A CA 1
ATOM 4124 C C . LEU A 1 528 ? 38.031 -13.273 -40.586 1.00 35.84 528 LEU A C 1
ATOM 4126 O O . LEU A 1 528 ? 38.876 -14.090 -40.221 1.00 35.84 528 LEU A O 1
ATOM 4130 N N . TYR A 1 529 ? 38.354 -12.121 -41.171 1.00 31.39 529 TYR A N 1
ATOM 4131 C CA . TYR A 1 529 ? 39.687 -11.554 -41.016 1.00 31.39 529 TYR A CA 1
ATOM 4132 C C . TYR A 1 529 ? 39.828 -11.193 -39.533 1.00 31.39 529 TYR A C 1
ATOM 4134 O O . TYR A 1 529 ? 39.263 -10.197 -39.091 1.00 31.39 529 TYR A O 1
ATOM 4142 N N . LEU A 1 530 ? 40.474 -12.088 -38.781 1.00 30.17 530 LEU A N 1
ATOM 4143 C CA . LEU A 1 530 ? 41.005 -11.835 -37.442 1.00 30.17 530 LEU A CA 1
ATOM 4144 C C . LEU A 1 530 ? 42.211 -10.901 -37.521 1.00 30.17 530 LEU A C 1
ATOM 4146 O O . LEU A 1 530 ? 43.010 -11.065 -38.478 1.00 30.17 530 LEU A O 1
#

pLDDT: mean 83.63, std 14.16, range [30.17, 97.75]

Radius of gyration: 34.53 Å; chains: 1; bounding box: 81×72×104 Å